Protein 6FFL (pdb70)

Foldseek 3Di:
DEFEEEEAADDLVVVLVVVLQVVVCVVDPPYHYHYHHDHQVCLLVVQLVQQVVQHHTQKYKFFQLSCAVCVVSVWFDFCCVVQHPVVCVQFDCLQFPDDPNTTFWGFFFKWQWKFKKFFPVQDDDDDQEDVSLLVQLLVQFDDPVPPPDTQAAAEAEQVLACLQLQLQLVLQNDHQADPVLFAGDQLDVSQLVSLVVVVCCCPPSNRYDLDGHHVNLVVCQLVVRYRMYIDILSCQLVSVVSVGPMATAFPHRYPVRRAGRAIAIGGMGMTGTPRDPDPVNNVSSSVVRCSCNDLVSSLSCCQRSNGGGRRPVSCVDPSNVVRVRVVNSVVNNVRHHHDRRHVLVVLLSVLSSVLSVCVSVPNDRSSRSSVSSNVSSVVVVVD

Secondary structure (DSSP, 8-state):
-EEEEEE---HHHHHHHHHHHHHHHHHSTT-EEEEEE--HHHHHHHHHHHHHTT---SEEEEEGGGHHHHHHTT-B--SHHHH-HHHHTTB-GGGS-EETTEE--EESEEB--EEEEEETTT-SS--SBHHHHHHHHHHH-B-TTSSS--SBEEEE--TTSHHHHTTHHHHTSS-SB-TTSSSB--SSHHHHHHHHHHHHHHHTS--S-SS--HHHHHHHHHTT-EEEEEEEGGGHHHHHHTT--EEEEPPPBBTTTTB----EEB-EEEEEBS--SSHHHHHHHHHHHHHHTSHHHHHHHHHHH-PEESBTGGGGSHHHHT-TTHHHHHHHHHT-EEPP-STHHHHHHHHHHHHHHHHHTTSS-HHHHHHHHHHHHHHHHH-

InterPro domains:
  IPR000515 ABC transporter type 1, transmembrane domain MetI-like [PF00528] (525-717)
  IPR000515 ABC transporter type 1, transmembrane domain MetI-like [PS50928] (509-723)
  IPR000515 ABC transporter type 1, transmembrane domain MetI-like [cd06261] (509-715)
  IPR006059 Bacterial-type extracellular solute-binding protein [PF13416] (40-347)
  IPR006060 Maltose/Cyclodextrin ABC transporter, substrate-binding protein [PR00181] (64-82)
  IPR006060 Maltose/Cyclodextrin ABC transporter, substrate-binding protein [PR00181] (173-192)
  IPR006060 Maltose/Cyclodextrin ABC transporter, substrate-binding protein [PR00181] (231-250)
  IPR006060 Maltose/Cyclodextrin ABC transporter, substrate-binding protein [PR00181] (360-379)
  IPR035906 MetI-like superfamily [G3DSA:1.10.3720.10] (490-729)
  IPR035906 MetI-like superfamily [SSF161098] (493-718)

Structure (mmCIF, N/CA/C/O backbone):
data_6FFL
#
_entry.id   6FFL
#
_cell.length_a   78.747
_cell.length_b   106.692
_cell.length_c   53.492
_cell.angle_alpha   90.00
_cell.angle_beta   90.00
_cell.angle_gamma   90.00
#
_symmetry.space_group_name_H-M   'P 21 21 2'
#
loop_
_entity.id
_entity.type
_entity.pdbx_description
1 polymer 'Maltose/maltodextrin transport permease homologue'
2 branched alpha-D-glucopyranose-(1-4)-alpha-D-glucopyranose-(1-4)-alpha-D-glucopyranose
3 non-polymer 'PLATINUM (II) ION'
4 non-polymer 'SULFATE ION'
5 water water
#
loop_
_atom_site.group_PDB
_atom_site.id
_atom_site.type_symbol
_atom_site.label_atom_id
_atom_site.label_alt_id
_atom_site.label_comp_id
_atom_site.label_asym_id
_atom_site.label_entity_id
_atom_site.label_seq_id
_atom_site.pdbx_PDB_ins_code
_atom_site.Cartn_x
_atom_site.Cartn_y
_atom_site.Cartn_z
_atom_site.occupancy
_atom_site.B_iso_or_equiv
_atom_site.auth_seq_id
_atom_site.auth_comp_id
_atom_site.auth_asym_id
_atom_site.auth_atom_id
_atom_site.pdbx_PDB_model_num
ATOM 1 N N . VAL A 1 3 ? 3.198 46.956 50.293 1.00 46.60 3 VAL A N 1
ATOM 2 C CA . VAL A 1 3 ? 3.992 47.282 49.116 1.00 39.21 3 VAL A CA 1
ATOM 3 C C . VAL A 1 3 ? 4.227 46.031 48.266 1.00 32.38 3 VAL A C 1
ATOM 4 O O . VAL A 1 3 ? 4.486 44.950 48.789 1.00 33.38 3 VAL A O 1
ATOM 8 N N . ARG A 1 4 ? 4.117 46.176 46.948 1.00 31.31 4 ARG A N 1
ATOM 9 C CA . ARG A 1 4 ? 4.349 45.077 46.017 1.00 31.02 4 ARG A CA 1
ATOM 10 C C . ARG A 1 4 ? 5.554 45.418 45.157 1.00 23.96 4 ARG A C 1
ATOM 11 O O . ARG A 1 4 ? 5.565 46.455 44.485 1.00 28.82 4 ARG A O 1
ATOM 19 N N . ILE A 1 5 ? 6.563 44.551 45.176 1.00 22.82 5 ILE A N 1
ATOM 20 C CA . ILE A 1 5 ? 7.788 44.768 44.423 1.00 21.37 5 ILE A CA 1
ATOM 21 C C . ILE A 1 5 ? 7.921 43.661 43.374 1.00 21.21 5 ILE A C 1
ATOM 22 O O . ILE A 1 5 ? 7.230 42.642 43.416 1.00 25.30 5 ILE A O 1
ATOM 27 N N . GLN A 1 6 ? 8.829 43.883 42.432 1.00 20.44 6 GLN A N 1
ATOM 28 C CA . GLN A 1 6 ? 8.987 43.043 41.253 1.00 21.62 6 GLN A CA 1
ATOM 29 C C . GLN A 1 6 ? 10.414 42.528 41.127 1.00 23.41 6 GLN A C 1
ATOM 30 O O . GLN A 1 6 ? 11.370 43.257 41.396 1.00 20.00 6 GLN A O 1
ATOM 36 N N A ILE A 1 7 ? 10.560 41.286 40.675 0.55 18.43 7 ILE A N 1
ATOM 37 N N B ILE A 1 7 ? 10.545 41.263 40.731 0.45 17.78 7 ILE A N 1
ATOM 38 C CA A ILE A 1 7 ? 11.860 40.764 40.266 0.55 16.47 7 ILE A CA 1
ATOM 39 C CA B ILE A 1 7 ? 11.802 40.703 40.247 0.45 16.75 7 ILE A CA 1
ATOM 40 C C A ILE A 1 7 ? 11.719 40.198 38.858 0.55 14.96 7 ILE A C 1
ATOM 41 C C B ILE A 1 7 ? 11.602 40.298 38.796 0.45 15.16 7 ILE A C 1
ATOM 42 O O A ILE A 1 7 ? 10.868 39.334 38.614 0.55 17.33 7 ILE A O 1
ATOM 43 O O B ILE A 1 7 ? 10.621 39.617 38.471 0.45 15.49 7 ILE A O 1
ATOM 52 N N . TRP A 1 8 ? 12.527 40.701 37.930 1.00 14.79 8 TRP A N 1
ATOM 53 C CA . TRP A 1 8 ? 12.636 40.115 36.594 1.00 14.06 8 TRP A CA 1
ATOM 54 C C . TRP A 1 8 ? 13.903 39.273 36.563 1.00 12.99 8 TRP A C 1
ATOM 55 O O . TRP A 1 8 ? 14.972 39.749 36.958 1.00 15.52 8 TRP A O 1
ATOM 66 N N . HIS A 1 9 ? 13.789 38.035 36.086 1.00 12.67 9 HIS A N 1
ATOM 67 C CA . HIS A 1 9 ? 14.916 37.108 36.109 1.00 14.39 9 HIS A CA 1
ATOM 68 C C . HIS A 1 9 ? 14.894 36.242 34.859 1.00 13.87 9 HIS A C 1
ATOM 69 O O . HIS A 1 9 ? 13.906 36.209 34.117 1.00 13.30 9 HIS A O 1
ATOM 76 N N . GLN A 1 10 ? 15.984 35.498 34.645 1.00 12.87 10 GLN A N 1
ATOM 77 C CA . GLN A 1 10 ? 16.090 34.591 33.508 1.00 14.71 10 GLN A CA 1
ATOM 78 C C . GLN A 1 10 ? 16.313 33.144 33.967 1.00 14.21 10 GLN A C 1
ATOM 79 O O . GLN A 1 10 ? 17.013 32.362 33.310 1.00 13.25 10 GLN A O 1
ATOM 85 N N . MET A 1 11 ? 15.683 32.759 35.082 1.00 15.27 11 MET A N 1
ATOM 86 C CA . MET A 1 11 ? 15.890 31.436 35.674 1.00 16.57 11 MET A CA 1
ATOM 87 C C . MET A 1 11 ? 15.132 30.342 34.932 1.00 16.17 11 MET A C 1
ATOM 88 O O . MET A 1 11 ? 13.913 30.427 34.749 1.00 18.24 11 MET A O 1
ATOM 93 N N . ILE A 1 12 ? 15.860 29.270 34.593 1.00 15.35 12 ILE A N 1
ATOM 94 C CA . ILE A 1 12 ? 15.289 28.079 33.994 1.00 18.76 12 ILE A CA 1
ATOM 95 C C . ILE A 1 12 ? 14.285 27.417 34.946 1.00 16.04 12 ILE A C 1
ATOM 96 O O . ILE A 1 12 ? 14.292 27.641 36.163 1.00 19.67 12 ILE A O 1
ATOM 101 N N . TYR A 1 13 ? 13.430 26.566 34.372 1.00 14.62 13 TYR A N 1
ATOM 102 C CA . TYR A 1 13 ? 12.348 25.905 35.098 1.00 16.58 13 TYR A CA 1
ATOM 103 C C . TYR A 1 13 ? 12.730 25.460 36.509 1.00 16.48 13 TYR A C 1
ATOM 104 O O . TYR A 1 13 ? 12.126 25.899 37.493 1.00 18.62 13 TYR A O 1
ATOM 113 N N . GLY A 1 14 ? 13.722 24.573 36.620 1.00 18.13 14 GLY A N 1
ATOM 114 C CA . GLY A 1 14 ? 14.076 24.025 37.924 1.00 19.43 14 GLY A CA 1
ATOM 115 C C . GLY A 1 14 ? 14.496 25.092 38.920 1.00 17.84 14 GLY A C 1
ATOM 116 O O . GLY A 1 14 ? 14.189 24.998 40.113 1.00 18.47 14 GLY A O 1
ATOM 117 N N . HIS A 1 15 ? 15.205 26.120 38.445 1.00 16.85 15 HIS A N 1
ATOM 118 C CA . HIS A 1 15 ? 15.647 27.185 39.341 1.00 15.62 15 HIS A CA 1
ATOM 119 C C . HIS A 1 15 ? 14.496 28.111 39.711 1.00 20.60 15 HIS A C 1
ATOM 120 O O . HIS A 1 15 ? 14.404 28.558 40.858 1.00 17.96 15 HIS A O 1
ATOM 127 N N . ARG A 1 16 ? 13.596 28.413 38.768 1.00 17.10 16 ARG A N 1
ATOM 128 C CA . ARG A 1 16 ? 12.494 29.283 39.163 1.00 19.32 16 ARG A CA 1
ATOM 129 C C . ARG A 1 16 ? 11.477 28.554 40.036 1.00 18.67 16 ARG A C 1
ATOM 130 O O . ARG A 1 16 ? 10.763 29.211 40.799 1.00 21.36 16 ARG A O 1
ATOM 138 N N . GLN A 1 17 ? 11.421 27.216 39.982 1.00 19.81 17 GLN A N 1
ATOM 139 C CA . GLN A 1 17 ? 10.644 26.492 40.989 1.00 19.93 17 GLN A CA 1
ATOM 140 C C . GLN A 1 17 ? 11.188 26.761 42.384 1.00 24.92 17 GLN A C 1
ATOM 141 O O . GLN A 1 17 ? 10.420 26.955 43.335 1.00 25.61 17 GLN A O 1
ATOM 147 N N . VAL A 1 18 ? 12.512 26.771 42.528 1.00 18.06 18 VAL A N 1
ATOM 148 C CA . VAL A 1 18 ? 13.106 27.047 43.831 1.00 18.36 18 VAL A CA 1
ATOM 149 C C . VAL A 1 18 ? 12.855 28.496 44.229 1.00 18.18 18 VAL A C 1
ATOM 150 O O . VAL A 1 18 ? 12.520 28.786 45.388 1.00 21.62 18 VAL A O 1
ATOM 154 N N . LEU A 1 19 ? 12.993 29.422 43.277 1.00 19.33 19 LEU A N 1
ATOM 155 C CA . LEU A 1 19 ? 12.678 30.824 43.551 1.00 21.30 19 LEU A CA 1
ATOM 156 C C . LEU A 1 19 ? 11.263 30.980 44.096 1.00 20.64 19 LEU A C 1
ATOM 157 O O . LEU A 1 19 ? 11.037 31.696 45.080 1.00 21.43 19 LEU A O 1
ATOM 162 N N . ALA A 1 20 ? 10.298 30.303 43.475 1.00 18.82 20 ALA A N 1
ATOM 163 C CA . ALA A 1 20 ? 8.918 30.397 43.939 1.00 23.22 20 ALA A CA 1
ATOM 164 C C . ALA A 1 20 ? 8.783 29.932 45.386 1.00 25.45 20 ALA A C 1
ATOM 165 O O . ALA A 1 20 ? 8.069 30.555 46.180 1.00 25.33 20 ALA A O 1
ATOM 167 N N . GLU A 1 21 ? 9.455 28.834 45.748 1.00 23.04 21 GLU A N 1
ATOM 168 C CA . GLU A 1 21 ? 9.407 28.375 47.133 1.00 25.97 21 GLU A CA 1
ATOM 169 C C . GLU A 1 21 ? 10.025 29.408 48.070 1.00 24.91 21 GLU A C 1
ATOM 170 O O . GLU A 1 21 ? 9.476 29.696 49.141 1.00 28.36 21 GLU A O 1
ATOM 176 N N . ALA A 1 22 ? 11.162 29.983 47.674 1.00 23.02 22 ALA A N 1
ATOM 177 C CA . ALA A 1 22 ? 11.804 31.001 48.498 1.00 25.78 22 ALA A CA 1
ATOM 178 C C . ALA A 1 22 ? 10.929 32.243 48.627 1.00 24.30 22 ALA A C 1
ATOM 179 O O . ALA A 1 22 ? 10.821 32.822 49.711 1.00 24.74 22 ALA A O 1
ATOM 181 N N . LEU A 1 23 ? 10.305 32.675 47.527 1.00 25.34 23 LEU A N 1
ATOM 182 C CA . LEU A 1 23 ? 9.463 33.867 47.582 1.00 23.33 23 LEU A CA 1
ATOM 183 C C . LEU A 1 23 ? 8.238 33.631 48.455 1.00 26.01 23 LEU A C 1
ATOM 184 O O . LEU A 1 23 ? 7.783 34.537 49.158 1.00 27.37 23 LEU A O 1
ATOM 189 N N . GLU A 1 24 ? 7.699 32.412 48.428 1.00 25.97 24 GLU A N 1
ATOM 190 C CA . GLU A 1 24 ? 6.552 32.093 49.268 1.00 31.36 24 GLU A CA 1
ATOM 191 C C . GLU A 1 24 ? 6.918 32.208 50.744 1.00 35.28 24 GLU A C 1
ATOM 192 O O . GLU A 1 24 ? 6.144 32.744 51.546 1.00 34.19 24 GLU A O 1
ATOM 198 N N . LYS A 1 25 ? 8.116 31.746 51.115 1.00 30.48 25 LYS A N 1
ATOM 199 C CA . LYS A 1 25 ? 8.570 31.879 52.496 1.00 34.04 25 LYS A CA 1
ATOM 200 C C . LYS A 1 25 ? 8.833 33.338 52.852 1.00 27.63 25 LYS A C 1
ATOM 201 O O . LYS A 1 25 ? 8.525 33.767 53.971 1.00 32.44 25 LYS A O 1
ATOM 207 N N . PHE A 1 26 ? 9.385 34.110 51.912 1.00 28.42 26 PHE A N 1
ATOM 208 C CA . PHE A 1 26 ? 9.646 35.525 52.165 1.00 28.29 26 PHE A CA 1
ATOM 209 C C . PHE A 1 26 ? 8.354 36.267 52.486 1.00 27.96 26 PHE A C 1
ATOM 210 O O . PHE A 1 26 ? 8.287 37.031 53.457 1.00 30.69 26 PHE A O 1
ATOM 218 N N . GLU A 1 27 ? 7.311 36.044 51.683 1.00 32.31 27 GLU A N 1
ATOM 219 C CA . GLU A 1 27 ? 6.040 36.724 51.909 1.00 30.32 27 GLU A CA 1
ATOM 220 C C . GLU A 1 27 ? 5.407 36.308 53.229 1.00 33.61 27 GLU A C 1
ATOM 221 O O . GLU A 1 27 ? 4.768 37.133 53.894 1.00 36.40 27 GLU A O 1
ATOM 227 N N . LYS A 1 28 ? 5.573 35.044 53.623 1.00 31.87 28 LYS A N 1
ATOM 228 C CA . LYS A 1 28 ? 5.061 34.593 54.911 1.00 40.58 28 LYS A CA 1
ATOM 229 C C . LYS A 1 28 ? 5.767 35.306 56.057 1.00 39.72 28 LYS A C 1
ATOM 230 O O . LYS A 1 28 ? 5.130 35.700 57.040 1.00 40.21 28 LYS A O 1
ATOM 236 N N . GLU A 1 29 ? 7.079 35.496 55.942 1.00 38.54 29 GLU A N 1
ATOM 237 C CA . GLU A 1 29 ? 7.866 36.136 56.987 1.00 42.07 29 GLU A CA 1
ATOM 238 C C . GLU A 1 29 ? 7.841 37.657 56.938 1.00 43.53 29 GLU A C 1
ATOM 239 O O . GLU A 1 29 ? 8.271 38.292 57.909 1.00 43.93 29 GLU A O 1
ATOM 245 N N . ASN A 1 30 ? 7.343 38.257 55.863 1.00 44.04 30 ASN A N 1
ATOM 246 C CA . ASN A 1 30 ? 7.333 39.711 55.714 1.00 39.79 30 ASN A CA 1
ATOM 247 C C . ASN A 1 30 ? 5.926 40.180 55.361 1.00 37.43 30 ASN A C 1
ATOM 248 O O . ASN A 1 30 ? 5.661 40.589 54.226 1.00 33.99 30 ASN A O 1
ATOM 253 N N . PRO A 1 31 ? 4.996 40.135 56.316 1.00 41.69 31 PRO A N 1
ATOM 254 C CA . PRO A 1 31 ? 3.691 40.760 56.091 1.00 40.72 31 PRO A CA 1
ATOM 255 C C . PRO A 1 31 ? 3.865 42.200 55.639 1.00 43.21 31 PRO A C 1
ATOM 256 O O . PRO A 1 31 ? 4.703 42.941 56.158 1.00 47.96 31 PRO A O 1
ATOM 260 N N . GLY A 1 32 ? 3.081 42.587 54.643 1.00 40.84 32 GLY A N 1
ATOM 261 C CA . GLY A 1 32 ? 3.181 43.895 54.056 1.00 43.39 32 GLY A CA 1
ATOM 262 C C . GLY A 1 32 ? 3.962 43.941 52.762 1.00 37.46 32 GLY A C 1
ATOM 263 O O . GLY A 1 32 ? 3.843 44.923 52.022 1.00 41.40 32 GLY A O 1
ATOM 264 N N . ILE A 1 33 ? 4.754 42.913 52.463 1.00 33.28 33 ILE A N 1
ATOM 265 C CA . ILE A 1 33 ? 5.519 42.855 51.224 1.00 28.71 33 ILE A CA 1
ATOM 266 C C . ILE A 1 33 ? 5.060 41.644 50.427 1.00 32.95 33 ILE A C 1
ATOM 267 O O . ILE A 1 33 ? 5.044 40.522 50.947 1.00 38.16 33 ILE A O 1
ATOM 272 N N . THR A 1 34 ? 4.683 41.872 49.173 1.00 32.77 34 THR A N 1
ATOM 273 C CA . THR A 1 34 ? 4.476 40.793 48.219 1.00 31.17 34 THR A CA 1
ATOM 274 C C . THR A 1 34 ? 5.367 41.025 47.007 1.00 32.52 34 THR A C 1
ATOM 275 O O . THR A 1 34 ? 5.826 42.142 46.754 1.00 28.34 34 THR A O 1
ATOM 279 N N . VAL A 1 35 ? 5.619 39.953 46.257 1.00 26.82 35 VAL A N 1
ATOM 280 C CA . VAL A 1 35 ? 6.607 39.970 45.186 1.00 22.94 35 VAL A CA 1
ATOM 281 C C . VAL A 1 35 ? 5.988 39.401 43.919 1.00 23.28 35 VAL A C 1
ATOM 282 O O . VAL A 1 35 ? 5.413 38.309 43.943 1.00 27.59 35 VAL A O 1
ATOM 286 N N . GLN A 1 36 ? 6.126 40.128 42.816 1.00 23.91 36 GLN A N 1
ATOM 287 C CA . GLN A 1 36 ? 5.757 39.635 41.495 1.00 27.13 36 GLN A CA 1
ATOM 288 C C . GLN A 1 36 ? 7.023 39.266 40.729 1.00 24.04 36 GLN A C 1
ATOM 289 O O . GLN A 1 36 ? 7.872 40.127 40.471 1.00 24.72 36 GLN A O 1
ATOM 295 N N . ALA A 1 37 ? 7.147 37.995 40.349 1.00 20.73 37 ALA A N 1
ATOM 296 C CA . ALA A 1 37 ? 8.301 37.537 39.591 1.00 17.15 37 ALA A CA 1
ATOM 297 C C . ALA A 1 37 ? 7.928 37.358 38.127 1.00 20.56 37 ALA A C 1
ATOM 298 O O . ALA A 1 37 ? 6.834 36.885 37.806 1.00 21.17 37 ALA A O 1
ATOM 300 N N . THR A 1 38 ? 8.839 37.739 37.244 1.00 18.09 38 THR A N 1
ATOM 301 C CA . THR A 1 38 ? 8.621 37.629 35.808 1.00 16.47 38 THR A CA 1
ATOM 302 C C . THR A 1 38 ? 9.851 37.010 35.174 1.00 16.03 38 THR A C 1
ATOM 303 O O . THR A 1 38 ? 10.963 37.503 35.381 1.00 14.55 38 THR A O 1
ATOM 307 N N . TYR A 1 39 ? 9.645 35.942 34.398 1.00 15.63 39 TYR A N 1
ATOM 308 C CA . TYR A 1 39 ? 10.716 35.293 33.656 1.00 14.66 39 TYR A CA 1
ATOM 309 C C . TYR A 1 39 ? 10.872 35.936 32.285 1.00 18.04 39 TYR A C 1
ATOM 310 O O . TYR A 1 39 ? 9.889 36.094 31.552 1.00 17.58 39 TYR A O 1
ATOM 319 N N . ARG A 1 40 ? 12.108 36.261 31.923 1.00 14.43 40 ARG A N 1
ATOM 320 C CA . ARG A 1 40 ? 12.444 36.613 30.551 1.00 16.85 40 ARG A CA 1
ATOM 321 C C . ARG A 1 40 ? 13.741 35.922 30.183 1.00 16.99 40 ARG A C 1
ATOM 322 O O . ARG A 1 40 ? 14.676 35.894 30.986 1.00 16.72 40 ARG A O 1
ATOM 330 N N . GLU A 1 41 ? 13.796 35.370 28.972 1.00 16.43 41 GLU A N 1
ATOM 331 C CA . GLU A 1 41 ? 15.023 34.741 28.513 1.00 17.52 41 GLU A CA 1
ATOM 332 C C . GLU A 1 41 ? 16.149 35.764 28.546 1.00 14.03 41 GLU A C 1
ATOM 333 O O . GLU A 1 41 ? 15.923 36.960 28.356 1.00 17.23 41 GLU A O 1
ATOM 339 N N . THR A 1 42 ? 17.370 35.272 28.803 1.00 14.28 42 THR A N 1
ATOM 340 C CA . THR A 1 42 ? 18.543 36.107 29.069 1.00 15.35 42 THR A CA 1
ATOM 341 C C . THR A 1 42 ? 18.670 37.340 28.172 1.00 17.62 42 THR A C 1
ATOM 342 O O . THR A 1 42 ? 18.838 38.459 28.670 1.00 13.50 42 THR A O 1
ATOM 346 N N . GLU A 1 43 ? 18.603 37.155 26.848 1.00 15.05 43 GLU A N 1
ATOM 347 C CA . GLU A 1 43 ? 18.731 38.295 25.937 1.00 14.04 43 GLU A CA 1
ATOM 348 C C . GLU A 1 43 ? 17.593 39.288 26.129 1.00 16.79 43 GLU A C 1
ATOM 349 O O . GLU A 1 43 ? 17.815 40.503 26.207 1.00 17.66 43 GLU A O 1
ATOM 355 N N . GLU A 1 44 ? 16.354 38.790 26.189 1.00 14.16 44 GLU A N 1
ATOM 356 C CA . GLU A 1 44 ? 15.211 39.687 26.345 1.00 18.31 44 GLU A CA 1
ATOM 357 C C . GLU A 1 44 ? 15.190 40.343 27.720 1.00 20.21 44 GLU A C 1
ATOM 358 O O . GLU A 1 44 ? 14.715 41.479 27.860 1.00 20.84 44 GLU A O 1
ATOM 364 N N . LEU A 1 45 ? 15.676 39.645 28.749 1.00 14.62 45 LEU A N 1
ATOM 365 C CA . LEU A 1 45 ? 15.770 40.262 30.068 1.00 17.66 45 LEU A CA 1
ATOM 366 C C . LEU A 1 45 ? 16.671 41.491 30.029 1.00 16.31 45 LEU A C 1
ATOM 367 O O . LEU A 1 45 ? 16.321 42.557 30.560 1.00 16.80 45 LEU A O 1
ATOM 372 N N . ARG A 1 46 ? 17.836 41.364 29.390 1.00 14.64 46 ARG A N 1
ATOM 373 C CA . ARG A 1 46 ? 18.736 42.507 29.276 1.00 14.96 46 ARG A CA 1
ATOM 374 C C . ARG A 1 46 ? 18.067 43.658 28.541 1.00 19.85 46 ARG A C 1
ATOM 375 O O . ARG A 1 46 ? 18.044 44.791 29.033 1.00 19.92 46 ARG A O 1
ATOM 383 N N . SER A 1 47 ? 17.515 43.391 27.355 1.00 17.07 47 SER A N 1
ATOM 384 C CA . SER A 1 47 ? 16.995 44.489 26.551 1.00 17.72 47 SER A CA 1
ATOM 385 C C . SER A 1 47 ? 15.732 45.085 27.173 1.00 19.19 47 SER A C 1
ATOM 386 O O . SER A 1 47 ? 15.536 46.305 27.137 1.00 19.56 47 SER A O 1
ATOM 389 N N . SER A 1 48 ? 14.876 44.254 27.774 1.00 15.23 48 SER A N 1
ATOM 390 C CA . SER A 1 48 ? 13.640 44.782 28.356 1.00 16.52 48 SER A CA 1
ATOM 391 C C . SER A 1 48 ? 13.911 45.550 29.654 1.00 17.94 48 SER A C 1
ATOM 392 O O . SER A 1 48 ? 13.270 46.578 29.915 1.00 19.67 48 SER A O 1
ATOM 395 N N . PHE A 1 49 ? 14.870 45.096 30.468 1.00 15.18 49 PHE A N 1
ATOM 396 C CA . PHE A 1 49 ? 15.231 45.888 31.640 1.00 18.41 49 PHE A CA 1
ATOM 397 C C . PHE A 1 49 ? 15.822 47.231 31.227 1.00 17.24 49 PHE A C 1
ATOM 398 O O . PHE A 1 49 ? 15.479 48.276 31.802 1.00 15.75 49 PHE A O 1
ATOM 406 N N . GLN A 1 50 ? 16.704 47.229 30.223 1.00 15.71 50 GLN A N 1
ATOM 407 C CA . GLN A 1 50 ? 17.287 48.488 29.768 1.00 15.45 50 GLN A CA 1
ATOM 408 C C . GLN A 1 50 ? 16.198 49.445 29.296 1.00 19.24 50 GLN A C 1
ATOM 409 O O . GLN A 1 50 ? 16.186 50.625 29.668 1.00 21.09 50 GLN A O 1
ATOM 415 N N A SER A 1 51 ? 15.264 48.943 28.482 0.58 18.76 51 SER A N 1
ATOM 416 N N B SER A 1 51 ? 15.260 48.949 28.484 0.42 19.07 51 SER A N 1
ATOM 417 C CA A SER A 1 51 ? 14.208 49.794 27.944 0.58 21.44 51 SER A CA 1
ATOM 418 C CA B SER A 1 51 ? 14.218 49.821 27.949 0.42 21.78 51 SER A CA 1
ATOM 419 C C A SER A 1 51 ? 13.301 50.313 29.052 0.58 24.60 51 SER A C 1
ATOM 420 C C B SER A 1 51 ? 13.285 50.314 29.047 0.42 24.09 51 SER A C 1
ATOM 421 O O A SER A 1 51 ? 12.971 51.502 29.094 0.58 22.30 51 SER A O 1
ATOM 422 O O B SER A 1 51 ? 12.915 51.493 29.069 0.42 23.20 51 SER A O 1
ATOM 427 N N . ALA A 1 52 ? 12.896 49.432 29.970 1.00 17.02 52 ALA A N 1
ATOM 428 C CA . ALA A 1 52 ? 11.988 49.844 31.033 1.00 19.30 52 ALA A CA 1
ATOM 429 C C . ALA A 1 52 ? 12.648 50.851 31.967 1.00 17.80 52 ALA A C 1
ATOM 430 O O . ALA A 1 52 ? 12.025 51.847 32.351 1.00 18.73 52 ALA A O 1
ATOM 432 N N . ALA A 1 53 ? 13.908 50.615 32.333 1.00 17.43 53 ALA A N 1
ATOM 433 C CA . ALA A 1 53 ? 14.580 51.500 33.281 1.00 20.83 53 ALA A CA 1
ATOM 434 C C . ALA A 1 53 ? 14.919 52.840 32.643 1.00 21.05 53 ALA A C 1
ATOM 435 O O . ALA A 1 53 ? 14.840 53.884 33.301 1.00 24.10 53 ALA A O 1
ATOM 437 N N . MET A 1 54 ? 15.283 52.844 31.357 1.00 19.78 54 MET A N 1
ATOM 438 C CA . MET A 1 54 ? 15.519 54.120 30.691 1.00 19.51 54 MET A CA 1
ATOM 439 C C . MET A 1 54 ? 14.233 54.924 30.568 1.00 27.33 54 MET A C 1
ATOM 440 O O . MET A 1 54 ? 14.263 56.160 30.630 1.00 27.74 54 MET A O 1
ATOM 445 N N . GLY A 1 55 ? 13.102 54.246 30.396 1.00 24.09 55 GLY A N 1
ATOM 446 C CA . GLY A 1 55 ? 11.793 54.862 30.398 1.00 24.48 55 GLY A CA 1
ATOM 447 C C . GLY A 1 55 ? 11.274 55.256 31.761 1.00 31.96 55 GLY A C 1
ATOM 448 O O . GLY A 1 55 ? 10.117 55.672 31.880 1.00 39.65 55 GLY A O 1
ATOM 449 N N . GLY A 1 56 ? 12.097 55.145 32.797 1.00 27.26 56 GLY A N 1
ATOM 450 C CA . GLY A 1 56 ? 11.735 55.591 34.128 1.00 31.07 56 GLY A CA 1
ATOM 451 C C . GLY A 1 56 ? 11.103 54.551 35.024 1.00 28.80 56 GLY A C 1
ATOM 452 O O . GLY A 1 56 ? 10.664 54.894 36.127 1.00 33.64 56 GLY A O 1
ATOM 453 N N . SER A 1 57 ? 11.051 53.292 34.599 1.00 20.71 57 SER A N 1
ATOM 454 C CA . SER A 1 57 ? 10.339 52.276 35.364 1.00 21.98 57 SER A CA 1
ATOM 455 C C . SER A 1 57 ? 11.193 51.031 35.553 1.00 19.94 57 SER A C 1
ATOM 456 O O . SER A 1 57 ? 12.390 51.125 35.849 1.00 23.03 57 SER A O 1
ATOM 459 N N . GLY A 1 58 ? 10.586 49.856 35.372 1.00 19.97 58 GLY A N 1
ATOM 460 C CA . GLY A 1 58 ? 11.286 48.607 35.536 1.00 17.18 58 GLY A CA 1
ATOM 461 C C . GLY A 1 58 ? 11.132 48.020 36.926 1.00 20.18 58 GLY A C 1
ATOM 462 O O . GLY A 1 58 ? 10.668 48.677 37.863 1.00 20.35 58 GLY A O 1
ATOM 463 N N . PRO A 1 59 ? 11.542 46.766 37.086 1.00 17.58 59 PRO A N 1
ATOM 464 C CA . PRO A 1 59 ? 11.409 46.097 38.382 1.00 21.75 59 PRO A CA 1
ATOM 465 C C . PRO A 1 59 ? 12.443 46.585 39.387 1.00 18.42 59 PRO A C 1
ATOM 466 O O . PRO A 1 59 ? 13.525 47.048 39.028 1.00 17.20 59 PRO A O 1
ATOM 470 N N . GLU A 1 60 ? 12.100 46.427 40.672 1.00 17.12 60 GLU A N 1
ATOM 471 C CA . GLU A 1 60 ? 13.036 46.786 41.737 1.00 19.98 60 GLU A CA 1
ATOM 472 C C . GLU A 1 60 ? 14.293 45.924 41.682 1.00 18.22 60 GLU A C 1
ATOM 473 O O . GLU A 1 60 ? 15.404 46.415 41.918 1.00 16.19 60 GLU A O 1
ATOM 479 N N A LEU A 1 61 ? 14.132 44.633 41.397 0.44 14.77 61 LEU A N 1
ATOM 480 N N B LEU A 1 61 ? 14.139 44.640 41.378 0.56 14.58 61 LEU A N 1
ATOM 481 C CA A LEU A 1 61 ? 15.231 43.682 41.312 0.44 15.06 61 LEU A CA 1
ATOM 482 C CA B LEU A 1 61 ? 15.251 43.704 41.316 0.56 14.52 61 LEU A CA 1
ATOM 483 C C A LEU A 1 61 ? 15.305 43.114 39.903 0.44 17.18 61 LEU A C 1
ATOM 484 C C B LEU A 1 61 ? 15.311 43.069 39.936 0.56 17.65 61 LEU A C 1
ATOM 485 O O A LEU A 1 61 ? 14.273 42.836 39.285 0.44 16.84 61 LEU A O 1
ATOM 486 O O B LEU A 1 61 ? 14.277 42.710 39.367 0.56 14.83 61 LEU A O 1
ATOM 495 N N . VAL A 1 62 ? 16.524 42.922 39.406 1.00 13.28 62 VAL A N 1
ATOM 496 C CA . VAL A 1 62 ? 16.758 42.212 38.151 1.00 13.31 62 VAL A CA 1
ATOM 497 C C . VAL A 1 62 ? 17.869 41.195 38.384 1.00 15.23 62 VAL A C 1
ATOM 498 O O . VAL A 1 62 ? 18.838 41.479 39.093 1.00 14.21 62 VAL A O 1
ATOM 502 N N . TYR A 1 63 ? 17.708 39.991 37.827 1.00 14.30 63 TYR A N 1
ATOM 503 C CA . TYR A 1 63 ? 18.618 38.874 38.090 1.00 12.43 63 TYR A CA 1
ATOM 504 C C . TYR A 1 63 ? 19.084 38.288 36.770 1.00 11.71 63 TYR A C 1
ATOM 505 O O . TYR A 1 63 ? 18.255 37.870 35.962 1.00 14.00 63 TYR A O 1
ATOM 514 N N . GLY A 1 64 ? 20.397 38.211 36.574 1.00 10.24 64 GLY A N 1
ATOM 515 C CA . GLY A 1 64 ? 20.934 37.589 35.374 1.00 11.96 64 GLY A CA 1
ATOM 516 C C . GLY A 1 64 ? 22.446 37.509 35.391 1.00 9.91 64 GLY A C 1
ATOM 517 O O . GLY A 1 64 ? 23.100 37.854 36.386 1.00 12.28 64 GLY A O 1
ATOM 518 N N . PRO A 1 65 ? 23.032 37.112 34.259 1.00 11.13 65 PRO A N 1
ATOM 519 C CA . PRO A 1 65 ? 24.476 36.830 34.227 1.00 11.55 65 PRO A CA 1
ATOM 520 C C . PRO A 1 65 ? 25.306 38.068 34.518 1.00 14.85 65 PRO A C 1
ATOM 521 O O . PRO A 1 65 ? 24.896 39.198 34.250 1.00 13.45 65 PRO A O 1
ATOM 525 N N . SER A 1 66 ? 26.508 37.836 35.045 1.00 12.25 66 SER A N 1
ATOM 526 C CA . SER A 1 66 ? 27.299 38.950 35.545 1.00 14.23 66 SER A CA 1
ATOM 527 C C . SER A 1 66 ? 27.742 39.926 34.462 1.00 14.16 66 SER A C 1
ATOM 528 O O . SER A 1 66 ? 28.015 41.082 34.795 1.00 12.72 66 SER A O 1
ATOM 531 N N . ASP A 1 67 ? 27.814 39.519 33.180 1.00 11.37 67 ASP A N 1
ATOM 532 C CA . ASP A 1 67 ? 28.225 40.522 32.205 1.00 12.73 67 ASP A CA 1
ATOM 533 C C . ASP A 1 67 ? 27.159 41.582 31.971 1.00 12.22 67 ASP A C 1
ATOM 534 O O . ASP A 1 67 ? 27.450 42.588 31.310 1.00 15.83 67 ASP A O 1
ATOM 539 N N . GLN A 1 68 ? 25.960 41.443 32.530 1.00 13.14 68 GLN A N 1
ATOM 540 C CA . GLN A 1 68 ? 25.051 42.566 32.334 1.00 14.94 68 GLN A CA 1
ATOM 541 C C . GLN A 1 68 ? 25.412 43.760 33.219 1.00 13.07 68 GLN A C 1
ATOM 542 O O . GLN A 1 68 ? 24.855 44.846 33.022 1.00 16.36 68 GLN A O 1
ATOM 548 N N . VAL A 1 69 ? 26.403 43.615 34.104 1.00 13.01 69 VAL A N 1
ATOM 549 C CA . VAL A 1 69 ? 26.817 44.725 34.971 1.00 13.84 69 VAL A CA 1
ATOM 550 C C . VAL A 1 69 ? 27.300 45.915 34.144 1.00 16.09 69 VAL A C 1
ATOM 551 O O . VAL A 1 69 ? 26.913 47.066 34.396 1.00 18.71 69 VAL A O 1
ATOM 555 N N . GLY A 1 70 ? 28.177 45.666 33.174 1.00 16.59 70 GLY A N 1
ATOM 556 C CA . GLY A 1 70 ? 28.769 46.724 32.377 1.00 17.56 70 GLY A CA 1
ATOM 557 C C . GLY A 1 70 ? 27.743 47.634 31.735 1.00 18.32 70 GLY A C 1
ATOM 558 O O . GLY A 1 70 ? 27.742 48.851 31.950 1.00 20.82 70 GLY A O 1
ATOM 559 N N . PRO A 1 71 ? 26.850 47.060 30.923 1.00 15.38 71 PRO A N 1
ATOM 560 C CA . PRO A 1 71 ? 25.807 47.886 30.297 1.00 19.34 71 PRO A CA 1
ATOM 561 C C . PRO A 1 71 ? 24.882 48.537 31.308 1.00 21.48 71 PRO A C 1
ATOM 562 O O . PRO A 1 71 ? 24.565 49.726 31.178 1.00 22.06 71 PRO A O 1
ATOM 566 N N . PHE A 1 72 ? 24.438 47.787 32.318 1.00 15.16 72 PHE A N 1
ATOM 567 C CA . PHE A 1 72 ? 23.508 48.355 33.288 1.00 14.85 72 PHE A CA 1
ATOM 568 C C . PHE A 1 72 ? 24.157 49.500 34.048 1.00 19.24 72 PHE A C 1
ATOM 569 O O . PHE A 1 72 ? 23.535 50.547 34.266 1.00 18.90 72 PHE A O 1
ATOM 577 N N . ALA A 1 73 ? 25.409 49.312 34.478 1.00 15.59 73 ALA A N 1
ATOM 578 C CA . ALA A 1 73 ? 26.062 50.350 35.271 1.00 21.12 73 ALA A CA 1
ATOM 579 C C . ALA A 1 73 ? 26.373 51.580 34.431 1.00 23.25 73 ALA A C 1
ATOM 580 O O . ALA A 1 73 ? 26.131 52.718 34.867 1.00 21.72 73 ALA A O 1
ATOM 582 N N . THR A 1 74 ? 26.902 51.384 33.218 1.00 20.13 74 THR A N 1
ATOM 583 C CA . THR A 1 74 ? 27.260 52.547 32.409 1.00 21.85 74 THR A CA 1
ATOM 584 C C . THR A 1 74 ? 26.044 53.340 31.947 1.00 22.98 74 THR A C 1
ATOM 585 O O . THR A 1 74 ? 26.177 54.540 31.674 1.00 22.31 74 THR A O 1
ATOM 589 N N . MET A 1 75 ? 24.871 52.713 31.858 1.00 20.32 75 MET A N 1
ATOM 590 C CA . MET A 1 75 ? 23.633 53.425 31.551 1.00 21.50 75 MET A CA 1
ATOM 591 C C . MET A 1 75 ? 23.004 54.065 32.783 1.00 22.08 75 MET A C 1
ATOM 592 O O . MET A 1 75 ? 21.970 54.734 32.659 1.00 21.83 75 MET A O 1
ATOM 597 N N . GLY A 1 76 ? 23.598 53.866 33.956 1.00 19.62 76 GLY A N 1
ATOM 598 C CA . GLY A 1 76 ? 23.090 54.437 35.190 1.00 19.42 76 GLY A CA 1
ATOM 599 C C . GLY A 1 76 ? 21.756 53.881 35.642 1.00 21.82 76 GLY A C 1
ATOM 600 O O . GLY A 1 76 ? 20.998 54.587 36.306 1.00 28.11 76 GLY A O 1
ATOM 601 N N . ILE A 1 77 ? 21.438 52.630 35.311 1.00 16.03 77 ILE A N 1
ATOM 602 C CA . ILE A 1 77 ? 20.118 52.106 35.636 1.00 17.86 77 ILE A CA 1
ATOM 603 C C . ILE A 1 77 ? 20.137 51.112 36.794 1.00 22.08 77 ILE A C 1
ATOM 604 O O . ILE A 1 77 ? 19.074 50.593 37.159 1.00 18.50 77 ILE A O 1
ATOM 609 N N . VAL A 1 78 ? 21.296 50.837 37.395 1.00 18.56 78 VAL A N 1
ATOM 610 C CA . VAL A 1 78 ? 21.346 50.027 38.609 1.00 14.66 78 VAL A CA 1
ATOM 611 C C . VAL A 1 78 ? 22.211 50.724 39.650 1.00 19.52 78 VAL A C 1
ATOM 612 O O . VAL A 1 78 ? 23.111 51.504 39.317 1.00 21.16 78 VAL A O 1
ATOM 616 N N . ARG A 1 79 ? 21.938 50.425 40.926 1.00 16.68 79 ARG A N 1
ATOM 617 C CA . ARG A 1 79 ? 22.566 51.127 42.052 1.00 19.47 79 ARG A CA 1
ATOM 618 C C . ARG A 1 79 ? 23.845 50.419 42.494 1.00 18.16 79 ARG A C 1
ATOM 619 O O . ARG A 1 79 ? 23.878 49.186 42.550 1.00 20.15 79 ARG A O 1
ATOM 627 N N . PRO A 1 80 ? 24.910 51.150 42.824 1.00 18.30 80 PRO A N 1
ATOM 628 C CA . PRO A 1 80 ? 26.048 50.509 43.498 1.00 17.81 80 PRO A CA 1
ATOM 629 C C . PRO A 1 80 ? 25.571 49.920 44.815 1.00 22.86 80 PRO A C 1
ATOM 630 O O . PRO A 1 80 ? 24.790 50.543 45.532 1.00 21.08 80 PRO A O 1
ATOM 634 N N . LEU A 1 81 ? 26.027 48.702 45.118 1.00 17.92 81 LEU A N 1
ATOM 635 C CA . LEU A 1 81 ? 25.564 47.991 46.306 1.00 17.64 81 LEU A CA 1
ATOM 636 C C . LEU A 1 81 ? 26.472 48.176 47.511 1.00 24.33 81 LEU A C 1
ATOM 637 O O . LEU A 1 81 ? 26.095 47.778 48.620 1.00 25.20 81 LEU A O 1
ATOM 642 N N . ASP A 1 82 ? 27.651 48.764 47.317 1.00 23.46 82 ASP A N 1
ATOM 643 C CA . ASP A 1 82 ? 28.635 48.869 48.391 1.00 30.38 82 ASP A CA 1
ATOM 644 C C . ASP A 1 82 ? 28.069 49.583 49.612 1.00 34.57 82 ASP A C 1
ATOM 645 O O . ASP A 1 82 ? 28.226 49.119 50.746 1.00 32.89 82 ASP A O 1
ATOM 650 N N . GLU A 1 83 ? 27.407 50.716 49.400 1.00 31.30 83 GLU A N 1
ATOM 651 C CA . GLU A 1 83 ? 26.813 51.448 50.510 1.00 42.43 83 GLU A CA 1
ATOM 652 C C . GLU A 1 83 ? 25.524 50.795 50.993 1.00 45.17 83 GLU A C 1
ATOM 653 O O . GLU A 1 83 ? 25.165 50.934 52.169 1.00 51.95 83 GLU A O 1
ATOM 659 N N . VAL A 1 84 ? 24.829 50.081 50.107 1.00 36.51 84 VAL A N 1
ATOM 660 C CA . VAL A 1 84 ? 23.575 49.427 50.469 1.00 34.74 84 VAL A CA 1
ATOM 661 C C . VAL A 1 84 ? 23.829 48.274 51.433 1.00 32.08 84 VAL A C 1
ATOM 662 O O . VAL A 1 84 ? 23.166 48.151 52.470 1.00 39.14 84 VAL A O 1
ATOM 666 N N . LEU A 1 85 ? 24.786 47.407 51.099 1.00 26.19 85 LEU A N 1
ATOM 667 C CA . LEU A 1 85 ? 25.033 46.186 51.859 1.00 33.86 85 LEU A CA 1
ATOM 668 C C . LEU A 1 85 ? 26.252 46.259 52.775 1.00 36.94 85 LEU A C 1
ATOM 669 O O . LEU A 1 85 ? 26.365 45.433 53.688 1.00 36.19 85 LEU A O 1
ATOM 674 N N . GLY A 1 86 ? 27.152 47.210 52.567 1.00 33.30 86 GLY A N 1
ATOM 675 C CA . GLY A 1 86 ? 28.371 47.288 53.365 1.00 40.23 86 GLY A CA 1
ATOM 676 C C . GLY A 1 86 ? 29.502 46.452 52.794 1.00 37.53 86 GLY A C 1
ATOM 677 O O . GLY A 1 86 ? 29.297 45.461 52.095 1.00 35.09 86 GLY A O 1
ATOM 678 N N . SER A 1 87 ? 30.733 46.854 53.130 1.00 47.51 87 SER A N 1
ATOM 679 C CA . SER A 1 87 ? 31.913 46.161 52.615 1.00 47.40 87 SER A CA 1
ATOM 680 C C . SER A 1 87 ? 32.099 44.794 53.267 1.00 46.84 87 SER A C 1
ATOM 681 O O . SER A 1 87 ? 32.492 43.829 52.598 1.00 44.77 87 SER A O 1
ATOM 684 N N . ASP A 1 88 ? 31.836 44.686 54.572 1.00 42.64 88 ASP A N 1
ATOM 685 C CA . ASP A 1 88 ? 31.929 43.384 55.223 1.00 43.17 88 ASP A CA 1
ATOM 686 C C . ASP A 1 88 ? 30.974 42.365 54.606 1.00 36.77 88 ASP A C 1
ATOM 687 O O . ASP A 1 88 ? 31.189 41.158 54.749 1.00 43.94 88 ASP A O 1
ATOM 692 N N . TYR A 1 89 ? 29.930 42.823 53.918 1.00 31.76 89 TYR A N 1
ATOM 693 C CA . TYR A 1 89 ? 29.033 41.902 53.236 1.00 32.29 89 TYR A CA 1
ATOM 694 C C . TYR A 1 89 ? 29.768 41.128 52.146 1.00 26.29 89 TYR A C 1
ATOM 695 O O . TYR A 1 89 ? 29.696 39.896 52.089 1.00 22.77 89 TYR A O 1
ATOM 704 N N . PHE A 1 90 ? 30.489 41.835 51.269 1.00 25.38 90 PHE A N 1
ATOM 705 C CA . PHE A 1 90 ? 31.010 41.190 50.068 1.00 23.91 90 PHE A CA 1
ATOM 706 C C . PHE A 1 90 ? 32.164 40.238 50.360 1.00 20.41 90 PHE A C 1
ATOM 707 O O . PHE A 1 90 ? 32.372 39.293 49.590 1.00 20.05 90 PHE A O 1
ATOM 715 N N A GLN A 1 91 ? 32.906 40.450 51.451 0.51 22.93 91 GLN A N 1
ATOM 716 N N B GLN A 1 91 ? 32.900 40.453 51.451 0.49 22.86 91 GLN A N 1
ATOM 717 C CA A GLN A 1 91 ? 33.998 39.539 51.779 0.51 26.03 91 GLN A CA 1
ATOM 718 C CA B GLN A 1 91 ? 33.992 39.553 51.799 0.49 26.02 91 GLN A CA 1
ATOM 719 C C A GLN A 1 91 ? 33.505 38.152 52.177 0.51 22.04 91 GLN A C 1
ATOM 720 C C B GLN A 1 91 ? 33.504 38.162 52.189 0.49 22.25 91 GLN A C 1
ATOM 721 O O A GLN A 1 91 ? 34.319 37.227 52.258 0.51 25.02 91 GLN A O 1
ATOM 722 O O B GLN A 1 91 ? 34.324 37.243 52.278 0.49 25.04 91 GLN A O 1
ATOM 733 N N . ASN A 1 92 ? 32.206 37.985 52.418 1.00 20.26 92 ASN A N 1
ATOM 734 C CA . ASN A 1 92 ? 31.657 36.686 52.794 1.00 23.33 92 ASN A CA 1
ATOM 735 C C . ASN A 1 92 ? 31.333 35.818 51.592 1.00 20.19 92 ASN A C 1
ATOM 736 O O . ASN A 1 92 ? 30.882 34.675 51.772 1.00 19.26 92 ASN A O 1
ATOM 741 N N . PHE A 1 93 ? 31.542 36.328 50.379 1.00 17.00 93 PHE A N 1
ATOM 742 C CA . PHE A 1 93 ? 31.187 35.626 49.154 1.00 17.52 93 PHE A CA 1
ATOM 743 C C . PHE A 1 93 ? 32.414 35.459 48.268 1.00 19.04 93 PHE A C 1
ATOM 744 O O . PHE A 1 93 ? 33.326 36.292 48.275 1.00 19.99 93 PHE A O 1
ATOM 752 N N . ASP A 1 94 ? 32.430 34.352 47.524 1.00 14.02 94 ASP A N 1
ATOM 753 C CA . ASP A 1 94 ? 33.350 34.176 46.410 1.00 17.27 94 ASP A CA 1
ATOM 754 C C . ASP A 1 94 ? 33.362 35.437 45.546 1.00 17.08 94 ASP A C 1
ATOM 755 O O . ASP A 1 94 ? 32.293 35.897 45.128 1.00 16.71 94 ASP A O 1
ATOM 760 N N . PRO A 1 95 ? 34.529 36.026 45.264 1.00 15.44 95 PRO A N 1
ATOM 761 C CA . PRO A 1 95 ? 34.549 37.233 44.411 1.00 19.73 95 PRO A CA 1
ATOM 762 C C . PRO A 1 95 ? 33.929 37.030 43.041 1.00 18.23 95 PRO A C 1
ATOM 763 O O . PRO A 1 95 ? 33.469 38.008 42.440 1.00 18.24 95 PRO A O 1
ATOM 767 N N . LEU A 1 96 ? 33.898 35.798 42.523 1.00 14.11 96 LEU A N 1
ATOM 768 C CA . LEU A 1 96 ? 33.229 35.552 41.245 1.00 19.30 96 LEU A CA 1
ATOM 769 C C . LEU A 1 96 ? 31.741 35.855 41.302 1.00 17.54 96 LEU A C 1
ATOM 770 O O . LEU A 1 96 ? 31.127 36.114 40.261 1.00 17.37 96 LEU A O 1
ATOM 775 N N . ALA A 1 97 ? 31.148 35.834 42.490 1.00 16.22 97 ALA A N 1
ATOM 776 C CA . ALA A 1 97 ? 29.737 36.148 42.638 1.00 15.23 97 ALA A CA 1
ATOM 777 C C . ALA A 1 97 ? 29.476 37.635 42.786 1.00 15.46 97 ALA A C 1
ATOM 778 O O . ALA A 1 97 ? 28.312 38.036 42.823 1.00 15.22 97 ALA A O 1
ATOM 780 N N . ALA A 1 98 ? 30.518 38.454 42.894 1.00 15.66 98 ALA A N 1
ATOM 781 C CA . ALA A 1 98 ? 30.358 39.905 43.029 1.00 16.87 98 ALA A CA 1
ATOM 782 C C . ALA A 1 98 ? 31.424 40.602 42.203 1.00 17.75 98 ALA A C 1
ATOM 783 O O . ALA A 1 98 ? 32.307 41.273 42.745 1.00 20.11 98 ALA A O 1
ATOM 785 N N . PRO A 1 99 ? 31.363 40.469 40.872 1.00 18.66 99 PRO A N 1
ATOM 786 C CA . PRO A 1 99 ? 32.403 41.064 40.024 1.00 19.35 99 PRO A CA 1
ATOM 787 C C . PRO A 1 99 ? 32.387 42.577 40.145 1.00 18.35 99 PRO A C 1
ATOM 788 O O . PRO A 1 99 ? 31.324 43.196 40.176 1.00 19.05 99 PRO A O 1
ATOM 792 N N . VAL A 1 100 ? 33.582 43.164 40.205 1.00 21.99 100 VAL A N 1
ATOM 793 C CA . VAL A 1 100 ? 33.751 44.605 40.360 1.00 22.03 100 VAL A CA 1
ATOM 794 C C . VAL A 1 100 ? 33.788 45.254 38.984 1.00 25.68 100 VAL A C 1
ATOM 795 O O . VAL A 1 100 ? 34.380 44.721 38.037 1.00 23.86 100 VAL A O 1
ATOM 799 N N . TYR A 1 101 ? 33.149 46.412 38.869 1.00 21.68 101 TYR A N 1
ATOM 800 C CA . TYR A 1 101 ? 33.200 47.192 37.646 1.00 20.93 101 TYR A CA 1
ATOM 801 C C . TYR A 1 101 ? 33.269 48.656 38.038 1.00 26.42 101 TYR A C 1
ATOM 802 O O . TYR A 1 101 ? 32.467 49.109 38.859 1.00 23.92 101 TYR A O 1
ATOM 811 N N . ASP A 1 102 ? 34.234 49.385 37.476 1.00 21.69 102 ASP A N 1
ATOM 812 C CA . ASP A 1 102 ? 34.401 50.801 37.796 1.00 26.61 102 ASP A CA 1
ATOM 813 C C . ASP A 1 102 ? 34.571 50.993 39.299 1.00 31.03 102 ASP A C 1
ATOM 814 O O . ASP A 1 102 ? 34.069 51.957 39.879 1.00 26.73 102 ASP A O 1
ATOM 819 N N . GLY A 1 103 ? 35.233 50.035 39.946 1.00 29.28 103 GLY A N 1
ATOM 820 C CA . GLY A 1 103 ? 35.515 50.110 41.361 1.00 33.28 103 GLY A CA 1
ATOM 821 C C . GLY A 1 103 ? 34.353 49.843 42.288 1.00 30.64 103 GLY A C 1
ATOM 822 O O . GLY A 1 103 ? 34.512 50.006 43.501 1.00 29.23 103 GLY A O 1
ATOM 823 N N . LYS A 1 104 ? 33.196 49.428 41.774 1.00 23.12 104 LYS A N 1
ATOM 824 C CA . LYS A 1 104 ? 32.014 49.236 42.604 1.00 22.50 104 LYS A CA 1
ATOM 825 C C . LYS A 1 104 ? 31.388 47.873 42.346 1.00 19.21 104 LYS A C 1
ATOM 826 O O . LYS A 1 104 ? 31.633 47.228 41.319 1.00 21.92 104 LYS A O 1
ATOM 832 N N . HIS A 1 105 ? 30.537 47.461 43.288 1.00 19.03 105 HIS A N 1
ATOM 833 C CA . HIS A 1 105 ? 29.780 46.212 43.196 1.00 16.75 105 HIS A CA 1
ATOM 834 C C . HIS A 1 105 ? 28.358 46.521 42.742 1.00 19.67 105 HIS A C 1
ATOM 835 O O . HIS A 1 105 ? 27.589 47.122 43.492 1.00 20.76 105 HIS A O 1
ATOM 842 N N . TYR A 1 106 ? 27.982 46.062 41.547 1.00 14.48 106 TYR A N 1
ATOM 843 C CA . TYR A 1 106 ? 26.623 46.290 41.078 1.00 14.63 106 TYR A CA 1
ATOM 844 C C . TYR A 1 106 ? 25.743 45.048 41.155 1.00 14.77 106 TYR A C 1
ATOM 845 O O . TYR A 1 106 ? 24.540 45.145 40.888 1.00 15.10 106 TYR A O 1
ATOM 854 N N . MET A 1 107 ? 26.301 43.891 41.519 1.00 16.43 107 MET A N 1
ATOM 855 C CA . MET A 1 107 ? 25.566 42.639 41.471 1.00 14.59 107 MET A CA 1
ATOM 856 C C . MET A 1 107 ? 26.046 41.731 42.595 1.00 13.82 107 MET A C 1
ATOM 857 O O . MET A 1 107 ? 27.240 41.710 42.903 1.00 14.63 107 MET A O 1
ATOM 862 N N . ILE A 1 108 ? 25.129 40.974 43.198 1.00 14.30 108 ILE A N 1
ATOM 863 C CA . ILE A 1 108 ? 25.524 39.886 44.089 1.00 12.96 108 ILE A CA 1
ATOM 864 C C . ILE A 1 108 ? 24.800 38.617 43.655 1.00 15.20 108 ILE A C 1
ATOM 865 O O . ILE A 1 108 ? 23.562 38.586 43.591 1.00 15.13 108 ILE A O 1
ATOM 870 N N . GLY A 1 109 ? 25.574 37.575 43.361 1.00 12.18 109 GLY A N 1
ATOM 871 C CA . GLY A 1 109 ? 25.014 36.308 42.948 1.00 11.65 109 GLY A CA 1
ATOM 872 C C . GLY A 1 109 ? 24.821 35.346 44.105 1.00 12.95 109 GLY A C 1
ATOM 873 O O . GLY A 1 109 ? 25.492 35.438 45.131 1.00 16.00 109 GLY A O 1
ATOM 874 N N . ASP A 1 110 ? 23.879 34.418 43.909 1.00 12.61 110 ASP A N 1
ATOM 875 C CA . ASP A 1 110 ? 23.571 33.415 44.914 1.00 13.93 110 ASP A CA 1
ATOM 876 C C . ASP A 1 110 ? 24.337 32.118 44.702 1.00 16.88 110 ASP A C 1
ATOM 877 O O . ASP A 1 110 ? 24.292 31.237 45.568 1.00 15.85 110 ASP A O 1
ATOM 882 N N . ALA A 1 111 ? 25.049 31.990 43.586 1.00 13.14 111 ALA A N 1
ATOM 883 C CA . ALA A 1 111 ? 25.816 30.788 43.300 1.00 14.69 111 ALA A CA 1
ATOM 884 C C . ALA A 1 111 ? 27.033 31.188 42.482 1.00 15.61 111 ALA A C 1
ATOM 885 O O . ALA A 1 111 ? 27.184 32.339 42.072 1.00 17.24 111 ALA A O 1
ATOM 887 N N . VAL A 1 112 ? 27.919 30.236 42.258 1.00 13.70 112 VAL A N 1
ATOM 888 C CA . VAL A 1 112 ? 29.070 30.450 41.393 1.00 10.52 112 VAL A CA 1
ATOM 889 C C . VAL A 1 112 ? 29.097 29.316 40.382 1.00 12.59 112 VAL A C 1
ATOM 890 O O . VAL A 1 112 ? 28.856 28.154 40.727 1.00 14.87 112 VAL A O 1
ATOM 894 N N . GLY A 1 113 ? 29.359 29.653 39.126 1.00 11.19 113 GLY A N 1
ATOM 895 C CA . GLY A 1 113 ? 29.416 28.634 38.094 1.00 13.35 113 GLY A CA 1
ATOM 896 C C . GLY A 1 113 ? 29.084 29.262 36.757 1.00 11.39 113 GLY A C 1
ATOM 897 O O . GLY A 1 113 ? 29.899 29.999 36.205 1.00 12.99 113 GLY A O 1
ATOM 898 N N . ASN A 1 114 ? 27.893 28.982 36.245 1.00 11.33 114 ASN A N 1
ATOM 899 C CA . ASN A 1 114 ? 27.457 29.476 34.942 1.00 10.43 114 ASN A CA 1
ATOM 900 C C . ASN A 1 114 ? 28.344 28.955 33.819 1.00 14.88 114 ASN A C 1
ATOM 901 O O . ASN A 1 114 ? 28.448 29.577 32.764 1.00 17.51 114 ASN A O 1
ATOM 906 N N . HIS A 1 115 ? 28.990 27.815 34.040 1.00 13.71 115 HIS A N 1
ATOM 907 C CA . HIS A 1 115 ? 30.032 27.306 33.164 1.00 13.28 115 HIS A CA 1
ATOM 908 C C . HIS A 1 115 ? 29.507 26.149 32.322 1.00 14.85 115 HIS A C 1
ATOM 909 O O . HIS A 1 115 ? 28.708 25.331 32.794 1.00 14.67 115 HIS A O 1
ATOM 916 N N . LEU A 1 116 ? 29.983 26.074 31.081 1.00 11.45 116 LEU A N 1
ATOM 917 C CA . LEU A 1 116 ? 29.644 24.984 30.179 1.00 9.70 116 LEU A CA 1
ATOM 918 C C . LEU A 1 116 ? 30.551 23.780 30.399 1.00 14.55 116 LEU A C 1
ATOM 919 O O . LEU A 1 116 ? 31.704 23.905 30.820 1.00 13.88 116 LEU A O 1
ATOM 924 N N . MET A 1 117 ? 30.022 22.604 30.077 1.00 11.03 117 MET A N 1
ATOM 925 C CA . MET A 1 117 ? 30.764 21.365 30.267 1.00 11.68 117 MET A CA 1
ATOM 926 C C . MET A 1 117 ? 30.181 20.333 29.316 1.00 15.54 117 MET A C 1
ATOM 927 O O . MET A 1 117 ? 29.157 20.570 28.678 1.00 11.66 117 MET A O 1
ATOM 932 N N . LEU A 1 118 ? 30.842 19.179 29.231 1.00 11.10 118 LEU A N 1
ATOM 933 C CA . LEU A 1 118 ? 30.271 18.034 28.533 1.00 14.16 118 LEU A CA 1
ATOM 934 C C . LEU A 1 118 ? 29.394 17.261 29.509 1.00 13.42 118 LEU A C 1
ATOM 935 O O . LEU A 1 118 ? 29.789 17.027 30.655 1.00 16.01 118 LEU A O 1
ATOM 940 N N . LEU A 1 119 ? 28.182 16.919 29.078 1.00 11.73 119 LEU A N 1
ATOM 941 C CA . LEU A 1 119 ? 27.317 16.021 29.826 1.00 11.57 119 LEU A CA 1
ATOM 942 C C . LEU A 1 119 ? 27.135 14.789 28.968 1.00 11.03 119 LEU A C 1
ATOM 943 O O . LEU A 1 119 ? 27.074 14.893 27.739 1.00 14.11 119 LEU A O 1
ATOM 948 N N . TYR A 1 120 ? 27.046 13.626 29.601 1.00 12.82 120 TYR A N 1
ATOM 949 C CA . TYR A 1 120 ? 26.882 12.405 28.829 1.00 16.69 120 TYR A CA 1
ATOM 950 C C . TYR A 1 120 ? 25.864 11.517 29.520 1.00 15.90 120 TYR A C 1
ATOM 951 O O . TYR A 1 120 ? 25.814 11.466 30.753 1.00 17.00 120 TYR A O 1
ATOM 960 N N . ASN A 1 121 ? 25.054 10.829 28.710 1.00 13.76 121 ASN A N 1
ATOM 961 C CA . ASN A 1 121 ? 24.011 9.936 29.195 1.00 15.43 121 ASN A CA 1
ATOM 962 C C . ASN A 1 121 ? 24.630 8.564 29.449 1.00 18.19 121 ASN A C 1
ATOM 963 O O . ASN A 1 121 ? 25.129 7.916 28.522 1.00 21.69 121 ASN A O 1
ATOM 968 N N . LYS A 1 122 ? 24.618 8.133 30.709 1.00 16.67 122 LYS A N 1
ATOM 969 C CA . LYS A 1 122 ? 25.241 6.869 31.075 1.00 18.22 122 LYS A CA 1
ATOM 970 C C . LYS A 1 122 ? 24.503 5.655 30.526 1.00 19.27 122 LYS A C 1
ATOM 971 O O . LYS A 1 122 ? 25.033 4.542 30.625 1.00 22.27 122 LYS A O 1
ATOM 977 N N . LYS A 1 123 ? 23.308 5.830 29.946 1.00 21.64 123 LYS A N 1
ATOM 978 C CA . LYS A 1 123 ? 22.707 4.748 29.167 1.00 27.00 123 LYS A CA 1
ATOM 979 C C . LYS A 1 123 ? 23.606 4.346 28.005 1.00 24.31 123 LYS A C 1
ATOM 980 O O . LYS A 1 123 ? 23.577 3.192 27.565 1.00 25.43 123 LYS A O 1
ATOM 986 N N . PHE A 1 124 ? 24.382 5.290 27.480 1.00 21.48 124 PHE A N 1
ATOM 987 C CA . PHE A 1 124 ? 25.198 5.095 26.288 1.00 21.86 124 PHE A CA 1
ATOM 988 C C . PHE A 1 124 ? 26.692 5.152 26.550 1.00 23.76 124 PHE A C 1
ATOM 989 O O . PHE A 1 124 ? 27.455 4.449 25.890 1.00 23.01 124 PHE A O 1
ATOM 997 N N . ILE A 1 125 ? 27.137 5.987 27.484 1.00 19.69 125 ILE A N 1
ATOM 998 C CA . ILE A 1 125 ? 28.553 6.271 27.674 1.00 17.23 125 ILE A CA 1
ATOM 999 C C . ILE A 1 125 ? 28.885 6.148 29.154 1.00 22.45 125 ILE A C 1
ATOM 1000 O O . ILE A 1 125 ? 28.234 6.784 29.991 1.00 24.44 125 ILE A O 1
ATOM 1005 N N . THR A 1 126 ? 29.906 5.352 29.468 1.00 19.93 126 THR A N 1
ATOM 1006 C CA . THR A 1 126 ? 30.447 5.229 30.818 1.00 26.08 126 THR A CA 1
ATOM 1007 C C . THR A 1 126 ? 31.718 6.041 31.012 1.00 26.16 126 THR A C 1
ATOM 1008 O O . THR A 1 126 ? 31.931 6.608 32.090 1.00 26.87 126 THR A O 1
ATOM 1012 N N . THR A 1 127 ? 32.570 6.101 29.992 1.00 21.94 127 THR A N 1
ATOM 1013 C CA . THR A 1 127 ? 33.830 6.837 30.059 1.00 26.28 127 THR A CA 1
ATOM 1014 C C . THR A 1 127 ? 33.803 7.959 29.037 1.00 19.98 127 THR A C 1
ATOM 1015 O O . THR A 1 127 ? 33.771 7.686 27.825 1.00 20.26 127 THR A O 1
ATOM 1019 N N . PRO A 1 128 ? 33.793 9.217 29.458 1.00 18.80 128 PRO A N 1
ATOM 1020 C CA . PRO A 1 128 ? 33.655 10.318 28.495 1.00 17.08 128 PRO A CA 1
ATOM 1021 C C . PRO A 1 128 ? 34.920 10.494 27.677 1.00 17.03 128 PRO A C 1
ATOM 1022 O O . PRO A 1 128 ? 36.016 10.120 28.117 1.00 16.93 128 PRO A O 1
ATOM 1026 N N . PRO A 1 129 ? 34.811 11.081 26.484 1.00 14.32 129 PRO A N 1
ATOM 1027 C CA . PRO A 1 129 ? 36.013 11.370 25.696 1.00 16.68 129 PRO A CA 1
ATOM 1028 C C . PRO A 1 129 ? 36.832 12.469 26.350 1.00 15.56 129 PRO A C 1
ATOM 1029 O O . PRO A 1 129 ? 36.285 13.438 26.882 1.00 18.14 129 PRO A O 1
ATOM 1033 N N . LYS A 1 130 ? 38.158 12.324 26.289 1.00 16.33 130 LYS A N 1
ATOM 1034 C CA . LYS A 1 130 ? 39.058 13.305 26.887 1.00 15.31 130 LYS A CA 1
ATOM 1035 C C . LYS A 1 130 ? 39.644 14.277 25.870 1.00 19.97 130 LYS A C 1
ATOM 1036 O O . LYS A 1 130 ? 40.219 15.297 26.268 1.00 18.78 130 LYS A O 1
ATOM 1042 N N . ASN A 1 131 ? 39.514 13.999 24.577 1.00 13.70 131 ASN A N 1
ATOM 1043 C CA . ASN A 1 131 ? 39.973 14.937 23.562 1.00 12.35 131 ASN A CA 1
ATOM 1044 C C . ASN A 1 131 ? 39.027 14.906 22.370 1.00 14.51 131 ASN A C 1
ATOM 1045 O O . ASN A 1 131 ? 38.140 14.056 22.268 1.00 14.92 131 ASN A O 1
ATOM 1050 N N . SER A 1 132 ? 39.250 15.847 21.451 1.00 15.73 132 SER A N 1
ATOM 1051 C CA . SER A 1 132 ? 38.322 16.050 20.342 1.00 14.07 132 SER A CA 1
ATOM 1052 C C . SER A 1 132 ? 38.346 14.888 19.357 1.00 18.99 132 SER A C 1
ATOM 1053 O O . SER A 1 132 ? 37.317 14.579 18.736 1.00 14.84 132 SER A O 1
ATOM 1056 N N . GLN A 1 133 ? 39.494 14.226 19.187 1.00 17.11 133 GLN A N 1
ATOM 1057 C CA . GLN A 1 133 ? 39.501 13.062 18.310 1.00 18.32 133 GLN A CA 1
ATOM 1058 C C . GLN A 1 133 ? 38.622 11.957 18.881 1.00 18.37 133 GLN A C 1
ATOM 1059 O O . GLN A 1 133 ? 37.833 11.346 18.151 1.00 19.60 133 GLN A O 1
ATOM 1065 N N . GLU A 1 134 ? 38.731 11.707 20.188 1.00 17.25 134 GLU A N 1
ATOM 1066 C CA . GLU A 1 134 ? 37.851 10.749 20.852 1.00 17.04 134 GLU A CA 1
ATOM 1067 C C . GLU A 1 134 ? 36.399 11.197 20.785 1.00 17.59 134 GLU A C 1
ATOM 1068 O O . GLU A 1 134 ? 35.493 10.375 20.601 1.00 19.17 134 GLU A O 1
ATOM 1074 N N . LEU A 1 135 ? 36.157 12.495 20.970 1.00 14.15 135 LEU A N 1
ATOM 1075 C CA . LEU A 1 135 ? 34.791 13.008 20.910 1.00 14.81 135 LEU A CA 1
ATOM 1076 C C . LEU A 1 135 ? 34.155 12.717 19.558 1.00 15.02 135 LEU A C 1
ATOM 1077 O O . LEU A 1 135 ? 32.993 12.294 19.481 1.00 18.40 135 LEU A O 1
ATOM 1082 N N . ILE A 1 136 ? 34.916 12.894 18.478 1.00 15.20 136 ILE A N 1
ATOM 1083 C CA . ILE A 1 136 ? 34.351 12.693 17.150 1.00 13.24 136 ILE A CA 1
ATOM 1084 C C . ILE A 1 136 ? 34.144 11.213 16.868 1.00 16.89 136 ILE A C 1
ATOM 1085 O O . ILE A 1 136 ? 33.116 10.816 16.307 1.00 19.50 136 ILE A O 1
ATOM 1090 N N . GLU A 1 137 ? 35.121 10.376 17.226 1.00 19.41 137 GLU A N 1
ATOM 1091 C CA . GLU A 1 137 ? 34.983 8.937 17.017 1.00 21.23 137 GLU A CA 1
ATOM 1092 C C . GLU A 1 137 ? 33.768 8.388 17.757 1.00 20.91 137 GLU A C 1
ATOM 1093 O O . GLU A 1 137 ? 32.957 7.642 17.187 1.00 19.35 137 GLU A O 1
ATOM 1099 N N . LEU A 1 138 ? 33.655 8.706 19.048 1.00 17.15 138 LEU A N 1
ATOM 1100 C CA . LEU A 1 138 ? 32.494 8.285 19.822 1.00 17.98 138 LEU A CA 1
ATOM 1101 C C . LEU A 1 138 ? 31.215 8.903 19.274 1.00 20.00 138 LEU A C 1
ATOM 1102 O O . LEU A 1 138 ? 30.187 8.228 19.162 1.00 21.58 138 LEU A O 1
ATOM 1107 N N . GLY A 1 139 ? 31.261 10.193 18.934 1.00 15.26 139 GLY A N 1
ATOM 1108 C CA . GLY A 1 139 ? 30.085 10.850 18.388 1.00 15.81 139 GLY A CA 1
ATOM 1109 C C . GLY A 1 139 ? 29.566 10.187 17.125 1.00 20.35 139 GLY A C 1
ATOM 1110 O O . GLY A 1 139 ? 28.355 10.093 16.920 1.00 16.35 139 GLY A O 1
ATOM 1111 N N . LYS A 1 140 ? 30.473 9.732 16.253 1.00 15.04 140 LYS A N 1
ATOM 1112 C CA . LYS A 1 140 ? 30.039 9.028 15.050 1.00 18.49 140 LYS A CA 1
ATOM 1113 C C . LYS A 1 140 ? 29.373 7.705 15.402 1.00 21.19 140 LYS A C 1
ATOM 1114 O O . LYS A 1 140 ? 28.355 7.339 14.804 1.00 23.55 140 LYS A O 1
ATOM 1120 N N . LYS A 1 141 ? 29.932 6.969 16.364 1.00 19.67 141 LYS A N 1
ATOM 1121 C CA . LYS A 1 141 ? 29.323 5.692 16.727 1.00 19.37 141 LYS A CA 1
ATOM 1122 C C . LYS A 1 141 ? 27.961 5.893 17.377 1.00 19.10 141 LYS A C 1
ATOM 1123 O O . LYS A 1 141 ? 27.076 5.041 17.235 1.00 22.47 141 LYS A O 1
ATOM 1129 N N . MET A 1 142 ? 27.766 7.022 18.057 1.00 17.88 142 MET A N 1
ATOM 1130 C CA . MET A 1 142 ? 26.533 7.314 18.775 1.00 19.14 142 MET A CA 1
ATOM 1131 C C . MET A 1 142 ? 25.473 7.994 17.912 1.00 23.03 142 MET A C 1
ATOM 1132 O O . MET A 1 142 ? 24.360 8.229 18.400 1.00 23.66 142 MET A O 1
ATOM 1137 N N . THR A 1 143 ? 25.791 8.329 16.658 1.00 18.59 143 THR A N 1
ATOM 1138 C CA . THR A 1 143 ? 24.842 8.912 15.714 1.00 19.05 143 THR A CA 1
ATOM 1139 C C . THR A 1 143 ? 24.280 7.777 14.869 1.00 28.76 143 THR A C 1
ATOM 1140 O O . THR A 1 143 ? 25.025 7.129 14.121 1.00 30.47 143 THR A O 1
ATOM 1144 N N A VAL A 1 144 ? 22.974 7.529 14.977 0.60 23.25 144 VAL A N 1
ATOM 1145 N N B VAL A 1 144 ? 22.978 7.533 14.994 0.40 23.31 144 VAL A N 1
ATOM 1146 C CA A VAL A 1 144 ? 22.402 6.311 14.410 0.60 23.57 144 VAL A CA 1
ATOM 1147 C CA B VAL A 1 144 ? 22.376 6.352 14.399 0.40 23.86 144 VAL A CA 1
ATOM 1148 C C A VAL A 1 144 ? 21.100 6.618 13.681 0.60 27.67 144 VAL A C 1
ATOM 1149 C C B VAL A 1 144 ? 21.151 6.741 13.588 0.40 26.67 144 VAL A C 1
ATOM 1150 O O A VAL A 1 144 ? 20.262 7.383 14.170 0.60 22.01 144 VAL A O 1
ATOM 1151 O O B VAL A 1 144 ? 20.432 7.691 13.912 0.40 32.26 144 VAL A O 1
ATOM 1158 N N . ASP A 1 145 ? 20.929 5.992 12.515 1.00 23.37 145 ASP A N 1
ATOM 1159 C CA . ASP A 1 145 ? 19.719 6.073 11.708 1.00 24.78 145 ASP A CA 1
ATOM 1160 C C . ASP A 1 145 ? 19.176 4.650 11.672 1.00 26.15 145 ASP A C 1
ATOM 1161 O O . ASP A 1 145 ? 19.651 3.818 10.895 1.00 29.88 145 ASP A O 1
ATOM 1166 N N . THR A 1 146 ? 18.198 4.374 12.534 1.00 32.10 146 THR A N 1
ATOM 1167 C CA . THR A 1 146 ? 17.692 3.013 12.685 1.00 34.71 146 THR A CA 1
ATOM 1168 C C . THR A 1 146 ? 17.112 2.471 11.384 1.00 40.44 146 THR A C 1
ATOM 1169 O O . THR A 1 146 ? 17.375 1.316 11.013 1.00 38.91 146 THR A O 1
ATOM 1173 N N . ASN A 1 147 ? 16.317 3.277 10.680 1.00 33.90 147 ASN A N 1
ATOM 1174 C CA . ASN A 1 147 ? 15.611 2.808 9.493 1.00 37.27 147 ASN A CA 1
ATOM 1175 C C . ASN A 1 147 ? 16.381 3.069 8.205 1.00 42.04 147 ASN A C 1
ATOM 1176 O O . ASN A 1 147 ? 15.844 2.831 7.119 1.00 48.89 147 ASN A O 1
ATOM 1181 N N . GLY A 1 148 ? 17.624 3.538 8.302 1.00 45.84 148 GLY A N 1
ATOM 1182 C CA . GLY A 1 148 ? 18.420 3.802 7.114 1.00 54.48 148 GLY A CA 1
ATOM 1183 C C . GLY A 1 148 ? 17.793 4.792 6.159 1.00 63.28 148 GLY A C 1
ATOM 1184 O O . GLY A 1 148 ? 18.068 4.741 4.954 1.00 64.59 148 GLY A O 1
ATOM 1185 N N . ASP A 1 149 ? 16.958 5.704 6.665 1.00 57.22 149 ASP A N 1
ATOM 1186 C CA . ASP A 1 149 ? 16.170 6.598 5.828 1.00 45.35 149 ASP A CA 1
ATOM 1187 C C . ASP A 1 149 ? 16.713 8.018 5.800 1.00 51.42 149 ASP A C 1
ATOM 1188 O O . ASP A 1 149 ? 16.004 8.934 5.372 1.00 62.51 149 ASP A O 1
ATOM 1193 N N . GLY A 1 150 ? 17.957 8.222 6.234 1.00 45.77 150 GLY A N 1
ATOM 1194 C CA . GLY A 1 150 ? 18.535 9.543 6.312 1.00 41.60 150 GLY A CA 1
ATOM 1195 C C . GLY A 1 150 ? 18.070 10.363 7.490 1.00 43.56 150 GLY A C 1
ATOM 1196 O O . GLY A 1 150 ? 18.728 11.352 7.841 1.00 45.50 150 GLY A O 1
ATOM 1197 N N . LYS A 1 151 ? 16.959 9.991 8.114 1.00 35.41 151 LYS A N 1
ATOM 1198 C CA . LYS A 1 151 ? 16.507 10.673 9.315 1.00 29.79 151 LYS A CA 1
ATOM 1199 C C . LYS A 1 151 ? 17.238 10.088 10.519 1.00 32.34 151 LYS A C 1
ATOM 1200 O O . LYS A 1 151 ? 17.222 8.873 10.737 1.00 27.45 151 LYS A O 1
ATOM 1206 N N . ILE A 1 152 ? 17.906 10.946 11.275 1.00 30.72 152 ILE A N 1
ATOM 1207 C CA . ILE A 1 152 ? 18.730 10.516 12.395 1.00 29.58 152 ILE A CA 1
ATOM 1208 C C . ILE A 1 152 ? 17.854 10.385 13.636 1.00 31.56 152 ILE A C 1
ATOM 1209 O O . ILE A 1 152 ? 17.106 11.306 13.986 1.00 31.77 152 ILE A O 1
ATOM 1214 N N . ASP A 1 153 ? 17.935 9.227 14.291 1.00 30.04 153 ASP A N 1
ATOM 1215 C CA . ASP A 1 153 ? 17.153 8.925 15.484 1.00 35.12 153 ASP A CA 1
ATOM 1216 C C . ASP A 1 153 ? 17.866 9.339 16.765 1.00 31.72 153 ASP A C 1
ATOM 1217 O O . ASP A 1 153 ? 17.225 9.824 17.703 1.00 37.80 153 ASP A O 1
ATOM 1222 N N A ARG A 1 154 ? 19.178 9.149 16.830 0.56 27.18 154 ARG A N 1
ATOM 1223 N N B ARG A 1 154 ? 19.181 9.126 16.824 0.44 27.32 154 ARG A N 1
ATOM 1224 C CA A ARG A 1 154 ? 19.962 9.539 17.990 0.56 25.89 154 ARG A CA 1
ATOM 1225 C CA B ARG A 1 154 ? 20.015 9.484 17.962 0.44 26.26 154 ARG A CA 1
ATOM 1226 C C A ARG A 1 154 ? 21.220 10.241 17.508 0.56 21.53 154 ARG A C 1
ATOM 1227 C C B ARG A 1 154 ? 21.213 10.273 17.462 0.44 21.76 154 ARG A C 1
ATOM 1228 O O A ARG A 1 154 ? 21.841 9.817 16.530 0.56 23.95 154 ARG A O 1
ATOM 1229 O O B ARG A 1 154 ? 21.806 9.923 16.440 0.44 23.19 154 ARG A O 1
ATOM 1244 N N . TRP A 1 155 ? 21.583 11.322 18.192 1.00 17.79 155 TRP A N 1
ATOM 1245 C CA . TRP A 1 155 ? 22.729 12.141 17.836 1.00 18.41 155 TRP A CA 1
ATOM 1246 C C . TRP A 1 155 ? 23.884 11.867 18.782 1.00 20.26 155 TRP A C 1
ATOM 1247 O O . TRP A 1 155 ? 23.679 11.626 19.975 1.00 21.10 155 TRP A O 1
ATOM 1258 N N . GLY A 1 156 ? 25.101 11.894 18.246 1.00 16.28 156 GLY A N 1
ATOM 1259 C CA . GLY A 1 156 ? 26.257 11.738 19.107 1.00 18.21 156 GLY A CA 1
ATOM 1260 C C . GLY A 1 156 ? 26.416 12.912 20.055 1.00 18.17 156 GLY A C 1
ATOM 1261 O O . GLY A 1 156 ? 26.770 12.736 21.226 1.00 15.99 156 GLY A O 1
ATOM 1262 N N . LEU A 1 157 ? 26.142 14.121 19.570 1.00 14.73 157 LEU A N 1
ATOM 1263 C CA . LEU A 1 157 ? 26.393 15.328 20.346 1.00 15.13 157 LEU A CA 1
ATOM 1264 C C . LEU A 1 157 ? 25.370 16.388 19.971 1.00 15.47 157 LEU A C 1
ATOM 1265 O O . LEU A 1 157 ? 25.101 16.594 18.787 1.00 17.00 157 LEU A O 1
ATOM 1270 N N . VAL A 1 158 ? 24.827 17.081 20.974 1.00 14.37 158 VAL A N 1
ATOM 1271 C CA . VAL A 1 158 ? 23.943 18.221 20.735 1.00 15.17 158 VAL A CA 1
ATOM 1272 C C . VAL A 1 158 ? 24.394 19.383 21.599 1.00 17.94 158 VAL A C 1
ATOM 1273 O O . VAL A 1 158 ? 24.846 19.191 22.737 1.00 14.85 158 VAL A O 1
ATOM 1277 N N . PHE A 1 159 ? 24.254 20.589 21.061 1.00 15.75 159 PHE A N 1
ATOM 1278 C CA . PHE A 1 159 ? 24.360 21.799 21.870 1.00 18.49 159 PHE A CA 1
ATOM 1279 C C . PHE A 1 159 ? 23.906 22.983 21.031 1.00 18.38 159 PHE A C 1
ATOM 1280 O O . PHE A 1 159 ? 23.729 22.891 19.810 1.00 17.32 159 PHE A O 1
ATOM 1288 N N . ASN A 1 160 ? 23.694 24.102 21.724 1.00 17.28 160 ASN A N 1
ATOM 1289 C CA . ASN A 1 160 ? 23.194 25.332 21.126 1.00 21.33 160 ASN A CA 1
ATOM 1290 C C . ASN A 1 160 ? 24.364 26.057 20.462 1.00 18.04 160 ASN A C 1
ATOM 1291 O O . ASN A 1 160 ? 24.771 27.147 20.856 1.00 17.65 160 ASN A O 1
ATOM 1296 N N . TYR A 1 161 ? 24.899 25.427 19.415 1.00 23.30 161 TYR A N 1
ATOM 1297 C CA . TYR A 1 161 ? 26.177 25.860 18.860 1.00 26.41 161 TYR A CA 1
ATOM 1298 C C . TYR A 1 161 ? 26.094 27.142 18.035 1.00 26.52 161 TYR A C 1
ATOM 1299 O O . TYR A 1 161 ? 27.143 27.664 17.635 1.00 26.62 161 TYR A O 1
ATOM 1308 N N . THR A 1 162 ? 24.897 27.665 17.763 1.00 20.42 162 THR A N 1
ATOM 1309 C CA . THR A 1 162 ? 24.795 28.974 17.123 1.00 20.08 162 THR A CA 1
ATOM 1310 C C . THR A 1 162 ? 25.034 30.122 18.097 1.00 27.93 162 THR A C 1
ATOM 1311 O O . THR A 1 162 ? 25.372 31.237 17.667 1.00 25.54 162 THR A O 1
ATOM 1315 N N . GLU A 1 163 ? 24.823 29.879 19.372 1.00 22.67 163 GLU A N 1
ATOM 1316 C CA . GLU A 1 163 ? 24.874 30.907 20.407 1.00 24.37 163 GLU A CA 1
ATOM 1317 C C . GLU A 1 163 ? 26.321 31.139 20.820 1.00 16.51 163 GLU A C 1
ATOM 1318 O O . GLU A 1 163 ? 27.007 30.188 21.169 1.00 15.27 163 GLU A O 1
ATOM 1324 N N . PRO A 1 164 ? 26.815 32.386 20.803 1.00 11.89 164 PRO A N 1
ATOM 1325 C CA . PRO A 1 164 ? 28.255 32.596 21.019 1.00 12.38 164 PRO A CA 1
ATOM 1326 C C . PRO A 1 164 ? 28.782 32.046 22.335 1.00 13.41 164 PRO A C 1
ATOM 1327 O O . PRO A 1 164 ? 29.925 31.578 22.390 1.00 12.72 164 PRO A O 1
ATOM 1331 N N . PHE A 1 165 ? 27.994 32.113 23.412 1.00 12.86 165 PHE A N 1
ATOM 1332 C CA . PHE A 1 165 ? 28.451 31.548 24.681 1.00 13.40 165 PHE A CA 1
ATOM 1333 C C . PHE A 1 165 ? 28.898 30.103 24.510 1.00 12.33 165 PHE A C 1
ATOM 1334 O O . PHE A 1 165 ? 29.854 29.662 25.159 1.00 11.70 165 PHE A O 1
ATOM 1342 N N . PHE A 1 166 ? 28.238 29.367 23.618 1.00 12.93 166 PHE A N 1
ATOM 1343 C CA . PHE A 1 166 ? 28.493 27.938 23.493 1.00 10.24 166 PHE A CA 1
ATOM 1344 C C . PHE A 1 166 ? 29.686 27.619 22.598 1.00 16.12 166 PHE A C 1
ATOM 1345 O O . PHE A 1 166 ? 30.240 26.517 22.710 1.00 15.55 166 PHE A O 1
ATOM 1353 N N . PHE A 1 167 ? 30.129 28.539 21.731 1.00 14.82 167 PHE A N 1
ATOM 1354 C CA . PHE A 1 167 ? 31.402 28.272 21.060 1.00 12.97 167 PHE A CA 1
ATOM 1355 C C . PHE A 1 167 ? 32.566 29.067 21.637 1.00 13.09 167 PHE A C 1
ATOM 1356 O O . PHE A 1 167 ? 33.720 28.769 21.308 1.00 11.85 167 PHE A O 1
ATOM 1364 N N . ALA A 1 168 ? 32.301 30.023 22.529 1.00 12.62 168 ALA A N 1
ATOM 1365 C CA . ALA A 1 168 ? 33.369 30.756 23.205 1.00 10.76 168 ALA A CA 1
ATOM 1366 C C . ALA A 1 168 ? 34.442 29.892 23.863 1.00 14.40 168 ALA A C 1
ATOM 1367 O O . ALA A 1 168 ? 35.621 30.279 23.802 1.00 12.87 168 ALA A O 1
ATOM 1369 N N . PRO A 1 169 ? 34.138 28.756 24.506 1.00 12.81 169 PRO A N 1
ATOM 1370 C CA . PRO A 1 169 ? 35.220 28.002 25.154 1.00 17.80 169 PRO A CA 1
ATOM 1371 C C . PRO A 1 169 ? 36.279 27.529 24.177 1.00 10.97 169 PRO A C 1
ATOM 1372 O O . PRO A 1 169 ? 37.442 27.370 24.572 1.00 14.02 169 PRO A O 1
ATOM 1376 N N . PHE A 1 170 ? 35.920 27.301 22.913 1.00 12.09 170 PHE A N 1
ATOM 1377 C CA . PHE A 1 170 ? 36.897 26.780 21.956 1.00 13.41 170 PHE A CA 1
ATOM 1378 C C . PHE A 1 170 ? 37.883 27.833 21.490 1.00 13.08 170 PHE A C 1
ATOM 1379 O O . PHE A 1 170 ? 38.987 27.484 21.060 1.00 14.62 170 PHE A O 1
ATOM 1387 N N . ILE A 1 171 ? 37.510 29.103 21.551 1.00 14.18 171 ILE A N 1
ATOM 1388 C CA . ILE A 1 171 ? 38.352 30.147 20.969 1.00 15.31 171 ILE A CA 1
ATOM 1389 C C . ILE A 1 171 ? 39.756 30.107 21.570 1.00 12.65 171 ILE A C 1
ATOM 1390 O O . ILE A 1 171 ? 40.721 29.980 20.804 1.00 13.36 171 ILE A O 1
ATOM 1395 N N . PRO A 1 172 ? 39.943 30.194 22.898 1.00 11.90 172 PRO A N 1
ATOM 1396 C CA . PRO A 1 172 ? 41.311 30.154 23.434 1.00 10.76 172 PRO A CA 1
ATOM 1397 C C . PRO A 1 172 ? 42.008 28.820 23.229 1.00 17.76 172 PRO A C 1
ATOM 1398 O O . PRO A 1 172 ? 43.244 28.789 23.231 1.00 16.97 172 PRO A O 1
ATOM 1402 N N . ALA A 1 173 ? 41.267 27.721 23.052 1.00 11.88 173 ALA A N 1
ATOM 1403 C CA . ALA A 1 173 ? 41.927 26.448 22.772 1.00 15.38 173 ALA A CA 1
ATOM 1404 C C . ALA A 1 173 ? 42.553 26.433 21.384 1.00 13.91 173 ALA A C 1
ATOM 1405 O O . ALA A 1 173 ? 43.470 25.638 21.131 1.00 16.58 173 ALA A O 1
ATOM 1407 N N . PHE A 1 174 ? 42.089 27.296 20.483 1.00 13.85 174 PHE A N 1
ATOM 1408 C CA . PHE A 1 174 ? 42.677 27.425 19.159 1.00 17.74 174 PHE A CA 1
ATOM 1409 C C . PHE A 1 174 ? 43.654 28.585 19.068 1.00 22.66 174 PHE A C 1
ATOM 1410 O O . PHE A 1 174 ? 44.198 28.832 17.992 1.00 21.72 174 PHE A O 1
ATOM 1418 N N . GLY A 1 175 ? 43.898 29.294 20.168 1.00 17.96 175 GLY A N 1
ATOM 1419 C CA . GLY A 1 175 ? 44.795 30.432 20.148 1.00 24.38 175 GLY A CA 1
ATOM 1420 C C . GLY A 1 175 ? 44.361 31.557 21.071 1.00 20.36 175 GLY A C 1
ATOM 1421 O O . GLY A 1 175 ? 44.145 31.349 22.265 1.00 39.33 175 GLY A O 1
ATOM 1422 N N . GLU A 1 176 ? 44.218 32.756 20.523 1.00 30.19 176 GLU A N 1
ATOM 1423 C CA . GLU A 1 176 ? 44.038 33.936 21.351 1.00 24.24 176 GLU A CA 1
ATOM 1424 C C . GLU A 1 176 ? 42.642 33.984 21.973 1.00 25.97 176 GLU A C 1
ATOM 1425 O O . GLU A 1 176 ? 41.653 33.559 21.368 1.00 23.83 176 GLU A O 1
ATOM 1431 N N . ALA A 1 177 ? 42.569 34.535 23.187 1.00 17.28 177 ALA A N 1
ATOM 1432 C CA . ALA A 1 177 ? 41.291 34.868 23.808 1.00 17.58 177 ALA A CA 1
ATOM 1433 C C . ALA A 1 177 ? 40.535 35.885 22.954 1.00 16.90 177 ALA A C 1
ATOM 1434 O O . ALA A 1 177 ? 41.120 36.606 22.147 1.00 18.31 177 ALA A O 1
ATOM 1436 N N . PHE A 1 178 ? 39.214 35.962 23.150 1.00 16.87 178 PHE A N 1
ATOM 1437 C CA . PHE A 1 178 ? 38.423 36.858 22.307 1.00 14.57 178 PHE A CA 1
ATOM 1438 C C . PHE A 1 178 ? 38.419 38.296 22.803 1.00 18.33 178 PHE A C 1
ATOM 1439 O O . PHE A 1 178 ? 37.906 39.173 22.106 1.00 15.53 178 PHE A O 1
ATOM 1447 N N . LEU A 1 179 ? 38.973 38.553 23.977 1.00 16.54 179 LEU A N 1
ATOM 1448 C CA . LEU A 1 179 ? 39.144 39.898 24.508 1.00 22.28 179 LEU A CA 1
ATOM 1449 C C . LEU A 1 179 ? 40.609 40.055 24.880 1.00 27.85 179 LEU A C 1
ATOM 1450 O O . LEU A 1 179 ? 41.202 39.141 25.458 1.00 33.06 179 LEU A O 1
ATOM 1455 N N . LYS A 1 180 ? 41.200 41.194 24.535 1.00 26.74 180 LYS A N 1
ATOM 1456 C CA . LYS A 1 180 ? 42.593 41.418 24.888 1.00 31.26 180 LYS A CA 1
ATOM 1457 C C . LYS A 1 180 ? 42.739 41.585 26.400 1.00 26.04 180 LYS A C 1
ATOM 1458 O O . LYS A 1 180 ? 41.760 41.633 27.149 1.00 28.33 180 LYS A O 1
ATOM 1464 N N . ALA A 1 181 ? 43.996 41.680 26.845 1.00 34.87 181 ALA A N 1
ATOM 1465 C CA . ALA A 1 181 ? 44.282 41.702 28.276 1.00 38.56 181 ALA A CA 1
ATOM 1466 C C . ALA A 1 181 ? 43.659 42.910 28.962 1.00 33.90 181 ALA A C 1
ATOM 1467 O O . ALA A 1 181 ? 43.305 42.836 30.144 1.00 31.02 181 ALA A O 1
ATOM 1469 N N . ASP A 1 182 ? 43.505 44.022 28.241 1.00 29.88 182 ASP A N 1
ATOM 1470 C CA . ASP A 1 182 ? 42.922 45.215 28.841 1.00 26.49 182 ASP A CA 1
ATOM 1471 C C . ASP A 1 182 ? 41.451 45.038 29.184 1.00 25.79 182 ASP A C 1
ATOM 1472 O O . ASP A 1 182 ? 40.877 45.913 29.839 1.00 27.20 182 ASP A O 1
ATOM 1477 N N . GLY A 1 183 ? 40.835 43.938 28.756 1.00 25.24 183 GLY A N 1
ATOM 1478 C CA . GLY A 1 183 ? 39.450 43.674 29.066 1.00 23.58 183 GLY A CA 1
ATOM 1479 C C . GLY A 1 183 ? 38.447 44.495 28.291 1.00 25.54 183 GLY A C 1
ATOM 1480 O O . GLY A 1 183 ? 37.252 44.412 28.588 1.00 24.47 183 GLY A O 1
ATOM 1481 N N . VAL A 1 184 ? 38.887 45.295 27.321 1.00 22.10 184 VAL A N 1
ATOM 1482 C CA . VAL A 1 184 ? 37.970 46.145 26.562 1.00 18.43 184 VAL A CA 1
ATOM 1483 C C . VAL A 1 184 ? 38.188 46.087 25.060 1.00 19.35 184 VAL A C 1
ATOM 1484 O O . VAL A 1 184 ? 37.291 46.495 24.303 1.00 22.09 184 VAL A O 1
ATOM 1488 N N . THR A 1 185 ? 39.328 45.617 24.559 1.00 17.26 185 THR A N 1
ATOM 1489 C CA . THR A 1 185 ? 39.564 45.598 23.123 1.00 18.51 185 THR A CA 1
ATOM 1490 C C . THR A 1 185 ? 39.186 44.238 22.552 1.00 15.33 185 THR A C 1
ATOM 1491 O O . THR A 1 185 ? 39.768 43.222 22.963 1.00 18.64 185 THR A O 1
ATOM 1495 N N . PRO A 1 186 ? 38.234 44.168 21.622 1.00 17.51 186 PRO A N 1
ATOM 1496 C CA . PRO A 1 186 ? 37.919 42.888 20.978 1.00 18.42 186 PRO A CA 1
ATOM 1497 C C . PRO A 1 186 ? 39.139 42.325 20.269 1.00 16.22 186 PRO A C 1
ATOM 1498 O O . PRO A 1 186 ? 39.960 43.066 19.723 1.00 18.69 186 PRO A O 1
ATOM 1502 N N . ASN A 1 187 ? 39.255 40.999 20.294 1.00 15.77 187 ASN A N 1
ATOM 1503 C CA . ASN A 1 187 ? 40.324 40.278 19.617 1.00 14.80 187 ASN A CA 1
ATOM 1504 C C . ASN A 1 187 ? 39.676 39.149 18.824 1.00 16.63 187 ASN A C 1
ATOM 1505 O O . ASN A 1 187 ? 39.841 37.975 19.152 1.00 16.47 187 ASN A O 1
ATOM 1510 N N . LEU A 1 188 ? 38.939 39.518 17.773 1.00 17.38 188 LEU A N 1
ATOM 1511 C CA . LEU A 1 188 ? 38.150 38.556 17.015 1.00 14.71 188 LEU A CA 1
ATOM 1512 C C . LEU A 1 188 ? 38.717 38.233 15.643 1.00 14.85 188 LEU A C 1
ATOM 1513 O O . LEU A 1 188 ? 38.402 37.166 15.101 1.00 14.81 188 LEU A O 1
ATOM 1518 N N . ASN A 1 189 ? 39.532 39.116 15.058 1.00 13.19 189 ASN A N 1
ATOM 1519 C CA . ASN A 1 189 ? 40.103 38.848 13.731 1.00 14.91 189 ASN A CA 1
ATOM 1520 C C . ASN A 1 189 ? 41.355 37.985 13.890 1.00 20.44 189 ASN A C 1
ATOM 1521 O O . ASN A 1 189 ? 42.490 38.405 13.647 1.00 20.59 189 ASN A O 1
ATOM 1526 N N . THR A 1 190 ? 41.127 36.743 14.308 1.00 16.18 190 THR A N 1
ATOM 1527 C CA . THR A 1 190 ? 42.194 35.853 14.731 1.00 15.47 190 THR A CA 1
ATOM 1528 C C . THR A 1 190 ? 42.046 34.503 14.057 1.00 20.49 190 THR A C 1
ATOM 1529 O O . THR A 1 190 ? 40.951 34.102 13.653 1.00 17.42 190 THR A O 1
ATOM 1533 N N A THR A 1 191 ? 43.173 33.797 13.946 0.64 14.72 191 THR A N 1
ATOM 1534 N N B THR A 1 191 ? 43.166 33.783 13.953 0.36 16.12 191 THR A N 1
ATOM 1535 C CA A THR A 1 191 ? 43.110 32.408 13.510 0.64 17.87 191 THR A CA 1
ATOM 1536 C CA B THR A 1 191 ? 43.081 32.403 13.488 0.36 17.82 191 THR A CA 1
ATOM 1537 C C A THR A 1 191 ? 42.246 31.594 14.463 0.64 16.62 191 THR A C 1
ATOM 1538 C C B THR A 1 191 ? 42.295 31.547 14.471 0.36 17.29 191 THR A C 1
ATOM 1539 O O A THR A 1 191 ? 41.488 30.713 14.035 0.64 16.81 191 THR A O 1
ATOM 1540 O O B THR A 1 191 ? 41.646 30.574 14.067 0.36 18.46 191 THR A O 1
ATOM 1547 N N . ALA A 1 192 ? 42.325 31.901 15.758 1.00 17.66 192 ALA A N 1
ATOM 1548 C CA . ALA A 1 192 ? 41.575 31.144 16.757 1.00 16.60 192 ALA A CA 1
ATOM 1549 C C . ALA A 1 192 ? 40.075 31.193 16.481 1.00 13.71 192 ALA A C 1
ATOM 1550 O O . ALA A 1 192 ? 39.391 30.164 16.532 1.00 16.34 192 ALA A O 1
ATOM 1552 N N . LEU A 1 193 ? 39.539 32.381 16.190 1.00 14.14 193 LEU A N 1
ATOM 1553 C CA . LEU A 1 193 ? 38.105 32.439 15.913 1.00 13.56 193 LEU A CA 1
ATOM 1554 C C . LEU A 1 193 ? 37.768 31.754 14.592 1.00 16.29 193 LEU A C 1
ATOM 1555 O O . LEU A 1 193 ? 36.768 31.031 14.503 1.00 16.62 193 LEU A O 1
ATOM 1560 N N . LYS A 1 194 ? 38.580 31.969 13.550 1.00 15.43 194 LYS A N 1
ATOM 1561 C CA . LYS A 1 194 ? 38.351 31.257 12.294 1.00 14.27 194 LYS A CA 1
ATOM 1562 C C . LYS A 1 194 ? 38.344 29.749 12.525 1.00 16.50 194 LYS A C 1
ATOM 1563 O O . LYS A 1 194 ? 37.456 29.036 12.036 1.00 16.69 194 LYS A O 1
ATOM 1569 N N . ASP A 1 195 ? 39.315 29.252 13.302 1.00 16.44 195 ASP A N 1
ATOM 1570 C CA . ASP A 1 195 ? 39.425 27.816 13.553 1.00 18.98 195 ASP A CA 1
ATOM 1571 C C . ASP A 1 195 ? 38.233 27.303 14.359 1.00 17.83 195 ASP A C 1
ATOM 1572 O O . ASP A 1 195 ? 37.773 26.169 14.151 1.00 17.49 195 ASP A O 1
ATOM 1577 N N . THR A 1 196 ? 37.732 28.118 15.290 1.00 16.38 196 THR A N 1
ATOM 1578 C CA . THR A 1 196 ? 36.534 27.759 16.047 1.00 15.59 196 THR A CA 1
ATOM 1579 C C . THR A 1 196 ? 35.326 27.633 15.129 1.00 14.91 196 THR A C 1
ATOM 1580 O O . THR A 1 196 ? 34.562 26.662 15.209 1.00 16.19 196 THR A O 1
ATOM 1584 N N . PHE A 1 197 ? 35.118 28.638 14.276 1.00 14.24 197 PHE A N 1
ATOM 1585 C CA . PHE A 1 197 ? 34.077 28.560 13.260 1.00 13.89 197 PHE A CA 1
ATOM 1586 C C . PHE A 1 197 ? 34.209 27.289 12.436 1.00 16.92 197 PHE A C 1
ATOM 1587 O O . PHE A 1 197 ? 33.213 26.603 12.169 1.00 16.69 197 PHE A O 1
ATOM 1595 N N . GLN A 1 198 ? 35.434 26.961 12.011 1.00 17.91 198 GLN A N 1
ATOM 1596 C CA . GLN A 1 198 ? 35.601 25.801 11.141 1.00 15.53 198 GLN A CA 1
ATOM 1597 C C . GLN A 1 198 ? 35.413 24.498 11.898 1.00 15.55 198 GLN A C 1
ATOM 1598 O O . GLN A 1 198 ? 34.910 23.524 11.320 1.00 19.44 198 GLN A O 1
ATOM 1604 N N . PHE A 1 199 ? 35.826 24.458 13.168 1.00 17.01 199 PHE A N 1
ATOM 1605 C CA . PHE A 1 199 ? 35.681 23.247 13.976 1.00 16.49 199 PHE A CA 1
ATOM 1606 C C . PHE A 1 199 ? 34.220 22.848 14.089 1.00 19.84 199 PHE A C 1
ATOM 1607 O O . PHE A 1 199 ? 33.866 21.675 13.910 1.00 19.15 199 PHE A O 1
ATOM 1615 N N . ILE A 1 200 ? 33.346 23.818 14.345 1.00 17.34 200 ILE A N 1
ATOM 1616 C CA . ILE A 1 200 ? 31.939 23.484 14.500 1.00 18.49 200 ILE A CA 1
ATOM 1617 C C . ILE A 1 200 ? 31.306 23.170 13.147 1.00 19.68 200 ILE A C 1
ATOM 1618 O O . ILE A 1 200 ? 30.462 22.274 13.042 1.00 18.82 200 ILE A O 1
ATOM 1623 N N . LEU A 1 201 ? 31.723 23.862 12.078 1.00 15.95 201 LEU A N 1
ATOM 1624 C CA . LEU A 1 201 ? 31.260 23.462 10.753 1.00 16.03 201 LEU A CA 1
ATOM 1625 C C . LEU A 1 201 ? 31.642 22.019 10.448 1.00 17.82 201 LEU A C 1
ATOM 1626 O O . LEU A 1 201 ? 30.868 21.277 9.832 1.00 20.70 201 LEU A O 1
ATOM 1631 N N . LYS A 1 202 ? 32.836 21.606 10.866 1.00 19.27 202 LYS A N 1
ATOM 1632 C CA . LYS A 1 202 ? 33.266 20.234 10.608 1.00 22.33 202 LYS A CA 1
ATOM 1633 C C . LYS A 1 202 ? 32.408 19.243 11.384 1.00 22.51 202 LYS A C 1
ATOM 1634 O O . LYS A 1 202 ? 32.009 18.206 10.844 1.00 21.95 202 LYS A O 1
ATOM 1640 N N . LEU A 1 203 ? 32.107 19.548 12.650 1.00 20.62 203 LEU A N 1
ATOM 1641 C CA . LEU A 1 203 ? 31.221 18.680 13.426 1.00 19.75 203 LEU A CA 1
ATOM 1642 C C . LEU A 1 203 ? 29.866 18.518 12.744 1.00 19.95 203 LEU A C 1
ATOM 1643 O O . LEU A 1 203 ? 29.286 17.426 12.752 1.00 21.22 203 LEU A O 1
ATOM 1648 N N . ARG A 1 204 ? 29.356 19.591 12.130 1.00 19.33 204 ARG A N 1
ATOM 1649 C CA . ARG A 1 204 ? 28.019 19.554 11.547 1.00 19.38 204 ARG A CA 1
ATOM 1650 C C . ARG A 1 204 ? 28.012 18.913 10.167 1.00 23.93 204 ARG A C 1
ATOM 1651 O O . ARG A 1 204 ? 27.098 18.145 9.843 1.00 27.30 204 ARG A O 1
ATOM 1659 N N . ASP A 1 205 ? 29.008 19.215 9.336 1.00 19.60 205 ASP A N 1
ATOM 1660 C CA . ASP A 1 205 ? 28.917 18.923 7.909 1.00 21.60 205 ASP A CA 1
ATOM 1661 C C . ASP A 1 205 ? 29.830 17.805 7.452 1.00 25.90 205 ASP A C 1
ATOM 1662 O O . ASP A 1 205 ? 29.536 17.150 6.453 1.00 31.55 205 ASP A O 1
ATOM 1667 N N . GLN A 1 206 ? 30.923 17.570 8.167 1.00 24.88 206 GLN A N 1
ATOM 1668 C CA . GLN A 1 206 ? 31.902 16.565 7.786 1.00 25.85 206 GLN A CA 1
ATOM 1669 C C . GLN A 1 206 ? 31.787 15.323 8.664 1.00 25.96 206 GLN A C 1
ATOM 1670 O O . GLN A 1 206 ? 31.540 14.219 8.170 1.00 27.77 206 GLN A O 1
ATOM 1676 N N . ASP A 1 207 ? 31.962 15.487 9.972 1.00 24.87 207 ASP A N 1
ATOM 1677 C CA . ASP A 1 207 ? 31.774 14.360 10.875 1.00 23.89 207 ASP A CA 1
ATOM 1678 C C . ASP A 1 207 ? 30.298 14.027 11.031 1.00 25.53 207 ASP A C 1
ATOM 1679 O O . ASP A 1 207 ? 29.951 12.856 11.213 1.00 24.09 207 ASP A O 1
ATOM 1684 N N . LYS A 1 208 ? 29.425 15.037 10.951 1.00 22.13 208 LYS A N 1
ATOM 1685 C CA . LYS A 1 208 ? 27.971 14.859 11.012 1.00 21.93 208 LYS A CA 1
ATOM 1686 C C . LYS A 1 208 ? 27.547 14.183 12.314 1.00 24.21 208 LYS A C 1
ATOM 1687 O O . LYS A 1 208 ? 26.757 13.236 12.325 1.00 22.72 208 LYS A O 1
ATOM 1693 N N . ILE A 1 209 ? 28.067 14.699 13.424 1.00 20.07 209 ILE A N 1
ATOM 1694 C CA . ILE A 1 209 ? 27.710 14.192 14.744 1.00 18.00 209 ILE A CA 1
ATOM 1695 C C . ILE A 1 209 ? 26.827 15.152 15.530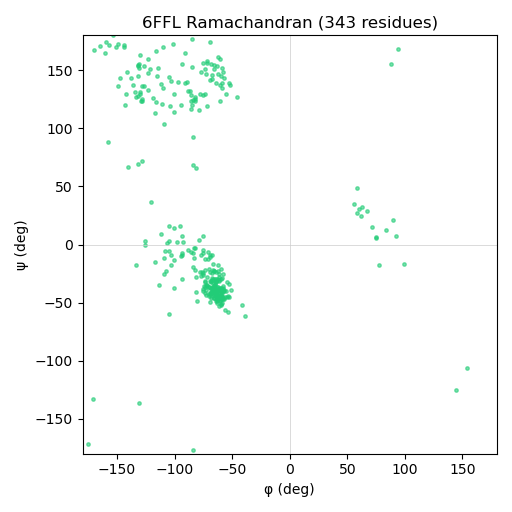 1.00 16.89 209 ILE A C 1
ATOM 1696 O O . ILE A 1 209 ? 26.369 14.782 16.623 1.00 16.77 209 ILE A O 1
ATOM 1701 N N . ILE A 1 210 ? 26.568 16.360 15.020 1.00 18.47 210 ILE A N 1
ATOM 1702 C CA . ILE A 1 210 ? 25.625 17.298 15.633 1.00 16.45 210 ILE A CA 1
ATOM 1703 C C . ILE A 1 210 ? 24.546 17.626 14.605 1.00 19.35 210 ILE A C 1
ATOM 1704 O O . ILE A 1 210 ? 24.811 17.583 13.394 1.00 20.98 210 ILE A O 1
ATOM 1709 N N . PRO A 1 211 ? 23.328 17.952 15.028 1.00 18.56 211 PRO A N 1
ATOM 1710 C CA . PRO A 1 211 ? 22.251 18.203 14.062 1.00 19.54 211 PRO A CA 1
ATOM 1711 C C . PRO A 1 211 ? 22.478 19.472 13.250 1.00 23.04 211 PRO A C 1
ATOM 1712 O O . PRO A 1 211 ? 23.166 20.402 13.671 1.00 25.88 211 PRO A O 1
ATOM 1716 N N . LYS A 1 212 ? 21.865 19.500 12.059 1.00 21.19 212 LYS A N 1
ATOM 1717 C CA . LYS A 1 212 ? 21.959 20.692 11.214 1.00 23.50 212 LYS A CA 1
ATOM 1718 C C . LYS A 1 212 ? 21.219 21.876 11.823 1.00 24.02 212 LYS A C 1
ATOM 1719 O O . LYS A 1 212 ? 21.569 23.032 11.552 1.00 33.23 212 LYS A O 1
ATOM 1725 N N . GLU A 1 213 ? 20.172 21.616 12.602 1.00 27.26 213 GLU A N 1
ATOM 1726 C CA . GLU A 1 213 ? 19.427 22.650 13.314 1.00 34.65 213 GLU A CA 1
ATOM 1727 C C . GLU A 1 213 ? 19.326 22.220 14.766 1.00 32.10 213 GLU A C 1
ATOM 1728 O O . GLU A 1 213 ? 18.820 21.133 15.058 1.00 32.67 213 GLU A O 1
ATOM 1734 N N . CYS A 1 214 ? 19.799 23.065 15.680 1.00 24.78 214 CYS A N 1
ATOM 1735 C CA . CYS A 1 214 ? 19.858 22.637 17.074 1.00 25.71 214 CYS A CA 1
ATOM 1736 C C . CYS A 1 214 ? 19.886 23.890 17.953 1.00 28.64 214 CYS A C 1
ATOM 1737 O O . CYS A 1 214 ? 20.960 24.390 18.293 1.00 30.03 214 CYS A O 1
ATOM 1740 N N . ASP A 1 215 ? 18.699 24.383 18.308 1.00 23.17 215 ASP A N 1
ATOM 1741 C CA . ASP A 1 215 ? 18.637 25.488 19.252 1.00 28.23 215 ASP A CA 1
ATOM 1742 C C . ASP A 1 215 ? 18.693 24.933 20.676 1.00 26.21 215 ASP A C 1
ATOM 1743 O O . ASP A 1 215 ? 18.851 23.725 20.888 1.00 21.79 215 ASP A O 1
ATOM 1748 N N . TYR A 1 216 ? 18.586 25.813 21.674 1.00 20.99 216 TYR A N 1
ATOM 1749 C CA . TYR A 1 216 ? 18.759 25.356 23.049 1.00 20.13 216 TYR A CA 1
ATOM 1750 C C . TYR A 1 216 ? 17.726 24.298 23.414 1.00 21.02 216 TYR A C 1
ATOM 1751 O O . TYR A 1 216 ? 18.065 23.240 23.963 1.00 21.37 216 TYR A O 1
ATOM 1760 N N . GLU A 1 217 ? 16.454 24.560 23.112 1.00 22.84 217 GLU A N 1
ATOM 1761 C CA . GLU A 1 217 ? 15.420 23.629 23.538 1.00 24.79 217 GLU A CA 1
ATOM 1762 C C . GLU A 1 217 ? 15.513 22.306 22.792 1.00 24.65 217 GLU A C 1
ATOM 1763 O O . GLU A 1 217 ? 15.165 21.259 23.350 1.00 22.16 217 GLU A O 1
ATOM 1769 N N . THR A 1 218 ? 15.975 22.332 21.543 1.00 26.35 218 THR A N 1
ATOM 1770 C CA . THR A 1 218 ? 16.131 21.088 20.794 1.00 29.15 218 THR A CA 1
ATOM 1771 C C . THR A 1 218 ? 17.208 20.203 21.418 1.00 23.45 218 THR A C 1
ATOM 1772 O O . THR A 1 218 ? 16.999 18.998 21.608 1.00 22.89 218 THR A O 1
ATOM 1776 N N . ALA A 1 219 ? 18.362 20.787 21.763 1.00 21.85 219 ALA A N 1
ATOM 1777 C CA . ALA A 1 219 ? 19.413 20.009 22.422 1.00 19.30 219 ALA A CA 1
ATOM 1778 C C . ALA A 1 219 ? 18.944 19.513 23.781 1.00 21.44 219 ALA A C 1
ATOM 1779 O O . ALA A 1 219 ? 19.194 18.361 24.155 1.00 18.94 219 ALA A O 1
ATOM 1781 N N . ASN A 1 220 ? 18.241 20.372 24.519 1.00 19.98 220 ASN A N 1
ATOM 1782 C CA . ASN A 1 220 ? 17.701 20.019 25.827 1.00 20.97 220 ASN A CA 1
ATOM 1783 C C . ASN A 1 220 ? 16.747 18.835 25.728 1.00 21.65 220 ASN A C 1
ATOM 1784 O O . ASN A 1 220 ? 16.877 17.849 26.463 1.00 22.77 220 ASN A O 1
ATOM 1789 N N . ALA A 1 221 ? 15.780 18.915 24.810 1.00 19.74 221 ALA A N 1
ATOM 1790 C CA . ALA A 1 221 ? 14.821 17.827 24.641 1.00 21.77 221 ALA A CA 1
ATOM 1791 C C . ALA A 1 221 ? 15.504 16.540 24.194 1.00 27.90 221 ALA A C 1
ATOM 1792 O O . ALA A 1 221 ? 15.204 15.458 24.714 1.00 23.58 221 ALA A O 1
ATOM 1794 N N . LEU A 1 222 ? 16.407 16.629 23.216 1.00 22.55 222 LEU A N 1
ATOM 1795 C CA . LEU A 1 222 ? 17.048 15.417 22.711 1.00 24.61 222 LEU A CA 1
ATOM 1796 C C . LEU A 1 222 ? 17.806 14.691 23.818 1.00 24.83 222 LEU A C 1
ATOM 1797 O O . LEU A 1 222 ? 17.781 13.455 23.889 1.00 24.14 222 LEU A O 1
ATOM 1802 N N . PHE A 1 223 ? 18.484 15.443 24.693 1.00 18.90 223 PHE A N 1
ATOM 1803 C CA . PHE A 1 223 ? 19.207 14.817 25.798 1.00 18.01 223 PHE A CA 1
ATOM 1804 C C . PHE A 1 223 ? 18.244 14.194 26.808 1.00 23.37 223 PHE A C 1
ATOM 1805 O O . PHE A 1 223 ? 18.474 13.077 27.284 1.00 21.81 223 PHE A O 1
ATOM 1813 N N . LYS A 1 224 ? 17.154 14.895 27.138 1.00 19.93 224 LYS A N 1
ATOM 1814 C CA . LYS A 1 224 ? 16.186 14.347 28.081 1.00 23.13 224 LYS A CA 1
ATOM 1815 C C . LYS A 1 224 ? 15.500 13.104 27.528 1.00 25.72 224 LYS A C 1
ATOM 1816 O O . LYS A 1 224 ? 15.097 12.227 28.299 1.00 25.25 224 LYS A O 1
ATOM 1822 N N . GLU A 1 225 ? 15.354 13.013 26.207 1.00 27.08 225 GLU A N 1
ATOM 1823 C CA . GLU A 1 225 ? 14.601 11.943 25.571 1.00 25.12 225 GLU A CA 1
ATOM 1824 C C . GLU A 1 225 ? 15.480 10.782 25.127 1.00 24.81 225 GLU A C 1
ATOM 1825 O O . GLU A 1 225 ? 15.041 9.967 24.310 1.00 25.82 225 GLU A O 1
ATOM 1831 N N . ASN A 1 226 ? 16.711 10.696 25.636 1.00 23.93 226 ASN A N 1
ATOM 1832 C CA . ASN A 1 226 ? 17.639 9.618 25.287 1.00 25.85 226 ASN A CA 1
ATOM 1833 C C . ASN A 1 226 ? 17.948 9.595 23.795 1.00 23.23 226 ASN A C 1
ATOM 1834 O O . ASN A 1 226 ? 18.189 8.530 23.220 1.00 26.05 226 ASN A O 1
ATOM 1839 N N . LYS A 1 227 ? 17.929 10.760 23.149 1.00 20.55 227 LYS A N 1
ATOM 1840 C CA . LYS A 1 227 ? 18.227 10.854 21.725 1.00 24.96 227 LYS A CA 1
ATOM 1841 C C . LYS A 1 227 ? 19.540 11.576 21.450 1.00 27.04 227 LYS A C 1
ATOM 1842 O O . LYS A 1 227 ? 19.840 11.876 20.290 1.00 24.82 227 LYS A O 1
ATOM 1848 N N . ALA A 1 228 ? 20.329 11.860 22.487 1.00 21.28 228 ALA A N 1
ATOM 1849 C CA . ALA A 1 228 ? 21.647 12.476 22.338 1.00 18.72 228 ALA A CA 1
ATOM 1850 C C . ALA A 1 228 ? 22.572 11.872 23.380 1.00 17.97 228 ALA A C 1
ATOM 1851 O O . ALA A 1 228 ? 22.303 11.989 24.579 1.00 18.64 228 ALA A O 1
ATOM 1853 N N . ALA A 1 229 ? 23.659 11.234 22.934 1.00 17.71 229 ALA A N 1
ATOM 1854 C CA . ALA A 1 229 ? 24.585 10.622 23.892 1.00 16.25 229 ALA A CA 1
ATOM 1855 C C . ALA A 1 229 ? 25.319 11.681 24.702 1.00 20.76 229 ALA A C 1
ATOM 1856 O O . ALA A 1 229 ? 25.556 11.500 25.904 1.00 15.54 229 ALA A O 1
ATOM 1858 N N . MET A 1 230 ? 25.677 12.794 24.064 1.00 15.63 230 MET A N 1
ATOM 1859 C CA . MET A 1 230 ? 26.467 13.840 24.687 1.00 13.81 230 MET A CA 1
ATOM 1860 C C . MET A 1 230 ? 25.809 15.190 24.458 1.00 14.81 230 MET A C 1
ATOM 1861 O O . MET A 1 230 ? 25.103 15.398 23.472 1.00 13.72 230 MET A O 1
ATOM 1866 N N . LEU A 1 231 ? 26.049 16.098 25.395 1.00 13.06 231 LEU A N 1
ATOM 1867 C CA . LEU A 1 231 ? 25.482 17.440 25.371 1.00 11.40 231 LEU A CA 1
ATOM 1868 C C . LEU A 1 231 ? 26.546 18.408 25.860 1.00 13.70 231 LEU A C 1
ATOM 1869 O O . LEU A 1 231 ? 27.383 18.047 26.689 1.00 15.04 231 LEU A O 1
ATOM 1874 N N . ILE A 1 232 ? 26.535 19.640 25.345 1.00 12.60 232 ILE A N 1
ATOM 1875 C CA . ILE A 1 232 ? 27.282 20.715 25.989 1.00 10.45 232 ILE A CA 1
ATOM 1876 C C . ILE A 1 232 ? 26.260 21.683 26.569 1.00 12.67 232 ILE A C 1
ATOM 1877 O O . ILE A 1 232 ? 25.410 22.211 25.843 1.00 14.03 232 ILE A O 1
ATOM 1882 N N . ASN A 1 233 ? 26.320 21.887 27.883 1.00 12.07 233 ASN A N 1
ATOM 1883 C CA . ASN A 1 233 ? 25.366 22.759 28.553 1.00 11.36 233 ASN A CA 1
ATOM 1884 C C . ASN A 1 233 ? 25.977 23.186 29.880 1.00 10.82 233 ASN A C 1
ATOM 1885 O O . ASN A 1 233 ? 27.052 22.721 30.274 1.00 12.22 233 ASN A O 1
ATOM 1890 N N . GLY A 1 234 ? 25.280 24.093 30.570 1.00 11.26 234 GLY A N 1
ATOM 1891 C CA . GLY A 1 234 ? 25.818 24.722 31.757 1.00 8.46 234 GLY A CA 1
ATOM 1892 C C . GLY A 1 234 ? 25.266 24.121 33.049 1.00 12.06 234 GLY A C 1
ATOM 1893 O O . GLY A 1 234 ? 24.356 23.299 33.045 1.00 12.78 234 GLY A O 1
ATOM 1894 N N . ASP A 1 235 ? 25.846 24.551 34.173 1.00 13.75 235 ASP A N 1
ATOM 1895 C CA . ASP A 1 235 ? 25.423 23.984 35.454 1.00 10.02 235 ASP A CA 1
ATOM 1896 C C . ASP A 1 235 ? 23.980 24.352 35.807 1.00 13.19 235 ASP A C 1
ATOM 1897 O O . ASP A 1 235 ? 23.368 23.672 36.638 1.00 13.52 235 ASP A O 1
ATOM 1902 N N . TRP A 1 236 ? 23.399 25.369 35.151 1.00 12.41 236 TRP A N 1
ATOM 1903 C CA . TRP A 1 236 ? 21.987 25.681 35.364 1.00 13.87 236 TRP A CA 1
ATOM 1904 C C . TRP A 1 236 ? 21.071 24.541 34.941 1.00 15.96 236 TRP A C 1
ATOM 1905 O O . TRP A 1 236 ? 19.899 24.530 35.338 1.00 16.31 236 TRP A O 1
ATOM 1916 N N . SER A 1 237 ? 21.566 23.595 34.134 1.00 10.25 237 SER A N 1
ATOM 1917 C CA . SER A 1 237 ? 20.718 22.550 33.580 1.00 12.43 237 SER A CA 1
ATOM 1918 C C . SER A 1 237 ? 20.703 21.275 34.413 1.00 12.91 237 SER A C 1
ATOM 1919 O O . SER A 1 237 ? 19.876 20.399 34.146 1.00 13.92 237 SER A O 1
ATOM 1922 N N . TRP A 1 238 ? 21.576 21.159 35.417 1.00 15.70 238 TRP A N 1
ATOM 1923 C CA . TRP A 1 238 ? 21.682 19.912 36.173 1.00 14.08 238 TRP A CA 1
ATOM 1924 C C . TRP A 1 238 ? 20.352 19.528 36.806 1.00 15.36 238 TRP A C 1
ATOM 1925 O O . TRP A 1 238 ? 19.933 18.365 36.751 1.00 17.69 238 TRP A O 1
ATOM 1936 N N . GLY A 1 239 ? 19.689 20.494 37.444 1.00 18.14 239 GLY A N 1
ATOM 1937 C CA . GLY A 1 239 ? 18.470 20.177 38.171 1.00 21.70 239 GLY A CA 1
ATOM 1938 C C . GLY A 1 239 ? 17.395 19.612 37.268 1.00 24.58 239 GLY A C 1
ATOM 1939 O O . GLY A 1 239 ? 16.703 18.657 37.626 1.00 21.81 239 GLY A O 1
ATOM 1940 N N . ASP A 1 240 ? 17.264 20.172 36.071 1.00 23.70 240 ASP A N 1
ATOM 1941 C CA . ASP A 1 240 ? 16.213 19.714 35.176 1.00 26.38 240 ASP A CA 1
ATOM 1942 C C . ASP A 1 240 ? 16.521 18.350 34.575 1.00 21.98 240 ASP A C 1
ATOM 1943 O O . ASP A 1 240 ? 15.592 17.569 34.338 1.00 19.83 240 ASP A O 1
ATOM 1948 N N . TYR A 1 241 ? 17.800 18.012 34.358 1.00 19.57 241 TYR A N 1
ATOM 1949 C CA . TYR A 1 241 ? 18.091 16.650 33.911 1.00 16.55 241 TYR A CA 1
ATOM 1950 C C . TYR A 1 241 ? 17.877 15.638 35.027 1.00 23.37 241 TYR A C 1
ATOM 1951 O O . TYR A 1 241 ? 17.423 14.519 34.761 1.00 25.37 241 TYR A O 1
ATOM 1960 N N . GLN A 1 242 ? 18.166 16.016 36.277 1.00 19.48 242 GLN A N 1
ATOM 1961 C CA . GLN A 1 242 ? 17.872 15.137 37.408 1.00 20.87 242 GLN A CA 1
ATOM 1962 C C . GLN A 1 242 ? 16.376 14.886 37.532 1.00 25.38 242 GLN A C 1
ATOM 1963 O O . GLN A 1 242 ? 15.941 13.745 37.733 1.00 27.03 242 GLN A O 1
ATOM 1969 N N . GLN A 1 243 ? 15.569 15.941 37.404 1.00 23.82 243 GLN A N 1
ATOM 1970 C CA . GLN A 1 243 ? 14.121 15.773 37.491 1.00 30.30 243 GLN A CA 1
ATOM 1971 C C . GLN A 1 243 ? 13.599 14.918 36.345 1.00 34.23 243 GLN A C 1
ATOM 1972 O O . GLN A 1 243 ? 12.633 14.163 36.514 1.00 32.24 243 GLN A O 1
ATOM 1978 N N . ALA A 1 244 ? 14.222 15.025 35.171 1.00 25.27 244 ALA A N 1
ATOM 1979 C CA . ALA A 1 244 ? 13.858 14.215 34.016 1.00 27.42 244 ALA A CA 1
ATOM 1980 C C . ALA A 1 244 ? 14.425 12.803 34.081 1.00 28.21 244 ALA A C 1
ATOM 1981 O O . ALA A 1 244 ? 14.264 12.045 33.120 1.00 34.11 244 ALA A O 1
ATOM 1983 N N . LYS A 1 245 ? 15.090 12.446 35.181 1.00 26.99 245 LYS A N 1
ATOM 1984 C CA . LYS A 1 245 ? 15.612 11.102 35.415 1.00 26.88 245 LYS A CA 1
ATOM 1985 C C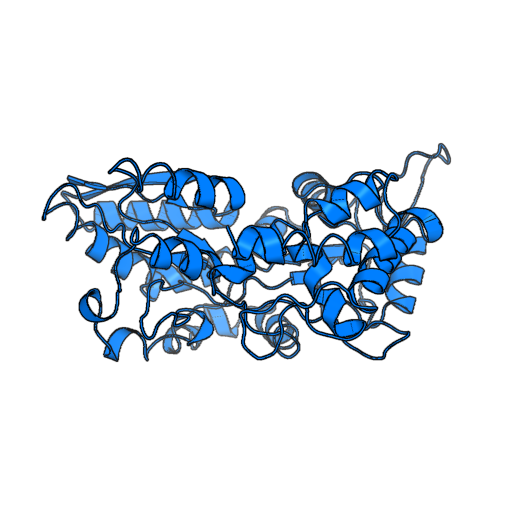 . LYS A 1 245 ? 16.662 10.696 34.384 1.00 30.01 245 LYS A C 1
ATOM 1986 O O . LYS A 1 245 ? 16.795 9.519 34.045 1.00 30.93 245 LYS A O 1
ATOM 1992 N N . VAL A 1 246 ? 17.434 11.655 33.882 1.00 23.26 246 VAL A N 1
ATOM 1993 C CA . VAL A 1 246 ? 18.591 11.326 33.062 1.00 22.79 246 VAL A CA 1
ATOM 1994 C C . VAL A 1 246 ? 19.738 10.978 34.002 1.00 21.63 246 VAL A C 1
ATOM 1995 O O . VAL A 1 246 ? 20.101 11.779 34.869 1.00 26.41 246 VAL A O 1
ATOM 1999 N N . ASP A 1 247 ? 20.298 9.780 33.837 1.00 20.78 247 ASP A N 1
ATOM 2000 C CA . ASP A 1 247 ? 21.504 9.369 34.554 1.00 22.26 247 ASP A CA 1
ATOM 2001 C C . ASP A 1 247 ? 22.701 9.902 33.778 1.00 19.24 247 ASP A C 1
ATOM 2002 O O . ASP A 1 247 ? 23.201 9.266 32.849 1.00 23.07 247 ASP A O 1
ATOM 2007 N N . PHE A 1 248 ? 23.155 11.095 34.145 1.00 19.24 248 PHE A N 1
ATOM 2008 C CA . PHE A 1 248 ? 24.213 11.758 33.398 1.00 19.93 248 PHE A CA 1
ATOM 2009 C C . PHE A 1 248 ? 25.481 11.904 34.230 1.00 22.96 248 PHE A C 1
ATOM 2010 O O . PHE A 1 248 ? 25.436 11.981 35.463 1.00 22.45 248 PHE A O 1
ATOM 2018 N N . GLY A 1 249 ? 26.616 11.927 33.529 1.00 18.00 249 GLY A N 1
ATOM 2019 C CA . GLY A 1 249 ? 27.877 12.358 34.086 1.00 14.11 249 GLY A CA 1
ATOM 2020 C C . GLY A 1 249 ? 28.277 13.687 33.463 1.00 17.04 249 GLY A C 1
ATOM 2021 O O . GLY A 1 249 ? 27.670 14.158 32.502 1.00 15.61 249 GLY A O 1
ATOM 2022 N N . ILE A 1 250 ? 29.317 14.295 34.034 1.00 14.50 250 ILE A N 1
ATOM 2023 C CA . ILE A 1 250 ? 29.828 15.566 33.530 1.00 11.72 250 ILE A CA 1
ATOM 2024 C C . ILE A 1 250 ? 31.337 15.455 33.372 1.00 13.84 250 ILE A C 1
ATOM 2025 O O . ILE A 1 250 ? 31.984 14.628 34.023 1.00 15.02 250 ILE A O 1
ATOM 2030 N N . ALA A 1 251 ? 31.888 16.275 32.476 1.00 12.76 251 ALA A N 1
ATOM 2031 C CA . ALA A 1 251 ? 33.317 16.247 32.185 1.00 14.15 251 ALA A CA 1
ATOM 2032 C C . ALA A 1 251 ? 33.707 17.565 31.537 1.00 10.86 251 ALA A C 1
ATOM 2033 O O . ALA A 1 251 ? 32.858 18.321 31.062 1.00 13.35 251 ALA A O 1
ATOM 2035 N N . ARG A 1 252 ? 35.012 17.825 31.497 1.00 11.40 252 ARG A N 1
ATOM 2036 C CA . ARG A 1 252 ? 35.497 18.943 30.694 1.00 11.80 252 ARG A CA 1
ATOM 2037 C C . ARG A 1 252 ? 35.060 18.794 29.241 1.00 14.92 252 ARG A C 1
ATOM 2038 O O . ARG A 1 252 ? 35.041 17.682 28.700 1.00 15.03 252 ARG A O 1
ATOM 2046 N N . ILE A 1 253 ? 34.742 19.917 28.593 1.00 11.39 253 ILE A N 1
ATOM 2047 C CA . ILE A 1 253 ? 34.661 19.900 27.128 1.00 10.04 253 ILE A CA 1
ATOM 2048 C C . ILE A 1 253 ? 36.013 19.380 26.653 1.00 11.96 253 ILE A C 1
ATOM 2049 O O . ILE A 1 253 ? 37.053 19.864 27.117 1.00 11.83 253 ILE A O 1
ATOM 2054 N N . PRO A 1 254 ? 36.050 18.375 25.779 1.00 14.00 254 PRO A N 1
ATOM 2055 C CA . PRO A 1 254 ? 37.313 17.667 25.525 1.00 13.91 254 PRO A CA 1
ATOM 2056 C C . PRO A 1 254 ? 38.399 18.564 24.936 1.00 13.74 254 PRO A C 1
ATOM 2057 O O . PRO A 1 254 ? 38.134 19.490 24.160 1.00 13.34 254 PRO A O 1
ATOM 2061 N N . MET A 1 255 ? 39.636 18.257 25.313 1.00 13.51 255 MET A N 1
ATOM 2062 C CA . MET A 1 255 ? 40.803 18.970 24.807 1.00 12.12 255 MET A CA 1
ATOM 2063 C C . MET A 1 255 ? 40.877 18.875 23.286 1.00 15.25 255 MET A C 1
ATOM 2064 O O . MET A 1 255 ? 40.606 17.830 22.691 1.00 14.91 255 MET A O 1
ATOM 2069 N N . ILE A 1 256 ? 41.229 19.986 22.644 1.00 12.53 256 ILE A N 1
ATOM 2070 C CA . ILE A 1 256 ? 41.395 19.955 21.194 1.00 11.83 256 ILE A CA 1
ATOM 2071 C C . ILE A 1 256 ? 42.664 19.189 20.853 1.00 14.16 256 ILE A C 1
ATOM 2072 O O . ILE A 1 256 ? 43.766 19.579 21.254 1.00 13.07 256 ILE A O 1
ATOM 2077 N N . SER A 1 257 ? 42.512 18.091 20.100 1.00 13.35 257 SER A N 1
ATOM 2078 C CA . SER A 1 257 ? 43.654 17.218 19.830 1.00 13.43 257 SER A CA 1
ATOM 2079 C C . SER A 1 257 ? 44.786 17.960 19.125 1.00 14.20 257 SER A C 1
ATOM 2080 O O . SER A 1 257 ? 45.963 17.741 19.433 1.00 14.88 257 SER A O 1
ATOM 2083 N N . GLU A 1 258 ? 44.450 18.841 18.179 1.00 14.25 258 GLU A N 1
ATOM 2084 C CA . GLU A 1 258 ? 45.462 19.515 17.369 1.00 17.21 258 GLU A CA 1
ATOM 2085 C C . GLU A 1 258 ? 46.295 20.516 18.159 1.00 16.46 258 GLU A C 1
ATOM 2086 O O . GLU A 1 258 ? 47.421 20.832 17.749 1.00 16.49 258 GLU A O 1
ATOM 2092 N N . THR A 1 259 ? 45.774 21.031 19.272 1.00 17.20 259 THR A N 1
ATOM 2093 C CA . THR A 1 259 ? 46.448 22.095 20.004 1.00 16.80 259 THR A CA 1
ATOM 2094 C C . THR A 1 259 ? 46.868 21.699 21.409 1.00 15.22 259 THR A C 1
ATOM 2095 O O . THR A 1 259 ? 47.700 22.393 22.003 1.00 17.07 259 THR A O 1
ATOM 2099 N N . GLY A 1 260 ? 46.348 20.597 21.945 1.00 14.66 260 GLY A N 1
ATOM 2100 C CA . GLY A 1 260 ? 46.660 20.232 23.308 1.00 16.00 260 GLY A CA 1
ATOM 2101 C C . GLY A 1 260 ? 46.034 21.115 24.358 1.00 17.71 260 GLY A C 1
ATOM 2102 O O . GLY A 1 260 ? 46.448 21.057 25.519 1.00 16.53 260 GLY A O 1
ATOM 2103 N N . LYS A 1 261 ? 45.043 21.926 23.995 1.00 13.54 261 LYS A N 1
ATOM 2104 C CA . LYS A 1 261 ? 44.454 22.892 24.911 1.00 13.13 261 LYS A CA 1
ATOM 2105 C C . LYS A 1 261 ? 43.025 22.508 25.254 1.00 13.84 261 LYS A C 1
ATOM 2106 O O . LYS A 1 261 ? 42.247 22.115 24.382 1.00 14.29 261 LYS A O 1
ATOM 2112 N N . TRP A 1 262 ? 42.689 22.651 26.525 1.00 14.77 262 TRP A N 1
ATOM 2113 C CA . TRP A 1 262 ? 41.317 22.493 26.982 1.00 11.10 262 TRP A CA 1
ATOM 2114 C C . TRP A 1 262 ? 40.494 23.712 26.597 1.00 10.71 262 TRP A C 1
ATOM 2115 O O . TRP A 1 262 ? 40.896 24.845 26.899 1.00 14.60 262 TRP A O 1
ATOM 2126 N N . PRO A 1 263 ? 39.344 23.531 25.956 1.00 11.77 263 PRO A N 1
ATOM 2127 C CA . PRO A 1 263 ? 38.391 24.635 25.833 1.00 14.40 263 PRO A CA 1
ATOM 2128 C C . PRO A 1 263 ? 38.094 25.219 27.206 1.00 14.48 263 PRO A C 1
ATOM 2129 O O . PRO A 1 263 ? 37.978 24.502 28.205 1.00 14.04 263 PRO A O 1
ATOM 2133 N N . SER A 1 264 ? 38.011 26.539 27.257 1.00 13.44 264 SER A N 1
ATOM 2134 C CA . SER A 1 264 ? 37.981 27.244 28.529 1.00 11.99 264 SER A CA 1
ATOM 2135 C C . SER A 1 264 ? 36.593 27.824 28.758 1.00 13.68 264 SER A C 1
ATOM 2136 O O . SER A 1 264 ? 36.242 28.846 28.151 1.00 12.90 264 SER A O 1
ATOM 2139 N N . PRO A 1 265 ? 35.770 27.219 29.610 1.00 14.35 265 PRO A N 1
ATOM 2140 C CA . PRO A 1 265 ? 34.446 27.790 29.882 1.00 14.58 265 PRO A CA 1
ATOM 2141 C C . PRO A 1 265 ? 34.580 29.128 30.585 1.00 14.28 265 PRO A C 1
ATOM 2142 O O . PRO A 1 265 ? 35.557 29.385 31.290 1.00 15.86 265 PRO A O 1
ATOM 2146 N N . LEU A 1 266 ? 33.602 30.001 30.364 1.00 13.31 266 LEU A N 1
ATOM 2147 C CA . LEU A 1 266 ? 33.532 31.247 31.118 1.00 12.00 266 LEU A CA 1
ATOM 2148 C C . LEU A 1 266 ? 32.872 30.974 32.464 1.00 14.51 266 LEU A C 1
ATOM 2149 O O . LEU A 1 266 ? 31.766 30.434 32.518 1.00 18.27 266 LEU A O 1
ATOM 2154 N N . VAL A 1 267 ? 33.548 31.344 33.544 1.00 11.97 267 VAL A N 1
ATOM 2155 C CA . VAL A 1 267 ? 33.098 31.047 34.898 1.00 15.53 267 VAL A CA 1
ATOM 2156 C C . VAL A 1 267 ? 32.666 32.352 35.540 1.00 14.51 267 VAL A C 1
ATOM 2157 O O . VAL A 1 267 ? 33.363 33.368 35.423 1.00 14.66 267 VAL A O 1
ATOM 2161 N N . GLY A 1 268 ? 31.516 32.333 36.200 1.00 13.90 268 GLY A N 1
ATOM 2162 C CA . GLY A 1 268 ? 31.048 33.559 36.818 1.00 12.27 268 GLY A CA 1
ATOM 2163 C C . GLY A 1 268 ? 29.853 33.349 37.717 1.00 12.00 268 GLY A C 1
ATOM 2164 O O . GLY A 1 268 ? 29.845 32.435 38.538 1.00 15.54 268 GLY A O 1
ATOM 2165 N N . THR A 1 269 ? 28.835 34.191 37.569 1.00 14.09 269 THR A N 1
ATOM 2166 C CA . THR A 1 269 ? 27.658 34.092 38.412 1.00 12.67 269 THR A CA 1
ATOM 2167 C C . THR A 1 269 ? 26.450 34.605 37.645 1.00 12.16 269 THR A C 1
ATOM 2168 O O . THR A 1 269 ? 26.563 35.175 36.555 1.00 13.11 269 THR A O 1
ATOM 2172 N N . LYS A 1 270 ? 25.284 34.383 38.228 1.00 12.63 270 LYS A N 1
ATOM 2173 C CA . LYS A 1 270 ? 24.080 35.136 37.907 1.00 13.10 270 LYS A CA 1
ATOM 2174 C C . LYS A 1 270 ? 23.600 35.742 39.217 1.00 12.07 270 LYS A C 1
ATOM 2175 O O . LYS A 1 270 ? 23.601 35.065 40.247 1.00 12.05 270 LYS A O 1
ATOM 2181 N N . GLY A 1 271 ? 23.267 37.030 39.205 1.00 11.23 271 GLY A N 1
ATOM 2182 C CA . GLY A 1 271 ? 23.002 37.665 40.478 1.00 12.12 271 GLY A CA 1
ATOM 2183 C C . GLY A 1 271 ? 22.057 38.837 40.365 1.00 14.73 271 GLY A C 1
ATOM 2184 O O . GLY A 1 271 ? 21.595 39.192 39.278 1.00 13.40 271 GLY A O 1
ATOM 2185 N N . TYR A 1 272 ? 21.792 39.443 41.526 1.00 14.26 272 TYR A N 1
ATOM 2186 C CA . TYR A 1 272 ? 20.780 40.478 41.693 1.00 12.01 272 TYR A CA 1
ATOM 2187 C C . TYR A 1 272 ? 21.389 41.873 41.625 1.00 14.42 272 TYR A C 1
ATOM 2188 O O . TYR A 1 272 ? 22.475 42.119 42.162 1.00 14.72 272 TYR A O 1
ATOM 2197 N N . SER A 1 273 ? 20.678 42.779 40.955 1.00 13.10 273 SER A N 1
ATOM 2198 C CA . SER A 1 273 ? 20.981 44.203 40.971 1.00 13.38 273 SER A CA 1
ATOM 2199 C C . SER A 1 273 ? 19.729 44.960 41.379 1.00 15.87 273 SER A C 1
ATOM 2200 O O . SER A 1 273 ? 18.614 44.489 41.155 1.00 15.08 273 SER A O 1
ATOM 2203 N N . LEU A 1 274 ? 19.927 46.143 41.970 1.00 15.66 274 LEU A N 1
ATOM 2204 C CA . LEU A 1 274 ? 18.843 47.036 42.380 1.00 15.96 274 LEU A CA 1
ATOM 2205 C C . LEU A 1 274 ? 18.647 48.157 41.357 1.00 17.24 274 LEU A C 1
ATOM 2206 O O . LEU A 1 274 ? 19.608 48.829 40.978 1.00 16.64 274 LEU A O 1
ATOM 2211 N N . ASN A 1 275 ? 17.399 48.358 40.926 1.00 16.62 275 ASN A N 1
ATOM 2212 C CA . ASN A 1 275 ? 17.049 49.441 40.013 1.00 17.47 275 ASN A CA 1
ATOM 2213 C C . ASN A 1 275 ? 17.405 50.796 40.614 1.00 18.26 275 ASN A C 1
ATOM 2214 O O . ASN A 1 275 ? 17.133 51.070 41.789 1.00 20.75 275 ASN A O 1
ATOM 2219 N N . ALA A 1 276 ? 18.021 51.647 39.796 1.00 18.77 276 ALA A N 1
ATOM 2220 C CA . ALA A 1 276 ? 18.190 53.036 40.198 1.00 19.79 276 ALA A CA 1
ATOM 2221 C C . ALA A 1 276 ? 16.840 53.722 40.404 1.00 20.74 276 ALA A C 1
ATOM 2222 O O . ALA A 1 276 ? 16.729 54.639 41.229 1.00 23.91 276 ALA A O 1
ATOM 2224 N N . ASN A 1 277 ? 15.810 53.301 39.660 1.00 21.89 277 ASN A N 1
ATOM 2225 C CA . ASN A 1 277 ? 14.445 53.820 39.805 1.00 22.34 277 ASN A CA 1
ATOM 2226 C C . ASN A 1 277 ? 13.718 53.061 40.905 1.00 23.53 277 ASN A C 1
ATOM 2227 O O . ASN A 1 277 ? 13.527 51.849 40.786 1.00 24.67 277 ASN A O 1
ATOM 2232 N N . MET A 1 278 ? 13.272 53.764 41.943 1.00 22.09 278 MET A N 1
ATOM 2233 C CA . MET A 1 278 ? 12.431 53.183 42.983 1.00 26.83 278 MET A CA 1
ATOM 2234 C C . MET A 1 278 ? 11.224 54.086 43.188 1.00 27.22 278 MET A C 1
ATOM 2235 O O . MET A 1 278 ? 11.379 55.302 43.342 1.00 29.20 278 MET A O 1
ATOM 2240 N N . LYS A 1 279 ? 10.028 53.489 43.200 1.00 28.74 279 LYS A N 1
ATOM 2241 C CA . LYS A 1 279 ? 8.801 54.277 43.285 1.00 32.69 279 LYS A CA 1
ATOM 2242 C C . LYS A 1 279 ? 8.699 55.045 44.594 1.00 34.63 279 LYS A C 1
ATOM 2243 O O . LYS A 1 279 ? 8.095 56.123 44.632 1.00 30.57 279 LYS A O 1
ATOM 2249 N N . SER A 1 280 ? 9.251 54.508 45.678 1.00 31.40 280 SER A N 1
ATOM 2250 C CA . SER A 1 280 ? 9.110 55.146 46.979 1.00 33.75 280 SER A CA 1
ATOM 2251 C C . SER A 1 280 ? 10.126 54.540 47.929 1.00 31.90 280 SER A C 1
ATOM 2252 O O . SER A 1 280 ? 10.763 53.529 47.628 1.00 28.87 280 SER A O 1
ATOM 2255 N N . GLU A 1 281 ? 10.249 55.163 49.102 1.00 30.67 281 GLU A N 1
ATOM 2256 C CA . GLU A 1 281 ? 11.157 54.639 50.116 1.00 32.70 281 GLU A CA 1
ATOM 2257 C C . GLU A 1 281 ? 10.738 53.244 50.561 1.00 29.24 281 GLU A C 1
ATOM 2258 O O . GLU A 1 281 ? 11.590 52.385 50.808 1.00 29.10 281 GLU A O 1
ATOM 2264 N N . ALA A 1 282 ? 9.430 52.989 50.644 1.00 31.72 282 ALA A N 1
ATOM 2265 C CA . ALA A 1 282 ? 8.964 51.672 51.073 1.00 26.78 282 ALA A CA 1
ATOM 2266 C C . ALA A 1 282 ? 9.301 50.600 50.042 1.00 28.44 282 ALA A C 1
ATOM 2267 O O . ALA A 1 282 ? 9.614 49.459 50.407 1.00 25.11 282 ALA A O 1
ATOM 2269 N N . HIS A 1 283 ? 9.237 50.939 48.750 1.00 24.62 283 HIS A N 1
ATOM 2270 C CA . HIS A 1 283 ? 9.632 49.975 47.725 1.00 26.38 283 HIS A CA 1
ATOM 2271 C C . HIS A 1 283 ? 11.119 49.658 47.821 1.00 24.21 283 HIS A C 1
ATOM 2272 O O . HIS A 1 283 ? 11.526 48.492 47.706 1.00 21.89 283 HIS A O 1
ATOM 2279 N N . TYR A 1 284 ? 11.942 50.685 48.052 1.00 22.50 284 TYR A N 1
ATOM 2280 C CA . TYR A 1 284 ? 13.384 50.499 48.165 1.00 26.61 284 TYR A CA 1
ATOM 2281 C C . TYR A 1 284 ? 13.741 49.621 49.361 1.00 26.14 284 TYR A C 1
ATOM 2282 O O . TYR A 1 284 ? 14.527 48.677 49.238 1.00 24.10 284 TYR A O 1
ATOM 2291 N N A GLU A 1 285 ? 13.183 49.925 50.536 0.47 24.65 285 GLU A N 1
ATOM 2292 N N B GLU A 1 285 ? 13.182 49.936 50.534 0.53 24.62 285 GLU A N 1
ATOM 2293 C CA A GLU A 1 285 ? 13.513 49.122 51.709 0.47 22.71 285 GLU A CA 1
ATOM 2294 C CA B GLU A 1 285 ? 13.467 49.144 51.727 0.53 22.82 285 GLU A CA 1
ATOM 2295 C C A GLU A 1 285 ? 13.014 47.689 51.568 0.47 23.74 285 GLU A C 1
ATOM 2296 C C B GLU A 1 285 ? 13.024 47.697 51.546 0.53 23.80 285 GLU A C 1
ATOM 2297 O O A GLU A 1 285 ? 13.664 46.758 52.058 0.47 23.91 285 GLU A O 1
ATOM 2298 O O B GLU A 1 285 ? 13.713 46.769 51.984 0.53 23.54 285 GLU A O 1
ATOM 2309 N N . ALA A 1 286 ? 11.876 47.486 50.897 1.00 23.95 286 ALA A N 1
ATOM 2310 C CA . ALA A 1 286 ? 11.410 46.125 50.650 1.00 23.00 286 ALA A CA 1
ATOM 2311 C C . ALA A 1 286 ? 12.328 45.400 49.676 1.00 26.05 286 ALA A C 1
ATOM 2312 O O . ALA A 1 286 ? 12.603 44.206 49.846 1.00 22.07 286 ALA A O 1
ATOM 2314 N N . ALA A 1 287 ? 12.821 46.107 48.654 1.00 20.81 287 ALA A N 1
ATOM 2315 C CA . ALA A 1 287 ? 13.719 45.481 47.688 1.00 22.41 287 ALA A CA 1
ATOM 2316 C C . ALA A 1 287 ? 15.030 45.070 48.345 1.00 23.31 287 ALA A C 1
ATOM 2317 O O . ALA A 1 287 ? 15.590 44.011 48.032 1.00 20.97 287 ALA A O 1
ATOM 2319 N N . VAL A 1 288 ? 15.538 45.897 49.258 1.00 21.57 288 VAL A N 1
ATOM 2320 C CA . VAL A 1 288 ? 16.783 45.563 49.938 1.00 21.73 288 VAL A CA 1
ATOM 2321 C C . VAL A 1 288 ? 16.586 44.352 50.841 1.00 18.48 288 VAL A C 1
ATOM 2322 O O . VAL A 1 288 ? 17.437 43.456 50.888 1.00 22.60 288 VAL A O 1
ATOM 2326 N N . LYS A 1 289 ? 15.450 44.288 51.544 1.00 21.14 289 LYS A N 1
ATOM 2327 C CA . LYS A 1 289 ? 15.139 43.112 52.354 1.00 23.04 289 LYS A CA 1
ATOM 2328 C C . LYS A 1 289 ? 15.098 41.854 51.499 1.00 23.87 289 LYS A C 1
ATOM 2329 O O . LYS A 1 289 ? 15.660 40.819 51.870 1.00 26.51 289 LYS A O 1
ATOM 2335 N N . LEU A 1 290 ? 14.445 41.930 50.337 1.00 20.64 290 LEU A N 1
ATOM 2336 C CA . LEU A 1 290 ? 14.346 40.764 49.470 1.00 19.85 290 LEU A CA 1
ATOM 2337 C C . LEU A 1 290 ? 15.712 40.362 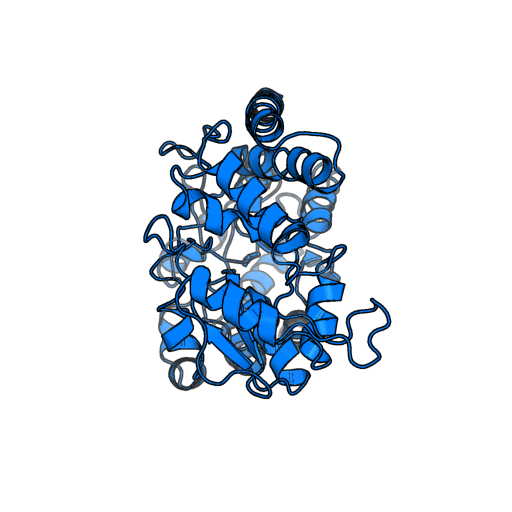48.929 1.00 23.42 290 LEU A C 1
ATOM 2338 O O . LEU A 1 290 ? 16.026 39.168 48.851 1.00 19.23 290 LEU A O 1
ATOM 2343 N N . LEU A 1 291 ? 16.528 41.349 48.541 1.00 20.43 291 LEU A N 1
ATOM 2344 C CA . LEU A 1 291 ? 17.881 41.078 48.054 1.00 21.30 291 LEU A CA 1
ATOM 2345 C C . LEU A 1 291 ? 18.721 40.358 49.104 1.00 24.48 291 LEU A C 1
ATOM 2346 O O . LEU A 1 291 ? 19.450 39.408 48.790 1.00 20.30 291 LEU A O 1
ATOM 2351 N N . LYS A 1 292 ? 18.662 40.821 50.351 1.00 20.59 292 LYS A N 1
ATOM 2352 C CA . LYS A 1 292 ? 19.405 40.155 51.415 1.00 20.41 292 LYS A CA 1
ATOM 2353 C C . LYS A 1 292 ? 18.876 38.744 51.652 1.00 23.60 292 LYS A C 1
ATOM 2354 O O . LYS A 1 292 ? 19.655 37.812 51.880 1.00 20.30 292 LYS A O 1
ATOM 2360 N N . TYR A 1 293 ? 17.556 38.563 51.593 1.00 18.09 293 TYR A N 1
ATOM 2361 C CA . TYR A 1 293 ? 16.986 37.231 51.791 1.00 23.74 293 TYR A CA 1
ATOM 2362 C C . TYR A 1 293 ? 17.393 36.270 50.672 1.00 17.99 293 TYR A C 1
ATOM 2363 O O . TYR A 1 293 ? 17.771 35.117 50.935 1.00 18.93 293 TYR A O 1
ATOM 2372 N N . LEU A 1 294 ? 17.309 36.713 49.414 1.00 19.22 294 LEU A N 1
ATOM 2373 C CA . LEU A 1 294 ? 17.554 35.796 48.304 1.00 17.28 294 LEU A CA 1
ATOM 2374 C C . LEU A 1 294 ? 19.026 35.458 48.147 1.00 16.97 294 LEU A C 1
ATOM 2375 O O . LEU A 1 294 ? 19.350 34.521 47.409 1.00 19.28 294 LEU A O 1
ATOM 2380 N N . THR A 1 295 ? 19.917 36.185 48.820 1.00 15.56 295 THR A N 1
ATOM 2381 C CA . THR A 1 295 ? 21.323 35.831 48.853 1.00 13.71 295 THR A CA 1
ATOM 2382 C C . THR A 1 295 ? 21.724 35.227 50.195 1.00 15.62 295 THR A C 1
ATOM 2383 O O . THR A 1 295 ? 22.902 34.904 50.385 1.00 17.31 295 THR A O 1
ATOM 2387 N N . SER A 1 296 ? 20.773 35.042 51.113 1.00 17.88 296 SER A N 1
ATOM 2388 C CA . SER A 1 296 ? 21.089 34.486 52.422 1.00 19.21 296 SER A CA 1
ATOM 2389 C C . SER A 1 296 ? 21.419 33.003 52.298 1.00 21.04 296 SER A C 1
ATOM 2390 O O . SER A 1 296 ? 21.036 32.330 51.339 1.00 18.65 296 SER A O 1
ATOM 2393 N N . THR A 1 297 ? 22.153 32.496 53.285 1.00 18.36 297 THR A N 1
ATOM 2394 C CA . THR A 1 297 ? 22.620 31.116 53.194 1.00 20.52 297 THR A CA 1
ATOM 2395 C C . THR A 1 297 ? 21.476 30.104 53.179 1.00 18.62 297 THR A C 1
ATOM 2396 O O . THR A 1 297 ? 21.567 29.129 52.410 1.00 19.97 297 THR A O 1
ATOM 2400 N N . PRO A 1 298 ? 20.385 30.272 53.937 1.00 18.56 298 PRO A N 1
ATOM 2401 C CA . PRO A 1 298 ? 19.257 29.337 53.778 1.00 21.23 298 PRO A CA 1
ATOM 2402 C C . PRO A 1 298 ? 18.731 29.243 52.356 1.00 18.59 298 PRO A C 1
ATOM 2403 O O . PRO A 1 298 ? 18.442 28.133 51.891 1.00 20.44 298 PRO A O 1
ATOM 2407 N N . VAL A 1 299 ? 18.644 30.363 51.625 1.00 19.21 299 VAL A N 1
ATOM 2408 C CA . VAL A 1 299 ? 18.173 30.297 50.241 1.00 16.32 299 VAL A CA 1
ATOM 2409 C C . VAL A 1 299 ? 19.240 29.701 49.326 1.00 17.70 299 VAL A C 1
ATOM 2410 O O . VAL A 1 299 ? 18.930 28.906 48.431 1.00 16.89 299 VAL A O 1
ATOM 2414 N N . GLN A 1 300 ? 20.507 30.082 49.515 1.00 16.81 300 GLN A N 1
ATOM 2415 C CA . GLN A 1 300 ? 21.574 29.493 48.703 1.00 16.94 300 GLN A CA 1
ATOM 2416 C C . GLN A 1 300 ? 21.614 27.977 48.857 1.00 19.41 300 GLN A C 1
ATOM 2417 O O . GLN A 1 300 ? 21.832 27.250 47.880 1.00 17.12 300 GLN A O 1
ATOM 2423 N N . LEU A 1 301 ? 21.416 27.484 50.075 1.00 18.00 301 LEU A N 1
ATOM 2424 C CA . LEU A 1 301 ? 21.449 26.044 50.293 1.00 18.13 301 LEU A CA 1
ATOM 2425 C C . LEU A 1 301 ? 20.186 25.352 49.799 1.00 19.07 301 LEU A C 1
ATOM 2426 O O . LEU A 1 301 ? 20.221 24.148 49.526 1.00 21.80 301 LEU A O 1
ATOM 2431 N N . LEU A 1 302 ? 19.070 26.072 49.699 1.00 16.42 302 LEU A N 1
ATOM 2432 C CA . LEU A 1 302 ? 17.894 25.510 49.044 1.00 20.45 302 LEU A CA 1
ATOM 2433 C C . LEU A 1 302 ? 18.187 25.220 47.577 1.00 20.47 302 LEU A C 1
ATOM 2434 O O . LEU A 1 302 ? 17.874 24.132 47.071 1.00 19.66 302 LEU A O 1
ATOM 2439 N N . PHE A 1 303 ? 18.796 26.187 46.878 1.00 17.77 303 PHE A N 1
ATOM 2440 C CA . PHE A 1 303 ? 19.228 25.957 45.499 1.00 18.17 303 PHE A CA 1
ATOM 2441 C C . PHE A 1 303 ? 20.270 24.852 45.442 1.00 19.86 303 PHE A C 1
ATOM 2442 O O . PHE A 1 303 ? 20.205 23.962 44.587 1.00 16.85 303 PHE A O 1
ATOM 2450 N N . ALA A 1 304 ? 21.253 24.899 46.344 1.00 15.87 304 ALA A N 1
ATOM 2451 C CA . ALA A 1 304 ? 22.279 23.857 46.347 1.00 17.70 304 ALA A CA 1
ATOM 2452 C C . ALA A 1 304 ? 21.654 22.475 46.505 1.00 18.78 304 ALA A C 1
ATOM 2453 O O . ALA A 1 304 ? 22.068 21.518 45.841 1.00 19.25 304 ALA A O 1
ATOM 2455 N N . GLU A 1 305 ? 20.621 22.363 47.342 1.00 18.54 305 GLU A N 1
ATOM 2456 C CA . GLU A 1 305 ? 20.009 21.064 47.594 1.00 21.58 305 GLU A CA 1
ATOM 2457 C C . GLU A 1 305 ? 19.144 20.602 46.426 1.00 22.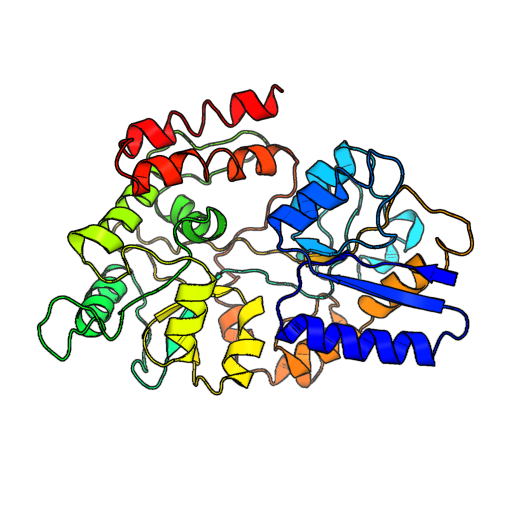64 305 GLU A C 1
ATOM 2458 O O . GLU A 1 305 ? 19.161 19.417 46.071 1.00 26.17 305 GLU A O 1
ATOM 2464 N N . LYS A 1 306 ? 18.390 21.510 45.816 1.00 19.09 306 LYS A N 1
ATOM 2465 C CA . LYS A 1 306 ? 17.388 21.104 44.841 1.00 20.35 306 LYS A CA 1
ATOM 2466 C C . LYS A 1 306 ? 17.887 21.122 43.401 1.00 17.12 306 LYS A C 1
ATOM 2467 O O . LYS A 1 306 ? 17.409 20.319 42.591 1.00 21.43 306 LYS A O 1
ATOM 2473 N N . VAL A 1 307 ? 18.837 21.992 43.043 1.00 16.57 307 VAL A N 1
ATOM 2474 C CA . VAL A 1 307 ? 19.358 22.026 41.680 1.00 14.19 307 VAL A CA 1
ATOM 2475 C C . VAL A 1 307 ? 20.872 21.890 41.621 1.00 13.02 307 VAL A C 1
ATOM 2476 O O . VAL A 1 307 ? 21.447 21.954 40.533 1.00 18.26 307 VAL A O 1
ATOM 2480 N N . GLY A 1 308 ? 21.538 21.699 42.755 1.00 16.08 308 GLY A N 1
ATOM 2481 C CA . GLY A 1 308 ? 22.872 21.137 42.759 1.00 15.58 308 GLY A CA 1
ATOM 2482 C C . GLY A 1 308 ? 24.015 22.090 42.509 1.00 18.84 308 GLY A C 1
ATOM 2483 O O . GLY A 1 308 ? 25.139 21.621 42.288 1.00 16.24 308 GLY A O 1
ATOM 2484 N N . VAL A 1 309 ? 23.780 23.406 42.548 1.00 14.37 309 VAL A N 1
ATOM 2485 C CA . VAL A 1 309 ? 24.812 24.380 42.202 1.00 15.74 309 VAL A CA 1
ATOM 2486 C C . VAL A 1 309 ? 25.616 24.798 43.431 1.00 17.37 309 VAL A C 1
ATOM 2487 O O . VAL A 1 309 ? 25.207 24.560 44.574 1.00 17.39 309 VAL A O 1
ATOM 2491 N N . LEU A 1 310 ? 26.762 25.435 43.193 1.00 13.93 310 LEU A N 1
ATOM 2492 C CA . LEU A 1 310 ? 27.695 25.814 44.253 1.00 14.59 310 LEU A CA 1
ATOM 2493 C C . LEU A 1 310 ? 27.311 27.166 44.857 1.00 13.97 310 LEU A C 1
ATOM 2494 O O . LEU A 1 310 ? 27.276 28.165 44.128 1.00 13.70 310 LEU A O 1
ATOM 2499 N N . PRO A 1 311 ? 27.078 27.262 46.167 1.00 13.89 311 PRO A N 1
ATOM 2500 C CA . PRO A 1 311 ? 26.774 28.570 46.769 1.00 13.27 311 PRO A CA 1
ATOM 2501 C C . PRO A 1 311 ? 27.887 29.582 46.547 1.00 15.20 311 PRO A C 1
ATOM 2502 O O . PRO A 1 311 ? 29.069 29.242 46.464 1.00 15.37 311 PRO A O 1
ATOM 2506 N N . SER A 1 312 ? 27.493 30.852 46.512 1.00 13.26 312 SER A N 1
ATOM 2507 C CA . SER A 1 312 ? 28.470 31.929 46.499 1.00 15.32 312 SER A CA 1
ATOM 2508 C C . SER A 1 312 ? 28.994 32.248 47.894 1.00 13.47 312 SER A C 1
ATOM 2509 O O . SER A 1 312 ? 30.120 32.738 48.032 1.00 17.22 312 SER A O 1
ATOM 2512 N N . ASN A 1 313 ? 28.194 32.008 48.934 1.00 15.42 313 ASN A N 1
ATOM 2513 C CA . ASN A 1 313 ? 28.636 32.289 50.292 1.00 16.86 313 ASN A CA 1
ATOM 2514 C C . ASN A 1 313 ? 29.656 31.238 50.726 1.00 15.18 313 ASN A C 1
ATOM 2515 O O . ASN A 1 313 ? 29.424 30.038 50.572 1.00 16.96 313 ASN A O 1
ATOM 2520 N N . LEU A 1 314 ? 30.800 31.696 51.240 1.00 17.11 314 LEU A N 1
ATOM 2521 C CA . LEU A 1 314 ? 31.914 30.789 51.499 1.00 18.20 314 LEU A CA 1
ATOM 2522 C C . LEU A 1 314 ? 31.601 29.828 52.638 1.00 22.66 314 LEU A C 1
ATOM 2523 O O . LEU A 1 314 ? 31.889 28.631 52.534 1.00 22.53 314 LEU A O 1
ATOM 2528 N N . GLN A 1 315 ? 31.014 30.322 53.736 1.00 17.44 315 GLN A N 1
ATOM 2529 C CA . GLN A 1 315 ? 30.684 29.420 54.836 1.00 18.26 315 GLN A CA 1
ATOM 2530 C C . GLN A 1 315 ? 29.586 28.428 54.456 1.00 17.98 315 GLN A C 1
ATOM 2531 O O . GLN A 1 315 ? 29.558 27.309 54.985 1.00 18.60 315 GLN A O 1
ATOM 2537 N N . ALA A 1 316 ? 28.675 28.811 53.560 1.00 17.18 316 ALA A N 1
ATOM 2538 C CA . ALA A 1 316 ? 27.615 27.888 53.147 1.00 17.26 316 ALA A CA 1
ATOM 2539 C C . ALA A 1 316 ? 28.179 26.639 52.476 1.00 21.11 316 ALA A C 1
ATOM 2540 O O . ALA A 1 316 ? 27.531 25.583 52.483 1.00 19.89 316 ALA A O 1
ATOM 2542 N N . ARG A 1 317 ? 29.373 26.740 51.890 1.00 18.36 317 ARG A N 1
ATOM 2543 C CA . ARG A 1 317 ? 30.000 25.603 51.230 1.00 21.58 317 ARG A CA 1
ATOM 2544 C C . ARG A 1 317 ? 30.456 24.528 52.207 1.00 23.12 317 ARG A C 1
ATOM 2545 O O . ARG A 1 317 ? 30.836 23.439 51.762 1.00 22.60 317 ARG A O 1
ATOM 2553 N N . GLU A 1 318 ? 30.447 24.803 53.512 1.00 21.31 318 GLU A N 1
ATOM 2554 C CA . GLU A 1 318 ? 30.767 23.773 54.494 1.00 20.14 318 GLU A CA 1
ATOM 2555 C C . GLU A 1 318 ? 29.577 22.873 54.821 1.00 22.63 318 GLU A C 1
ATOM 2556 O O . GLU A 1 318 ? 29.734 21.907 55.580 1.00 26.41 318 GLU A O 1
ATOM 2562 N N . SER A 1 319 ? 28.411 23.150 54.248 1.00 19.57 319 SER A N 1
ATOM 2563 C CA . SER A 1 319 ? 27.227 22.330 54.461 1.00 27.07 319 SER A CA 1
ATOM 2564 C C . SER A 1 319 ? 27.389 20.945 53.844 1.00 29.42 319 SER A C 1
ATOM 2565 O O . SER A 1 319 ? 28.016 20.773 52.792 1.00 26.04 319 SER A O 1
ATOM 2568 N N . ASP A 1 320 ? 26.798 19.950 54.518 1.00 25.57 320 ASP A N 1
ATOM 2569 C CA . ASP A 1 320 ? 26.685 18.606 53.948 1.00 25.66 320 ASP A CA 1
ATOM 2570 C C . ASP A 1 320 ? 26.021 18.623 52.580 1.00 24.05 320 ASP A C 1
ATOM 2571 O O . ASP A 1 320 ? 26.312 17.767 51.736 1.00 26.58 320 ASP A O 1
ATOM 2576 N N . ILE A 1 321 ? 25.096 19.555 52.366 1.00 25.42 321 ILE A N 1
ATOM 2577 C CA . ILE A 1 321 ? 24.417 19.662 51.079 1.00 19.58 321 ILE A CA 1
ATOM 2578 C C . ILE A 1 321 ? 25.429 19.858 49.956 1.00 24.52 321 ILE A C 1
ATOM 2579 O O . ILE A 1 321 ? 25.306 19.273 48.869 1.00 21.54 321 ILE A O 1
ATOM 2584 N N . VAL A 1 322 ? 26.452 20.673 50.212 1.00 19.48 322 VAL A N 1
ATOM 2585 C CA . VAL A 1 322 ? 27.496 20.945 49.235 1.00 19.49 322 VAL A CA 1
ATOM 2586 C C . VAL A 1 322 ? 28.518 19.817 49.203 1.00 21.92 322 VAL A C 1
ATOM 2587 O O . VAL A 1 322 ? 28.878 19.315 48.131 1.00 21.58 322 VAL A O 1
ATOM 2591 N N . LYS A 1 323 ? 29.000 19.408 50.380 1.00 24.73 323 LYS A N 1
ATOM 2592 C CA . LYS A 1 323 ? 30.072 18.420 50.448 1.00 28.35 323 LYS A CA 1
ATOM 2593 C C . LYS A 1 323 ? 29.649 17.073 49.880 1.00 26.18 323 LYS A C 1
ATOM 2594 O O . LYS A 1 323 ? 30.483 16.352 49.327 1.00 30.57 323 LYS A O 1
ATOM 2600 N N . ASN A 1 324 ? 28.371 16.719 49.991 1.00 24.38 324 ASN A N 1
ATOM 2601 C CA . ASN A 1 324 ? 27.887 15.412 49.552 1.00 33.32 324 ASN A CA 1
ATOM 2602 C C . ASN A 1 324 ? 27.372 15.403 48.120 1.00 27.10 324 ASN A C 1
ATOM 2603 O O . ASN A 1 324 ? 26.876 14.370 47.663 1.00 27.05 324 ASN A O 1
ATOM 2608 N N . ASN A 1 325 ? 27.446 16.520 47.419 1.00 20.39 325 ASN A N 1
ATOM 2609 C CA . ASN A 1 325 ? 26.979 16.585 46.043 1.00 18.11 325 ASN A CA 1
ATOM 2610 C C . ASN A 1 325 ? 28.038 15.958 45.148 1.00 20.68 325 ASN A C 1
ATOM 2611 O O . ASN A 1 325 ? 29.156 16.478 45.071 1.00 25.70 325 ASN A O 1
ATOM 2616 N N . PRO A 1 326 ? 27.749 14.843 44.471 1.00 22.01 326 PRO A N 1
ATOM 2617 C CA . PRO A 1 326 ? 28.810 14.145 43.731 1.00 25.78 326 PRO A CA 1
ATOM 2618 C C . PRO A 1 326 ? 29.287 14.891 42.489 1.00 23.59 326 PRO A C 1
ATOM 2619 O O . PRO A 1 326 ? 30.330 14.528 41.936 1.00 31.47 326 PRO A O 1
ATOM 2623 N N . LEU A 1 327 ? 28.573 15.921 42.042 1.00 16.86 327 LEU A N 1
ATOM 2624 C CA . LEU A 1 327 ? 29.007 16.678 40.880 1.00 17.67 327 LEU A CA 1
ATOM 2625 C C . LEU A 1 327 ? 30.049 17.737 41.215 1.00 22.68 327 LEU A C 1
ATOM 2626 O O . LEU A 1 327 ? 30.765 18.189 40.316 1.00 20.21 327 LEU A O 1
ATOM 2631 N N . LEU A 1 328 ? 30.136 18.182 42.470 1.00 28.23 328 LEU A N 1
ATOM 2632 C CA . LEU A 1 328 ? 30.850 19.441 42.661 1.00 33.00 328 LEU A CA 1
ATOM 2633 C C . LEU A 1 328 ? 32.368 19.265 42.550 1.00 19.66 328 LEU A C 1
ATOM 2634 O O . LEU A 1 328 ? 33.056 20.195 42.117 1.00 20.93 328 LEU A O 1
ATOM 2639 N N . LYS A 1 329 ? 32.904 18.077 42.838 1.00 25.16 329 LYS A N 1
ATOM 2640 C CA . LYS A 1 329 ? 34.344 17.888 42.679 1.00 28.02 329 LYS A CA 1
ATOM 2641 C C . LYS A 1 329 ? 34.769 17.923 41.211 1.00 25.36 329 LYS A C 1
ATOM 2642 O O . LYS A 1 329 ? 35.738 18.609 40.859 1.00 22.20 329 LYS A O 1
ATOM 2648 N N . ILE A 1 330 ? 34.050 17.219 40.333 1.00 21.41 330 ILE A N 1
ATOM 2649 C CA . ILE A 1 330 ? 34.358 17.301 38.906 1.00 17.51 330 ILE A CA 1
ATOM 2650 C C . ILE A 1 330 ? 34.052 18.694 38.375 1.00 15.78 330 ILE A C 1
ATOM 2651 O O . ILE A 1 330 ? 34.775 19.222 37.525 1.00 17.78 330 ILE A O 1
ATOM 2656 N N . SER A 1 331 ? 32.981 19.312 38.869 1.00 14.21 331 SER A N 1
ATOM 2657 C CA . SER A 1 331 ? 32.665 20.672 38.456 1.00 16.25 331 SER A CA 1
ATOM 2658 C C . SER A 1 331 ? 33.807 21.628 38.791 1.00 17.74 331 SER A C 1
ATOM 2659 O O . SER A 1 331 ? 34.119 22.537 38.009 1.00 15.00 331 SER A O 1
ATOM 2662 N N . ALA A 1 332 ? 34.448 21.439 39.953 1.00 17.64 332 ALA A N 1
ATOM 2663 C CA . ALA A 1 332 ? 35.593 22.280 40.290 1.00 16.70 332 ALA A CA 1
ATOM 2664 C C . ALA A 1 332 ? 36.753 22.026 39.332 1.00 18.11 332 ALA A C 1
ATOM 2665 O O . ALA A 1 332 ? 37.456 22.967 38.933 1.00 19.78 332 ALA A O 1
ATOM 2667 N N A ASP A 1 333 ? 36.968 20.759 38.956 0.45 19.50 333 ASP A N 1
ATOM 2668 N N B ASP A 1 333 ? 36.949 20.771 38.927 0.55 19.26 333 ASP A N 1
ATOM 2669 C CA A ASP A 1 333 ? 37.961 20.428 37.935 0.45 21.21 333 ASP A CA 1
ATOM 2670 C CA B ASP A 1 333 ? 37.988 20.458 37.952 0.55 21.07 333 ASP A CA 1
ATOM 2671 C C A ASP A 1 333 ? 37.659 21.136 36.626 0.45 20.63 333 ASP A C 1
ATOM 2672 C C B ASP A 1 333 ? 37.668 21.041 36.579 0.55 19.95 333 ASP A C 1
ATOM 2673 O O A ASP A 1 333 ? 38.570 21.624 35.946 0.45 21.11 333 ASP A O 1
ATOM 2674 O O B ASP A 1 333 ? 38.587 21.369 35.818 0.55 21.98 333 ASP A O 1
ATOM 2683 N N . ILE A 1 334 ? 36.381 21.186 36.249 1.00 16.88 334 ILE A N 1
ATOM 2684 C CA . ILE A 1 334 ? 35.993 21.825 34.997 1.00 16.45 334 ILE A CA 1
ATOM 2685 C C . ILE A 1 334 ? 36.270 23.320 35.059 1.00 20.93 334 ILE A C 1
ATOM 2686 O O . ILE A 1 334 ? 36.824 23.904 34.119 1.00 19.17 334 ILE A O 1
ATOM 2691 N N . MET A 1 335 ? 35.904 23.960 36.173 1.00 15.93 335 MET A N 1
ATOM 2692 C CA . MET A 1 335 ? 36.132 25.389 36.334 1.00 15.76 335 MET A CA 1
ATOM 2693 C C . MET A 1 335 ? 37.612 25.739 36.422 1.00 16.69 335 MET A C 1
ATOM 2694 O O . MET A 1 335 ? 37.985 26.889 36.149 1.00 17.60 335 MET A O 1
ATOM 2699 N N . GLU A 1 336 ? 38.457 24.773 36.783 1.00 19.22 336 GLU A N 1
ATOM 2700 C CA . GLU A 1 336 ? 39.884 25.016 36.953 1.00 21.23 336 GLU A CA 1
ATOM 2701 C C . GLU A 1 336 ? 40.541 25.479 35.657 1.00 22.27 336 GLU A C 1
ATOM 2702 O O . GLU A 1 336 ? 41.509 26.247 35.687 1.00 19.18 336 GLU A O 1
ATOM 2708 N N . VAL A 1 337 ? 40.045 25.029 34.508 1.00 18.74 337 VAL A N 1
ATOM 2709 C CA . VAL A 1 337 ? 40.596 25.487 33.239 1.00 15.35 337 VAL A CA 1
ATOM 2710 C C . VAL A 1 337 ? 39.725 26.560 32.598 1.00 17.97 337 VAL A C 1
ATOM 2711 O O . VAL A 1 337 ? 39.904 26.873 31.420 1.00 17.63 337 VAL A O 1
ATOM 2715 N N . GLY A 1 338 ? 38.792 27.138 33.350 1.00 14.61 338 GLY A N 1
ATOM 2716 C CA . GLY A 1 338 ? 37.963 28.208 32.841 1.00 11.99 338 GLY A CA 1
ATOM 2717 C C . GLY A 1 338 ? 38.646 29.559 32.982 1.00 15.37 338 GLY A C 1
ATOM 2718 O O . GLY A 1 338 ? 39.755 29.682 33.504 1.00 16.64 338 GLY A O 1
ATOM 2719 N N . THR A 1 339 ? 37.970 30.591 32.479 1.00 15.31 339 THR A N 1
ATOM 2720 C CA . THR A 1 339 ? 38.423 31.952 32.724 1.00 21.52 339 THR A CA 1
ATOM 2721 C C . THR A 1 339 ? 37.239 32.787 33.191 1.00 13.22 339 THR A C 1
ATOM 2722 O O . THR A 1 339 ? 36.091 32.477 32.864 1.00 15.44 339 THR A O 1
ATOM 2726 N N . PRO A 1 340 ? 37.484 33.846 33.963 1.00 17.77 340 PRO A N 1
ATOM 2727 C CA . PRO A 1 340 ? 36.364 34.599 34.547 1.00 15.54 340 PRO A CA 1
ATOM 2728 C C . PRO A 1 340 ? 35.552 35.319 33.482 1.00 15.57 340 PRO A C 1
ATOM 2729 O O . PRO A 1 340 ? 36.099 35.867 32.523 1.00 16.73 340 PRO A O 1
ATOM 2733 N N . MET A 1 341 ? 34.238 35.349 33.685 1.00 14.96 341 MET A N 1
ATOM 2734 C CA . MET A 1 341 ? 33.354 36.078 32.791 1.00 13.92 341 MET A CA 1
ATOM 2735 C C . MET A 1 341 ? 33.722 37.560 32.792 1.00 16.11 341 MET A C 1
ATOM 2736 O O . MET A 1 341 ? 33.757 38.177 33.866 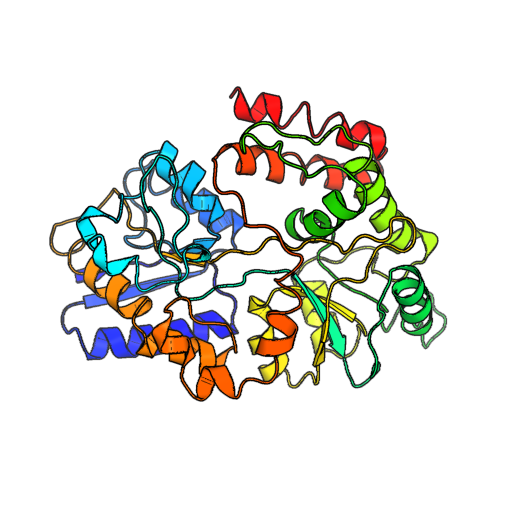1.00 15.19 341 MET A O 1
ATOM 2741 N N . PRO A 1 342 ? 34.017 38.161 31.641 1.00 13.64 342 PRO A N 1
ATOM 2742 C CA . PRO A 1 342 ? 34.244 39.613 31.617 1.00 14.83 342 PRO A CA 1
ATOM 2743 C C . PRO A 1 342 ? 32.914 40.348 31.689 1.00 15.67 342 PRO A C 1
ATOM 2744 O O . PRO A 1 342 ? 31.883 39.850 31.236 1.00 16.56 342 PRO A O 1
ATOM 2748 N N . VAL A 1 343 ? 32.927 41.535 32.307 1.00 13.67 343 VAL A N 1
ATOM 2749 C CA . VAL A 1 343 ? 31.684 42.257 32.563 1.00 15.92 343 VAL A CA 1
ATOM 2750 C C . VAL A 1 343 ? 31.685 43.674 32.011 1.00 15.43 343 VAL A C 1
ATOM 2751 O O . VAL A 1 343 ? 30.688 44.379 32.161 1.00 17.21 343 VAL A O 1
ATOM 2755 N N . THR A 1 344 ? 32.761 44.120 31.375 1.00 15.22 344 THR A N 1
ATOM 2756 C CA . THR A 1 344 ? 32.780 45.469 30.820 1.00 12.96 344 THR A CA 1
ATOM 2757 C C . THR A 1 344 ? 31.753 45.588 29.689 1.00 16.33 344 THR A C 1
ATOM 2758 O O . THR A 1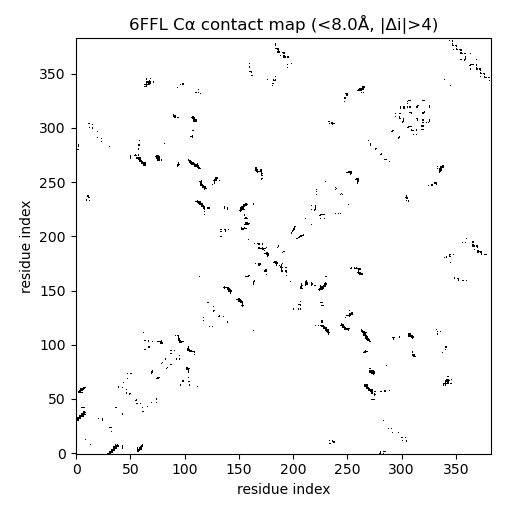 344 ? 31.395 44.587 29.057 1.00 16.60 344 THR A O 1
ATOM 2762 N N . PRO A 1 345 ? 31.250 46.796 29.409 1.00 15.54 345 PRO A N 1
ATOM 2763 C CA . PRO A 1 345 ? 30.207 46.917 28.375 1.00 13.96 345 PRO A CA 1
ATOM 2764 C C . PRO A 1 345 ? 30.700 46.520 26.995 1.00 16.82 345 PRO A C 1
ATOM 2765 O O . PRO A 1 345 ? 29.891 46.122 26.150 1.00 18.42 345 PRO A O 1
ATOM 2769 N N . GLU A 1 346 ? 32.015 46.586 26.757 1.00 14.33 346 GLU A N 1
ATOM 2770 C CA . GLU A 1 346 ? 32.568 46.181 25.475 1.00 15.75 346 GLU A CA 1
ATOM 2771 C C . GLU A 1 346 ? 32.231 44.729 25.153 1.00 14.12 346 GLU A C 1
ATOM 2772 O O . GLU A 1 346 ? 32.126 44.369 23.974 1.00 15.57 346 GLU A O 1
ATOM 2778 N N . VAL A 1 347 ? 32.056 43.889 26.177 1.00 13.64 347 VAL A N 1
ATOM 2779 C CA . VAL A 1 347 ? 31.769 42.471 25.950 1.00 12.93 347 VAL A CA 1
ATOM 2780 C C . VAL A 1 347 ? 30.433 42.301 25.245 1.00 10.85 347 VAL A C 1
ATOM 2781 O O . VAL A 1 347 ? 30.247 41.369 24.451 1.00 12.50 347 VAL A O 1
ATOM 2785 N N . ARG A 1 348 ? 29.491 43.203 25.512 1.00 13.95 348 ARG A N 1
ATOM 2786 C CA . ARG A 1 348 ? 28.193 43.165 24.850 1.00 14.55 348 ARG A CA 1
ATOM 2787 C C . ARG A 1 348 ? 28.346 43.293 23.339 1.00 16.80 348 ARG A C 1
ATOM 2788 O O . ARG A 1 348 ? 27.701 42.563 22.574 1.00 13.79 348 ARG A O 1
ATOM 2796 N N . ALA A 1 349 ? 29.196 44.224 22.890 1.00 14.12 349 ALA A N 1
ATOM 2797 C CA . ALA A 1 349 ? 29.463 44.366 21.466 1.00 14.45 349 ALA A CA 1
ATOM 2798 C C . ALA A 1 349 ? 30.089 43.102 20.893 1.00 13.92 349 ALA A C 1
ATOM 2799 O O . ALA A 1 349 ? 29.787 42.710 19.757 1.00 16.40 349 ALA A O 1
ATOM 2801 N N . VAL A 1 350 ? 30.972 42.458 21.660 1.00 14.08 350 VAL A N 1
ATOM 2802 C CA . VAL A 1 350 ? 31.604 41.225 21.194 1.00 12.58 350 VAL A CA 1
ATOM 2803 C C . VAL A 1 350 ? 30.559 40.134 21.005 1.00 13.55 350 VAL A C 1
ATOM 2804 O O . VAL A 1 350 ? 30.524 39.466 19.964 1.00 13.39 350 VAL A O 1
ATOM 2808 N N . TRP A 1 351 ? 29.695 39.929 22.007 1.00 13.31 351 TRP A N 1
ATOM 2809 C CA . TRP A 1 351 ? 28.664 38.899 21.872 1.00 15.79 351 TRP A CA 1
ATOM 2810 C C . TRP A 1 351 ? 27.766 39.170 20.672 1.00 16.14 351 TRP A C 1
ATOM 2811 O O . TRP A 1 351 ? 27.426 38.255 19.911 1.00 13.81 351 TRP A O 1
ATOM 2822 N N . ASP A 1 352 ? 27.309 40.416 20.527 1.00 14.80 352 ASP A N 1
ATOM 2823 C CA . ASP A 1 352 ? 26.360 40.722 19.459 1.00 15.89 352 ASP A CA 1
ATOM 2824 C C . ASP A 1 352 ? 26.993 40.557 18.085 1.00 16.55 352 ASP A C 1
ATOM 2825 O O . ASP A 1 352 ? 26.348 40.049 17.162 1.00 16.10 352 ASP A O 1
ATOM 2830 N N A SER A 1 353 ? 28.245 40.996 17.928 0.54 13.61 353 SER A N 1
ATOM 2831 N N B SER A 1 353 ? 28.249 40.982 17.930 0.46 14.11 353 SER A N 1
ATOM 2832 C CA A SER A 1 353 ? 28.940 40.833 16.654 0.54 16.65 353 SER A CA 1
ATOM 2833 C CA B SER A 1 353 ? 28.935 40.831 16.650 0.46 16.62 353 SER A CA 1
ATOM 2834 C C A SER A 1 353 ? 29.189 39.363 16.342 0.54 17.69 353 SER A C 1
ATOM 2835 C C B SER A 1 353 ? 29.211 39.367 16.335 0.46 17.53 353 SER A C 1
ATOM 2836 O O A SER A 1 353 ? 28.988 38.919 15.204 0.54 18.74 353 SER A O 1
ATOM 2837 O O B SER A 1 353 ? 29.049 38.930 15.189 0.46 19.20 353 SER A O 1
ATOM 2842 N N . LEU A 1 354 ? 29.634 38.592 17.336 1.00 13.00 354 LEU A N 1
ATOM 2843 C CA . LEU A 1 354 ? 29.872 37.171 17.109 1.00 14.35 354 LEU A CA 1
ATOM 2844 C C . LEU A 1 354 ? 28.598 36.461 16.671 1.00 19.92 354 LEU A C 1
ATOM 2845 O O . LEU A 1 354 ? 28.628 35.608 15.772 1.00 15.56 354 LEU A O 1
ATOM 2850 N N A ARG A 1 355 ? 27.462 36.798 17.282 0.56 15.14 355 ARG A N 1
ATOM 2851 N N B ARG A 1 355 ? 27.467 36.794 17.299 0.44 15.46 355 ARG A N 1
ATOM 2852 C CA A ARG A 1 355 ? 26.231 36.102 16.920 0.56 16.36 355 ARG A CA 1
ATOM 2853 C CA B ARG A 1 355 ? 26.208 36.144 16.946 0.44 16.44 355 ARG A CA 1
ATOM 2854 C C A ARG A 1 355 ? 25.834 36.404 15.483 0.56 16.91 355 ARG A C 1
ATOM 2855 C C B ARG A 1 355 ? 25.851 36.408 15.492 0.44 16.75 355 ARG A C 1
ATOM 2856 O O A ARG A 1 355 ? 25.451 35.496 14.735 0.56 17.86 355 ARG A O 1
ATOM 2857 O O B ARG A 1 355 ? 25.515 35.483 14.742 0.44 16.87 355 ARG A O 1
ATOM 2872 N N . ILE A 1 356 ? 25.920 37.674 15.082 1.00 15.28 356 ILE A N 1
ATOM 2873 C CA . ILE A 1 356 ? 25.566 38.057 13.721 1.00 17.02 356 ILE A CA 1
ATOM 2874 C C . ILE A 1 356 ? 26.446 37.326 12.714 1.00 18.64 356 ILE A C 1
ATOM 2875 O O . ILE A 1 356 ? 25.950 36.731 11.748 1.00 20.94 356 ILE A O 1
ATOM 2880 N N . GLN A 1 357 ? 27.764 37.335 12.941 1.00 16.78 357 GLN A N 1
ATOM 2881 C CA . GLN A 1 357 ? 28.669 36.777 11.941 1.00 18.85 357 GLN A CA 1
ATOM 2882 C C . GLN A 1 357 ? 28.555 35.259 11.864 1.00 20.28 357 GLN A C 1
ATOM 2883 O O . GLN A 1 357 ? 28.539 34.697 10.760 1.00 18.90 357 GLN A O 1
ATOM 2889 N N . TYR A 1 358 ? 28.467 34.565 13.011 1.00 15.34 358 TYR A N 1
ATOM 2890 C CA . TYR A 1 358 ? 28.414 33.105 12.917 1.00 20.03 358 TYR A CA 1
ATOM 2891 C C . TYR A 1 358 ? 27.077 32.629 12.369 1.00 16.00 358 TYR A C 1
ATOM 2892 O O . TYR A 1 358 ? 27.014 31.573 11.733 1.00 16.28 358 TYR A O 1
ATOM 2901 N N . GLN A 1 359 ? 26.005 33.392 12.577 1.00 16.01 359 GLN A N 1
ATOM 2902 C CA . GLN A 1 359 ? 24.744 33.029 11.938 1.00 17.67 359 GLN A CA 1
ATOM 2903 C C . GLN A 1 359 ? 24.901 33.005 10.427 1.00 18.80 359 GLN A C 1
ATOM 2904 O O . GLN A 1 359 ? 24.369 32.116 9.752 1.00 17.55 359 GLN A O 1
ATOM 2910 N N . LYS A 1 360 ? 25.653 33.963 9.882 1.00 14.21 360 LYS A N 1
ATOM 2911 C CA . LYS A 1 360 ? 25.853 34.010 8.439 1.00 14.70 360 LYS A CA 1
ATOM 2912 C C . LYS A 1 360 ? 26.737 32.868 7.965 1.00 14.65 360 LYS A C 1
ATOM 2913 O O . LYS A 1 360 ? 26.538 32.340 6.866 1.00 17.89 360 LYS A O 1
ATOM 2919 N N . VAL A 1 361 ? 27.743 32.500 8.763 1.00 15.13 361 VAL A N 1
ATOM 2920 C CA . VAL A 1 361 ? 28.569 31.342 8.432 1.00 14.17 361 VAL A CA 1
ATOM 2921 C C . VAL A 1 361 ? 27.718 30.081 8.398 1.00 13.40 361 VAL A C 1
ATOM 2922 O O . VAL A 1 361 ? 27.755 29.303 7.434 1.00 16.87 361 VAL A O 1
ATOM 2926 N N . LEU A 1 362 ? 26.971 29.839 9.477 1.00 16.06 362 LEU A N 1
AT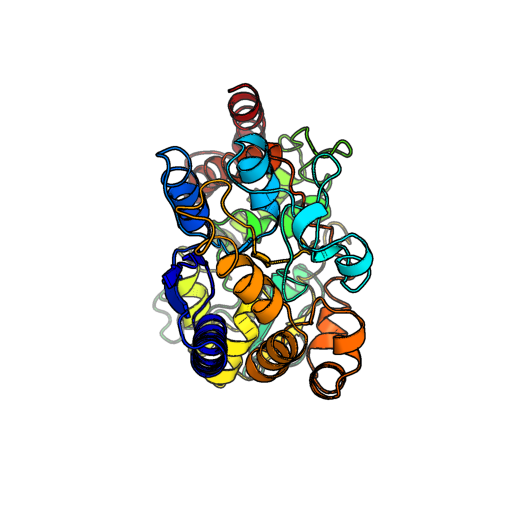OM 2927 C CA . LEU A 1 362 ? 26.164 28.624 9.543 1.00 19.82 362 LEU A CA 1
ATOM 2928 C C . LEU A 1 362 ? 25.083 28.606 8.476 1.00 17.61 362 LEU A C 1
ATOM 2929 O O . LEU A 1 362 ? 24.697 27.529 8.008 1.00 19.47 362 LEU A O 1
ATOM 2934 N N . ALA A 1 363 ? 24.581 29.776 8.071 1.00 16.39 363 ALA A N 1
ATOM 2935 C CA . ALA A 1 363 ? 23.618 29.835 6.982 1.00 19.54 363 ALA A CA 1
ATOM 2936 C C . ALA A 1 363 ? 24.267 29.683 5.612 1.00 24.30 363 ALA A C 1
ATOM 2937 O O . ALA A 1 363 ? 23.550 29.566 4.611 1.00 27.06 363 ALA A O 1
ATOM 2939 N N . GLY A 1 364 ? 25.593 29.702 5.541 1.00 17.57 364 GLY A N 1
ATOM 2940 C CA . GLY A 1 364 ? 26.282 29.407 4.297 1.00 16.97 364 GLY A CA 1
ATOM 2941 C C . GLY A 1 364 ? 26.539 30.594 3.398 1.00 20.56 364 GLY A C 1
ATOM 2942 O O . GLY A 1 364 ? 26.768 30.401 2.199 1.00 22.35 364 GLY A O 1
ATOM 2943 N N . SER A 1 365 ? 26.530 31.817 3.922 1.00 17.68 365 SER A N 1
ATOM 2944 C CA . SER A 1 365 ? 26.743 32.966 3.054 1.00 22.09 365 SER A CA 1
ATOM 2945 C C . SER A 1 365 ? 28.092 33.637 3.261 1.00 16.55 365 SER A C 1
ATOM 2946 O O . SER A 1 365 ? 28.483 34.467 2.434 1.00 20.39 365 SER A O 1
ATOM 2949 N N . LEU A 1 366 ? 28.813 33.285 4.324 1.00 15.76 366 LEU A N 1
ATOM 2950 C CA . LEU A 1 366 ? 30.056 33.944 4.696 1.00 20.65 366 LEU A CA 1
ATOM 2951 C C . LEU A 1 366 ? 31.089 32.878 5.041 1.00 17.53 366 LEU A C 1
ATOM 2952 O O . LEU A 1 366 ? 30.794 31.972 5.823 1.00 18.08 366 LEU A O 1
ATOM 2957 N N . GLN A 1 367 ? 32.295 32.985 4.478 1.00 16.37 367 GLN A N 1
ATOM 2958 C CA . GLN A 1 367 ? 33.369 32.071 4.854 1.00 14.88 367 GLN A CA 1
ATOM 2959 C C . GLN A 1 367 ? 33.907 32.403 6.252 1.00 18.45 367 GLN A C 1
ATOM 2960 O O . GLN A 1 367 ? 33.867 33.554 6.686 1.00 17.57 367 GLN A O 1
ATOM 2966 N N . PRO A 1 368 ? 34.421 31.402 6.977 1.00 15.47 368 PRO A N 1
ATOM 2967 C CA . PRO A 1 368 ? 34.895 31.654 8.354 1.00 17.05 368 PRO A CA 1
ATOM 2968 C C . PRO A 1 368 ? 35.911 32.781 8.500 1.00 18.25 368 PRO A C 1
ATOM 2969 O O . PRO A 1 368 ? 35.789 33.593 9.433 1.00 19.26 368 PRO A O 1
ATOM 2973 N N . GLN A 1 369 ? 36.912 32.864 7.620 1.00 19.86 369 GLN A N 1
ATOM 2974 C CA . GLN A 1 369 ? 37.901 33.932 7.761 1.00 16.62 369 GLN A CA 1
ATOM 2975 C C . GLN A 1 369 ? 37.259 35.309 7.606 1.00 20.81 369 GLN A C 1
ATOM 2976 O O . GLN A 1 369 ? 37.514 36.220 8.406 1.00 18.28 369 GLN A O 1
ATOM 2982 N N . ALA A 1 370 ? 36.421 35.480 6.579 1.00 18.50 370 ALA A N 1
ATOM 2983 C CA . ALA A 1 370 ? 35.730 36.754 6.385 1.00 20.68 370 ALA A CA 1
ATOM 2984 C C . ALA A 1 370 ? 34.851 37.088 7.585 1.00 20.89 370 ALA A C 1
ATOM 2985 O O . ALA A 1 370 ? 34.750 38.252 7.994 1.00 16.95 370 ALA A O 1
ATOM 2987 N N . ALA A 1 371 ? 34.216 36.075 8.174 1.00 18.87 371 ALA A N 1
ATOM 2988 C CA . ALA A 1 371 ? 33.346 36.321 9.323 1.00 17.99 371 ALA A CA 1
ATOM 2989 C C . ALA A 1 371 ? 34.131 36.796 10.544 1.00 15.31 371 ALA A C 1
ATOM 2990 O O . ALA A 1 371 ? 33.658 37.665 11.288 1.00 16.90 371 ALA A O 1
ATOM 2992 N N . ALA A 1 372 ? 35.317 36.224 10.784 1.00 16.21 372 ALA A N 1
ATOM 2993 C CA . ALA A 1 372 ? 36.146 36.708 11.888 1.00 16.69 372 ALA A CA 1
ATOM 2994 C C . ALA A 1 372 ? 36.579 38.148 11.653 1.00 22.01 372 ALA A C 1
ATOM 2995 O O . ALA A 1 372 ? 36.573 38.969 12.581 1.00 18.40 372 ALA A O 1
ATOM 2997 N N . GLU A 1 373 ? 36.959 38.476 10.416 1.00 20.22 373 GLU A N 1
ATOM 2998 C CA . GLU A 1 373 ? 37.336 39.850 10.102 1.00 15.81 373 GLU A CA 1
ATOM 2999 C C . GLU A 1 373 ? 36.177 40.800 10.361 1.00 16.60 373 GLU A C 1
ATOM 3000 O O . GLU A 1 373 ? 36.352 41.859 10.975 1.00 21.34 373 GLU A O 1
ATOM 3006 N N A GLN A 1 374 ? 34.977 40.442 9.901 0.56 15.57 374 GLN A N 1
ATOM 3007 N N B GLN A 1 374 ? 34.980 40.430 9.894 0.44 15.55 374 GLN A N 1
ATOM 3008 C CA A GLN A 1 374 ? 33.830 41.329 10.071 0.56 16.12 374 GLN A CA 1
ATOM 3009 C CA B GLN A 1 374 ? 33.803 41.277 10.061 0.44 16.59 374 GLN A CA 1
ATOM 3010 C C A GLN A 1 374 ? 33.284 41.318 11.493 0.56 18.50 374 GLN A C 1
ATOM 3011 C C B GLN A 1 374 ? 33.368 41.348 11.516 0.44 18.45 374 GLN A C 1
ATOM 3012 O O A GLN A 1 374 ? 32.636 42.291 11.900 0.56 19.08 374 GLN A O 1
ATOM 3013 O O B GLN A 1 374 ? 32.865 42.386 11.969 0.44 18.75 374 GLN A O 1
ATOM 3024 N N . ALA A 1 375 ? 33.525 40.248 12.257 1.00 15.89 375 ALA A N 1
ATOM 3025 C CA . ALA A 1 375 ? 33.203 40.280 13.681 1.00 19.20 375 ALA A CA 1
ATOM 3026 C C . ALA A 1 375 ? 34.005 41.366 14.388 1.00 15.27 375 ALA A C 1
ATOM 3027 O O . ALA A 1 375 ? 33.457 42.138 15.186 1.00 17.28 375 ALA A O 1
ATOM 3029 N N . GLN A 1 376 ? 35.297 41.463 14.082 1.00 14.58 376 GLN A N 1
ATOM 3030 C CA . GLN A 1 376 ? 36.122 42.506 14.686 1.00 16.76 376 GLN A CA 1
ATOM 3031 C C . GLN A 1 376 ? 35.648 43.896 14.271 1.00 17.78 37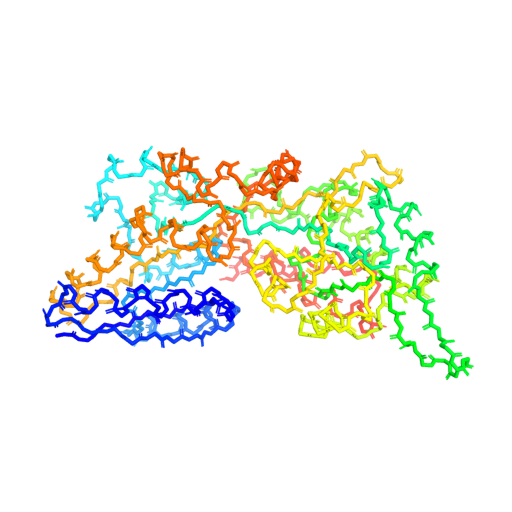6 GLN A C 1
ATOM 3032 O O . GLN A 1 376 ? 35.503 44.794 15.115 1.00 16.87 376 GLN A O 1
ATOM 3038 N N . ILE A 1 377 ? 35.406 44.095 12.971 1.00 18.71 377 ILE A N 1
ATOM 3039 C CA . ILE A 1 377 ? 35.026 45.424 12.494 1.00 18.22 377 ILE A CA 1
ATOM 3040 C C . ILE A 1 377 ? 33.707 45.853 13.118 1.00 19.17 377 ILE A C 1
ATOM 3041 O O . ILE A 1 377 ? 33.570 46.987 13.593 1.00 19.35 377 ILE A O 1
ATOM 3046 N N A THR A 1 378 ? 32.725 44.948 13.137 0.62 18.90 378 THR A N 1
ATOM 3047 N N B THR A 1 378 ? 32.711 44.961 13.144 0.38 19.00 378 THR A N 1
ATOM 3048 C CA A THR A 1 378 ? 31.406 45.275 13.671 0.62 18.63 378 THR A CA 1
ATOM 3049 C CA B THR A 1 378 ? 31.412 45.366 13.679 0.38 18.68 378 THR A CA 1
ATOM 3050 C C A THR A 1 378 ? 31.461 45.539 15.170 0.62 18.03 378 THR A C 1
ATOM 3051 C C B THR A 1 378 ? 31.445 45.544 15.192 0.38 18.32 378 THR A C 1
ATOM 3052 O O A THR A 1 378 ? 30.798 46.458 15.669 0.62 19.61 378 THR A O 1
ATOM 3053 O O B THR A 1 378 ? 30.725 46.398 15.723 0.38 19.56 378 THR A O 1
ATOM 3060 N N . ALA A 1 379 ? 32.256 44.756 15.904 1.00 16.74 379 ALA A N 1
ATOM 3061 C CA . ALA A 1 379 ? 32.383 44.966 17.346 1.00 19.12 379 ALA A CA 1
ATOM 3062 C C . ALA A 1 379 ? 32.987 46.331 17.641 1.00 18.96 379 ALA A C 1
ATOM 3063 O O . ALA A 1 379 ? 32.502 47.060 18.518 1.00 22.14 379 ALA A O 1
ATOM 3065 N N . GLU A 1 380 ? 34.038 46.697 16.900 1.00 18.17 380 GLU A N 1
ATOM 3066 C CA . GLU A 1 380 ? 34.662 47.998 17.106 1.00 19.82 380 GLU A CA 1
ATOM 3067 C C . GLU A 1 380 ? 33.692 49.120 16.775 1.00 20.06 380 GLU A C 1
ATOM 3068 O O . GLU A 1 380 ? 33.645 50.133 17.481 1.00 22.51 380 GLU A O 1
ATOM 3074 N N . GLN A 1 381 ? 32.896 48.952 15.714 1.00 23.71 381 GLN A N 1
ATOM 3075 C CA . GLN A 1 381 ? 31.903 49.971 15.385 1.00 26.14 381 GLN A CA 1
ATOM 3076 C C . GLN A 1 381 ? 30.849 50.099 16.482 1.00 25.56 381 GLN A C 1
ATOM 3077 O O . GLN A 1 381 ? 30.482 51.216 16.871 1.00 30.09 381 GLN A O 1
ATOM 3083 N N . GLN A 1 382 ? 30.354 48.970 17.005 1.00 20.76 382 GLN A N 1
ATOM 3084 C CA . GLN A 1 382 ? 29.354 49.033 18.068 1.00 23.49 382 GLN A CA 1
ATOM 3085 C C . GLN A 1 382 ? 29.923 49.705 19.313 1.00 25.01 382 GLN A C 1
ATOM 3086 O O . GLN A 1 382 ? 29.220 50.460 19.993 1.00 28.76 382 GLN A O 1
ATOM 3092 N N . ILE A 1 383 ? 31.199 49.461 19.617 1.00 21.36 383 ILE A N 1
ATOM 3093 C CA . ILE A 1 383 ? 31.823 50.113 20.767 1.00 18.74 383 ILE A CA 1
ATOM 3094 C C . ILE A 1 383 ? 31.984 51.609 20.516 1.00 24.30 383 ILE A C 1
ATOM 3095 O O . ILE A 1 383 ? 31.781 52.430 21.421 1.00 28.95 383 ILE A O 1
ATOM 3100 N N . ARG A 1 384 ? 32.370 51.985 19.296 1.00 20.91 384 ARG A N 1
ATOM 3101 C CA . ARG A 1 384 ? 32.430 53.400 18.935 1.00 26.79 384 ARG A CA 1
ATOM 3102 C C . ARG A 1 384 ? 31.070 54.062 19.116 1.00 34.32 384 ARG A C 1
ATOM 3103 O O . ARG A 1 384 ? 30.965 55.161 19.674 1.00 36.23 384 ARG A O 1
ATOM 3111 N N . ASP A 1 385 ? 30.015 53.401 18.652 1.00 35.21 385 ASP A N 1
ATOM 3112 C CA . ASP A 1 385 ? 28.661 53.889 18.847 1.00 40.85 385 ASP A CA 1
ATOM 3113 C C . ASP A 1 385 ? 28.249 53.670 20.299 1.00 47.60 385 ASP A C 1
ATOM 3114 O O . ASP A 1 385 ? 27.710 54.569 20.934 1.00 57.59 385 ASP A O 1
#

Organism: Bdellovibrio bacteriovorus (strain ATCC 15356 / DSM 50701 / NCIMB 9529 / HD100) (NCBI:txid264462)

Solvent-accessible surface area: 16140 Å² total; per-residue (Å²): 64,121,0,55,0,25,5,22,6,36,101,6,13,80,82,6,3,58,77,1,15,128,104,4,61,160,93,29,118,59,17,56,12,75,35,35,97,58,89,36,51,93,0,30,58,25,0,32,74,25,6,122,68,52,64,13,0,7,0,0,9,0,14,2,18,8,1,0,12,0,15,76,105,50,9,7,71,39,0,41,134,34,22,29,90,106,39,16,118,75,12,20,109,57,0,5,23,85,40,108,68,85,34,16,0,0,0,6,20,4,2,11,1,2,0,0,0,18,2,96,150,60,7,119,110,36,7,133,33,3,108,50,4,20,93,32,0,108,159,42,28,42,39,95,113,66,70,64,147,63,55,94,39,0,0,0,0,17,2,56,41,0,31,12,0,2,1,4,0,39,1,33,45,94,53,14,22,107,116,88,20,55,43,5,23,0,88,12,85,2,1,47,35,0,0,76,19,0,34,74,1,33,52,120,14,118,0,1,8,113,146,7,85,60,98,52,3,12,27,29,0,79,89,58,86,0,3,0,2,2,2,0,6,36,0,2,8,16,0,87,118,39,189,12,90,18,6,4,15,48,5,2,52,1,47,148,41,38,112,73,2,10,4,12,8,3,2,28,0,0,1,0,0,40,51,35,156,49,120,59,32,42,87,3,0,10,112,0,0,105,38,0,2,35,43,97,3,1,30,32,6,5,106,104,4,7,8,29,1,0,20,81,138,4,55,96,26,99,57,13,132,112,25,120,21,17,154,78,2,43,67,2,35,126,37,20,61,93,20,28,12,29,37,38,0,37,4,0,13,28,0,0,68,83,5,0,105,82,5,22,72,66,93,32,141,20,107,27,0,2,63,68,0,23,108,46,0,68,78,68,65,160,134

B-factor: mean 24.75, std 11.75, range [8.46, 84.6]

Nearest PDB structures (foldseek):
  6ffl-assembly1_A  TM=1.003E+00  e=1.028E-80  Bdellovibrio bacteriovorus HD100
  2gh9-assembly1_A  TM=8.953E-01  e=1.799E-30  Thermus thermophilus HB27
  1elj-assembly1_A  TM=9.119E-01  e=3.431E-28  Pyrococcus furiosus
  3k02-assembly1_A  TM=8.826E-01  e=1.452E-27  Streptomyces glaucescens
  4wgi-assembly1_A  TM=9.176E-01  e=2.440E-27  Escherichia coli O157:H7

Sequence (383 aa):
VRIQIIWHQMIYGHRQVLAEALEKFEKENPGITVQATYRETEELRSSFQSSAAMGGSGPELLVYGPSDQVGPFATMGIVRPLDEVLGSDYFQQNFDPLAAPVYDGKHYMIGDAVGNHLMLLYNKKFITTPPKNSQELIELGKKMTVVDTNGDGKIDRRWGLVFNYTEPFFFAPFIPAFGEAFLKADGVTPNLNTTTALKDTFQFILKLRDQDKIIPKECDYETANALFKENKAAMLINGDWSWGDYQQAKVDFGIARIPMISETGKWPSPLVGTKGYSLNANMKSEAHYEEAAVKLLKYLTSTPVQLLFAEKVGVLPSNLQARESDIVKNNPLLKISADDIMEVGTPMPVTPEVRAVWDSSLRRIQYQKVLAGSLQPQAAAEQQAQITTAEQQIRD

Radius of gyration: 21.1 Å; Cα contacts (8 Å, |Δi|>4): 773; chains: 1; bounding box: 44×53×54 Å